Protein AF-A0A2N2IXN6-F1 (afdb_monomer)

Foldseek 3Di:
DDQPDFDDPVVVLVVLLVVCVQFVHDNVDFADKDWGWHWDADPNFTKIKIWIWHADPSTIDIAIEIARQPDDQDQVVQQQDDPVRSVVLLVLLPAQFFEEEEEEAPLLCSVSNVVNSVLVDPCVVFAAEEEDCADRYDRPNHHYHGADVVVPRHSLNRLVVRVVVVTQEYEYAADDALSSLVSQLVSRLVRHYYYYYYYDQFQLVVLVVNVVRVDALLSCLRGHFKYKYKGKFFWFDPVDKDKDADDPVLCVLCVLQDPPADRIFIDADDDPVADSRTDFIHMQIFIGGSDPVVSVCSNVVPDSVVVVVVCVVVPGCTSSNSLRVCRVVNGHGSVRSSVTRVVPDHGDDPPPPPDDDDDPDDDDDDDDDDDDDDDDDDDDDDDDDDDDDDDRRGDDHDHSRD

Mean predicted aligned error: 10.46 Å

pLDDT: mean 85.09, std 21.87, range [24.52, 98.75]

Solvent-accessible surface area (backbone atoms only — not comparable to full-atom values): 23172 Å² total; per-residue (Å²): 120,59,88,78,55,84,64,57,71,72,55,51,56,51,49,52,43,52,53,24,58,66,23,74,40,65,68,84,61,58,75,61,66,48,75,33,54,33,76,48,72,57,97,89,40,52,33,39,33,39,40,39,36,39,50,51,99,93,43,69,47,72,45,53,42,63,40,68,69,73,63,75,75,57,53,51,49,74,43,44,39,50,68,70,57,33,54,52,53,50,55,58,68,67,41,65,44,19,24,44,38,31,24,16,58,91,88,24,49,49,67,60,54,50,51,32,54,57,66,71,50,61,36,90,82,36,46,34,34,35,41,23,85,63,74,82,72,88,58,81,75,44,50,74,43,59,52,34,68,94,79,70,40,41,64,69,60,48,49,61,50,49,65,73,66,66,46,46,28,43,37,38,58,60,52,86,47,45,68,53,46,48,53,47,41,52,48,7,60,73,61,17,27,21,38,36,27,42,81,29,92,40,42,59,52,41,56,57,50,41,42,75,46,69,48,56,46,56,58,48,46,73,11,40,50,35,28,35,14,32,37,61,40,64,24,39,20,92,87,42,50,45,77,44,71,53,48,72,69,57,45,62,70,43,52,52,68,40,92,84,69,66,70,52,37,22,44,64,66,42,50,97,90,38,59,84,9,25,53,54,51,35,36,33,48,20,66,45,62,51,43,73,66,51,23,51,37,41,55,70,66,55,55,56,71,57,52,51,51,50,41,53,76,71,66,52,69,36,51,62,57,40,40,54,52,41,32,71,65,51,43,24,34,63,65,59,41,35,75,71,49,47,74,82,47,81,63,53,79,72,78,78,72,90,78,78,94,74,82,87,74,88,77,81,88,82,80,84,85,85,88,85,86,88,84,90,82,89,86,78,90,83,89,82,83,81,86,89,82,83,87,79,73,78,54,47,63,57,79,71,66,111

Radius of gyration: 26.06 Å; Cα contacts (8 Å, |Δi|>4): 681; chains: 1; bounding box: 79×67×50 Å

Secondary structure (DSSP, 8-state):
--EEEE--HHHHHHHHHHHHHHHT--SS--SS-EEEEEEEEETTEEEEEEEEEEEETTEEEEEEEEEETTPPPPPTTTTT--HHHHHHHHHHHHSSSEEEEEE-STTS-HHHHHHHHHTTS-TTTS-EEEEESS--SPPTT-EEEE-BGGGTB-HHHHHHHHHTT--SEEEES---SHHHHHHHHHHHHTT-EEEEEE--SSHHHHHHHHHHHT--HHHHHHHEEEEEEEEEEEEEPTTT-EEEEPPHHHHHHHTTT-S---SEEEE----TTSBTTEEEEEEEEEEEE--HHHHHHHHTT--HHHHHHHHHHTT---HHHHHHHHHHTTSS-HHHHHHHTGGGSPPPP----S---------PPPPPPPP-------------PPPP-----EEE-B----

Sequence (402 aa):
MRDMMTVKRQTSHMLISRFKAIGGLDIAEKRRPQDGMVETTVGGKKLKMRLATSSGPYGESMVIRVLDASARPKTLVELGMTEEQSERLYEYADRAHGMILVVGPTGSGKTTTLYSVLTSIDADRRSLMSVEDPVEYVIARANQQQVNDKAGVTFESLLKSSVRQDPDVLYLGEIRDLFSARTALDFASTGHLTMSTLHTSNATTAIFRLERLGIERSMMADSVLCIVAQRLLKRLCPVCREVAPISAEEREMLAPFTDDIPEEVAHAVGCPACHEGFRGRVGVQEILDFDRDVTDWIRSGVPVAVIRKRLRERGSYLLLDSAIDKVRSLDFTVRDVYERVLVEEEPAPEAKTATQETAFQEREPMRAPSFPQPWGGSGGGDLIGVPASGGDALIGVAEASH

Nearest PDB structures (foldseek):
  1p9w-assembly1_A  TM=8.597E-01  e=6.533E-35  Vibrio cholerae
  5zfr-assembly1_B-2  TM=8.728E-01  e=3.026E-34  Geobacter sulfurreducens PCA
  4pht-assembly1_A  TM=7.639E-01  e=1.786E-35  Vibrio vulnificus CMCP6
  4pht-assembly2_B  TM=7.613E-01  e=3.623E-35  Vibrio vulnificus CMCP6
  6f8l-assembly1_E  TM=8.997E-01  e=7.304E-33  Thermus thermophilus HB8

Structure (mmCIF, N/CA/C/O backbone):
data_AF-A0A2N2IXN6-F1
#
_entry.id   AF-A0A2N2IXN6-F1
#
loop_
_atom_site.group_PDB
_atom_site.id
_atom_site.type_symbol
_atom_site.label_atom_id
_atom_site.label_alt_id
_atom_site.label_comp_id
_atom_site.label_asym_id
_atom_site.label_entity_id
_atom_site.label_seq_id
_atom_site.pdbx_PDB_ins_code
_atom_site.Cartn_x
_atom_site.Cartn_y
_atom_site.Cartn_z
_atom_site.occupancy
_atom_site.B_iso_or_equiv
_atom_site.auth_seq_id
_atom_site.auth_comp_id
_atom_site.auth_asym_id
_atom_site.auth_atom_id
_atom_site.pdbx_PDB_model_num
ATOM 1 N N . MET A 1 1 ? 8.706 18.104 -9.332 1.00 50.47 1 MET A N 1
ATOM 2 C CA . MET A 1 1 ? 7.683 19.167 -9.450 1.00 50.47 1 MET A CA 1
ATOM 3 C C . MET A 1 1 ? 7.900 19.815 -10.799 1.00 50.47 1 MET A C 1
ATOM 5 O O . MET A 1 1 ? 9.051 20.072 -11.118 1.00 50.47 1 MET A O 1
ATOM 9 N N . ARG A 1 2 ? 6.848 19.993 -11.601 1.00 54.59 2 ARG A N 1
ATOM 10 C CA . ARG A 1 2 ? 6.943 20.732 -12.861 1.00 54.59 2 ARG A CA 1
ATOM 11 C C . ARG A 1 2 ? 6.659 22.199 -12.581 1.00 54.59 2 ARG A C 1
ATOM 13 O O . ARG A 1 2 ? 5.658 22.504 -11.931 1.00 54.59 2 ARG A O 1
ATOM 20 N N . ASP A 1 3 ? 7.484 23.077 -13.126 1.00 73.50 3 ASP A N 1
ATOM 21 C CA . ASP A 1 3 ? 7.200 24.505 -13.119 1.00 73.50 3 ASP A CA 1
ATOM 22 C C . ASP A 1 3 ? 6.072 24.763 -14.116 1.00 73.50 3 ASP A C 1
ATOM 24 O O . ASP A 1 3 ? 6.243 24.679 -15.332 1.00 73.50 3 ASP A O 1
ATOM 28 N N . MET A 1 4 ? 4.867 24.975 -13.588 1.00 78.31 4 MET A N 1
ATOM 29 C CA . MET A 1 4 ? 3.687 25.244 -14.412 1.00 78.31 4 MET A CA 1
ATOM 30 C C . MET A 1 4 ? 3.562 26.725 -14.748 1.00 78.31 4 MET A C 1
ATOM 32 O O . MET A 1 4 ? 3.122 27.089 -15.835 1.00 78.31 4 MET A O 1
ATOM 36 N N . MET A 1 5 ? 3.901 27.578 -13.786 1.00 85.44 5 MET A N 1
ATOM 37 C CA . MET A 1 5 ? 3.729 29.016 -13.884 1.00 85.44 5 MET A CA 1
ATOM 38 C C . MET A 1 5 ? 4.627 29.705 -12.863 1.00 85.44 5 MET A C 1
ATOM 40 O O . MET A 1 5 ? 4.594 29.375 -11.677 1.00 85.44 5 MET A O 1
ATOM 44 N N . THR A 1 6 ? 5.343 30.729 -13.316 1.00 89.31 6 THR A N 1
ATOM 45 C CA . THR A 1 6 ? 6.030 31.675 -12.436 1.00 89.31 6 THR A CA 1
ATOM 46 C C . THR A 1 6 ? 5.164 32.916 -12.287 1.00 89.31 6 THR A C 1
ATOM 48 O O . THR A 1 6 ? 4.732 33.512 -13.274 1.00 89.31 6 THR A O 1
ATOM 51 N N . VAL A 1 7 ? 4.893 33.315 -11.046 1.00 90.94 7 VAL A N 1
ATOM 52 C CA . VAL A 1 7 ? 4.095 34.508 -10.739 1.00 90.94 7 VAL A CA 1
ATOM 53 C C . VAL A 1 7 ? 4.905 35.516 -9.943 1.00 90.94 7 VAL A C 1
ATOM 55 O O . VAL A 1 7 ? 5.838 35.170 -9.222 1.00 90.94 7 VAL A O 1
ATOM 58 N N . LYS A 1 8 ? 4.509 36.789 -10.025 1.00 92.88 8 LYS A N 1
ATOM 59 C CA . LYS A 1 8 ? 5.087 37.840 -9.181 1.00 92.88 8 LYS A CA 1
ATOM 60 C C . LYS A 1 8 ? 4.812 37.539 -7.704 1.00 92.88 8 LYS A C 1
ATOM 62 O O . LYS A 1 8 ? 3.733 37.068 -7.348 1.00 92.88 8 LYS A O 1
ATOM 67 N N . ARG A 1 9 ? 5.742 37.920 -6.825 1.00 87.88 9 ARG A N 1
ATOM 68 C CA . ARG A 1 9 ? 5.646 37.705 -5.368 1.00 87.88 9 ARG A CA 1
ATOM 69 C C . ARG A 1 9 ? 4.361 38.252 -4.730 1.00 87.88 9 ARG A C 1
ATOM 71 O O . ARG A 1 9 ? 3.789 37.641 -3.838 1.00 87.88 9 ARG A O 1
ATOM 78 N N . GLN A 1 10 ? 3.868 39.399 -5.195 1.00 90.12 10 GLN A N 1
ATOM 79 C CA . GLN A 1 10 ? 2.590 39.939 -4.712 1.00 90.12 10 GLN A CA 1
ATOM 80 C C . GLN A 1 10 ? 1.416 39.013 -5.061 1.00 90.12 10 GLN A C 1
ATOM 82 O O . GLN A 1 10 ? 0.531 38.792 -4.238 1.00 90.12 10 GLN A O 1
ATOM 87 N N . THR A 1 11 ? 1.432 38.426 -6.258 1.00 92.69 11 THR A N 1
ATOM 88 C CA . THR A 1 11 ? 0.421 37.468 -6.708 1.00 92.69 11 THR A CA 1
ATOM 89 C C . THR A 1 11 ? 0.475 36.178 -5.899 1.00 92.69 11 THR A C 1
ATOM 91 O O . THR A 1 11 ? -0.578 35.696 -5.494 1.00 92.69 11 THR A O 1
ATOM 94 N N . SER A 1 12 ? 1.664 35.647 -5.585 1.00 90.62 12 SER A N 1
ATOM 95 C CA . SER A 1 12 ? 1.769 34.445 -4.743 1.00 90.62 12 SER A CA 1
ATOM 96 C C . SER A 1 12 ? 1.179 34.672 -3.346 1.00 90.62 12 SER A C 1
ATOM 98 O O . SER A 1 12 ? 0.408 33.844 -2.866 1.00 90.62 12 SER A O 1
ATOM 100 N N . HIS A 1 13 ? 1.431 35.833 -2.730 1.00 90.56 13 HIS A N 1
ATOM 101 C CA . HIS A 1 13 ? 0.838 36.189 -1.436 1.00 90.56 13 HIS A CA 1
ATOM 102 C C . HIS A 1 13 ? -0.698 36.277 -1.488 1.00 90.56 13 HIS A C 1
ATOM 104 O O . HIS A 1 13 ? -1.373 35.864 -0.539 1.00 90.56 13 HIS A O 1
ATOM 110 N N . MET A 1 14 ? -1.260 36.796 -2.587 1.00 93.69 14 MET A N 1
ATOM 111 C CA . MET A 1 14 ? -2.713 36.850 -2.791 1.00 93.69 14 MET A CA 1
ATOM 112 C C . MET A 1 14 ? -3.309 35.454 -2.985 1.00 93.69 14 MET A C 1
ATOM 114 O O . MET A 1 14 ? -4.348 35.151 -2.399 1.00 93.69 14 MET A O 1
ATOM 118 N N . LEU A 1 15 ? -2.640 34.589 -3.754 1.00 94.12 15 LEU A N 1
ATOM 119 C CA . LEU A 1 15 ? -3.070 33.207 -3.968 1.00 94.12 15 LEU A CA 1
ATOM 120 C C . LEU A 1 15 ? -3.082 32.423 -2.655 1.00 94.12 15 LEU A C 1
ATOM 122 O O . LEU A 1 15 ? -4.108 31.841 -2.315 1.00 94.12 15 LEU A O 1
ATOM 126 N N . ILE A 1 16 ? -1.994 32.471 -1.879 1.00 94.06 16 ILE A N 1
ATOM 127 C CA . ILE A 1 16 ? -1.911 31.799 -0.573 1.00 94.06 16 ILE A CA 1
ATOM 128 C C . ILE A 1 16 ? -3.018 32.300 0.357 1.00 94.06 16 ILE A C 1
ATOM 130 O O . ILE A 1 16 ? -3.739 31.491 0.932 1.00 94.06 16 ILE A O 1
ATOM 134 N N . SER A 1 17 ? -3.225 33.619 0.447 1.00 94.44 17 SER A N 1
ATOM 135 C CA . SER A 1 17 ? -4.315 34.198 1.250 1.00 94.44 17 SER A CA 1
ATOM 136 C C . SER A 1 17 ? -5.696 33.701 0.806 1.00 94.44 17 SER A C 1
ATOM 138 O O . SER A 1 17 ? -6.538 33.384 1.645 1.00 94.44 17 SER A O 1
ATOM 140 N N . ARG A 1 18 ? -5.938 33.591 -0.509 1.00 94.81 18 ARG A N 1
ATOM 141 C CA . ARG A 1 18 ? -7.206 33.084 -1.049 1.00 94.81 18 ARG A CA 1
ATOM 142 C C . ARG A 1 18 ? -7.413 31.609 -0.720 1.00 94.81 18 ARG A C 1
ATOM 144 O O . ARG A 1 18 ? -8.512 31.244 -0.309 1.00 94.81 18 ARG A O 1
ATOM 151 N N . PHE A 1 19 ? -6.381 30.783 -0.876 1.00 94.50 19 PHE A N 1
ATOM 152 C CA . PHE A 1 19 ? -6.440 29.365 -0.528 1.00 94.50 19 PHE A CA 1
ATOM 153 C C . PHE A 1 19 ? -6.626 29.155 0.978 1.00 94.50 19 PHE A C 1
ATOM 155 O O . PHE A 1 19 ? -7.446 28.334 1.380 1.00 94.50 19 PHE A O 1
ATOM 162 N N . LYS A 1 20 ? -5.962 29.959 1.815 1.00 94.88 20 LYS A N 1
ATOM 163 C CA . LYS A 1 20 ? -6.190 29.957 3.263 1.00 94.88 20 LYS A CA 1
ATOM 164 C C . LYS A 1 20 ? -7.641 30.256 3.618 1.00 94.88 20 LYS A C 1
ATOM 166 O O . LYS A 1 20 ? -8.243 29.504 4.373 1.00 94.88 20 LYS A O 1
ATOM 171 N N . ALA A 1 21 ? -8.219 31.292 3.009 1.00 93.50 21 ALA A N 1
ATOM 172 C CA . ALA A 1 21 ? -9.610 31.665 3.243 1.00 93.50 21 ALA A CA 1
ATOM 173 C C . ALA A 1 21 ? -10.588 30.524 2.914 1.00 93.50 21 ALA A C 1
ATOM 175 O O . ALA A 1 21 ? -11.470 30.228 3.714 1.00 93.50 21 ALA A O 1
ATOM 176 N N . ILE A 1 22 ? -10.431 29.865 1.757 1.00 92.25 22 ILE A N 1
ATOM 177 C CA . ILE A 1 22 ? -11.344 28.779 1.355 1.00 92.25 22 ILE A CA 1
ATOM 178 C C . ILE A 1 22 ? -11.106 27.473 2.124 1.00 92.25 22 ILE A C 1
ATOM 180 O O . ILE A 1 22 ? -12.024 26.671 2.230 1.00 92.25 22 ILE A O 1
ATOM 184 N N . GLY A 1 23 ? -9.896 27.250 2.645 1.00 90.19 23 GLY A N 1
ATOM 185 C CA . GLY A 1 23 ? -9.564 26.076 3.455 1.00 90.19 23 GLY A CA 1
ATOM 186 C C . GLY A 1 23 ? -9.808 26.241 4.954 1.00 90.19 23 GLY A C 1
ATOM 187 O O . GLY A 1 23 ? -9.535 25.306 5.703 1.00 90.19 23 GLY A O 1
ATOM 188 N N . GLY A 1 24 ? -10.269 27.416 5.401 1.00 89.44 24 GLY A N 1
ATOM 189 C CA . GLY A 1 24 ? -10.473 27.716 6.822 1.00 89.44 24 GLY A CA 1
ATOM 190 C C . GLY A 1 24 ? -9.177 27.898 7.624 1.00 89.44 24 GLY A C 1
ATOM 191 O O . GLY A 1 24 ? -9.167 27.650 8.826 1.00 89.44 24 GLY A O 1
ATOM 192 N N . LEU A 1 25 ? -8.082 28.299 6.972 1.00 93.50 25 LEU A N 1
ATOM 193 C CA . LEU A 1 25 ? -6.806 28.618 7.620 1.00 93.50 25 LEU A CA 1
ATOM 194 C C . LEU A 1 25 ? -6.782 30.092 8.059 1.00 93.50 25 LEU A C 1
ATOM 196 O O . LEU A 1 25 ? -7.406 30.956 7.438 1.00 93.50 25 LEU A O 1
ATOM 200 N N . ASP A 1 26 ? -5.990 30.397 9.086 1.00 93.44 26 ASP A N 1
ATOM 201 C CA . ASP A 1 26 ? -5.757 31.762 9.547 1.00 93.44 26 ASP A CA 1
ATOM 202 C C . ASP A 1 26 ? -4.855 32.516 8.551 1.00 93.44 26 ASP A C 1
ATOM 204 O O . ASP A 1 26 ? -3.677 32.198 8.354 1.00 93.44 26 ASP A O 1
ATOM 208 N N . ILE A 1 27 ? -5.431 33.531 7.902 1.00 94.19 27 ILE A N 1
ATOM 209 C CA . ILE A 1 27 ? -4.767 34.388 6.909 1.00 94.19 27 ILE A CA 1
ATOM 210 C C . ILE A 1 27 ? -3.720 35.302 7.567 1.00 94.19 27 ILE A C 1
ATOM 212 O O . ILE A 1 27 ? -2.716 35.650 6.935 1.00 94.19 27 ILE A O 1
ATOM 216 N N . ALA A 1 28 ? -3.949 35.713 8.817 1.00 94.25 28 ALA A N 1
ATOM 217 C CA . ALA A 1 28 ? -3.052 36.597 9.551 1.00 94.25 28 ALA A CA 1
ATOM 218 C C . ALA A 1 28 ? -1.808 35.847 10.045 1.00 94.25 28 ALA A C 1
ATOM 220 O O . ALA A 1 28 ? -0.708 36.406 10.024 1.00 94.25 28 ALA A O 1
ATOM 221 N N . GLU A 1 29 ? -1.957 34.581 10.435 1.00 93.56 29 GLU A N 1
ATOM 222 C CA . GLU A 1 29 ? -0.828 33.738 10.823 1.00 93.56 29 GLU A CA 1
ATOM 223 C C . GLU A 1 29 ? -0.038 33.279 9.589 1.00 93.56 29 GLU A C 1
ATOM 225 O O . GLU A 1 29 ? -0.571 32.639 8.690 1.00 93.56 29 GLU A O 1
ATOM 230 N N . LYS A 1 30 ? 1.258 33.598 9.542 1.00 91.50 30 LYS A N 1
ATOM 231 C CA . LYS A 1 30 ? 2.170 33.296 8.415 1.00 91.50 30 LYS A CA 1
ATOM 232 C C . LYS A 1 30 ? 3.466 32.615 8.849 1.00 91.50 30 LYS A C 1
ATOM 234 O O . LYS A 1 30 ? 4.301 32.300 8.012 1.00 91.50 30 LYS A O 1
ATOM 239 N N . ARG A 1 31 ? 3.672 32.460 10.158 1.00 89.06 31 ARG A N 1
ATOM 240 C CA . ARG A 1 31 ? 4.912 31.962 10.767 1.00 89.06 31 ARG A CA 1
ATOM 241 C C . ARG A 1 31 ? 4.796 30.503 11.179 1.00 89.06 31 ARG A C 1
ATOM 243 O O . ARG A 1 31 ? 5.812 29.821 11.264 1.00 89.06 31 ARG A O 1
ATOM 250 N N . ARG A 1 32 ? 3.580 30.038 11.471 1.00 91.62 32 ARG A N 1
ATOM 251 C CA . ARG A 1 32 ? 3.305 28.653 11.865 1.00 91.62 32 ARG A CA 1
ATOM 252 C C . ARG A 1 32 ? 2.761 27.855 10.680 1.00 91.62 32 ARG A C 1
ATOM 254 O O . ARG A 1 32 ? 1.963 28.414 9.926 1.00 91.62 32 ARG A O 1
ATOM 261 N N . PRO A 1 33 ? 3.157 26.577 10.532 1.00 93.25 33 PRO A N 1
ATOM 262 C CA . PRO A 1 33 ? 2.526 25.680 9.577 1.00 93.25 33 PRO A CA 1
ATOM 263 C C . PRO A 1 33 ? 1.027 25.555 9.838 1.00 93.25 33 PRO A C 1
ATOM 265 O O . PRO A 1 33 ? 0.587 25.606 10.991 1.00 93.25 33 PRO A O 1
ATOM 268 N N . GLN A 1 34 ? 0.254 25.401 8.769 1.00 93.12 34 GLN A N 1
ATOM 269 C CA . GLN A 1 34 ? -1.191 25.234 8.848 1.00 93.12 34 GLN A CA 1
ATOM 270 C C . GLN A 1 34 ? -1.667 24.195 7.843 1.00 93.12 34 GLN A C 1
ATOM 272 O O . GLN A 1 34 ? -1.269 24.216 6.681 1.00 93.12 34 GLN A O 1
ATOM 277 N N . ASP A 1 35 ? -2.596 23.357 8.285 1.00 90.38 35 ASP A N 1
ATOM 278 C CA . ASP A 1 35 ? -3.264 22.364 7.456 1.00 90.38 35 AS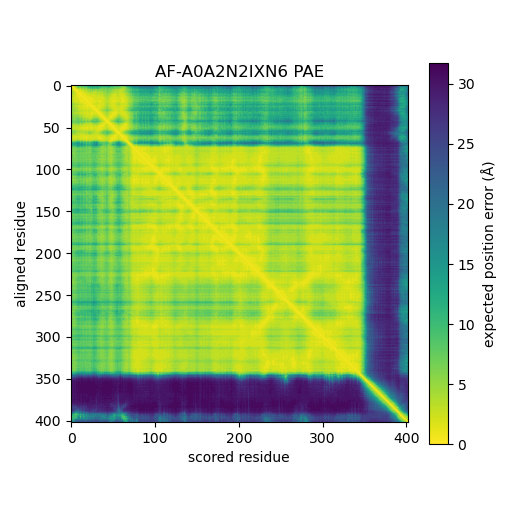P A CA 1
ATOM 279 C C . ASP A 1 35 ? -4.757 22.663 7.392 1.00 90.38 35 ASP A C 1
ATOM 281 O O . ASP A 1 35 ? -5.403 22.953 8.410 1.00 90.38 35 ASP A O 1
ATOM 285 N N . GLY A 1 36 ? -5.312 22.552 6.191 1.00 87.56 36 GLY A N 1
ATOM 286 C CA . GLY A 1 36 ? -6.742 22.643 5.965 1.00 87.56 36 GLY A CA 1
ATOM 287 C C . GLY A 1 36 ? -7.191 21.847 4.757 1.00 87.56 36 GLY A C 1
ATOM 288 O O . GLY A 1 36 ? -6.405 21.246 4.019 1.00 87.56 36 GLY A O 1
ATOM 289 N N . MET A 1 37 ? -8.500 21.827 4.576 1.00 86.31 37 MET A N 1
ATOM 290 C CA . MET A 1 37 ? -9.154 21.016 3.569 1.00 86.31 37 MET A CA 1
ATOM 291 C C . MET A 1 37 ? -10.296 21.812 2.968 1.00 86.31 37 MET A C 1
ATOM 293 O O . MET A 1 37 ? -11.013 22.513 3.677 1.00 86.31 37 MET A O 1
ATOM 297 N N . VAL A 1 38 ? -10.453 21.709 1.656 1.00 89.69 38 VAL A N 1
ATOM 298 C CA . VAL A 1 38 ? -11.524 22.377 0.926 1.00 89.69 38 VAL A CA 1
ATOM 299 C C . VAL A 1 38 ? -12.159 21.392 -0.041 1.00 89.69 38 VAL A C 1
ATOM 301 O O . VAL A 1 38 ? -11.468 20.706 -0.792 1.00 89.69 38 VAL A O 1
ATOM 304 N N . GLU A 1 39 ? -13.483 21.330 -0.028 1.00 88.06 39 GLU A N 1
ATOM 305 C CA . GLU A 1 39 ? -14.267 20.630 -1.039 1.00 88.06 39 GLU A CA 1
ATOM 306 C C . GLU A 1 39 ? -14.903 21.671 -1.953 1.00 88.06 39 GLU A C 1
ATOM 308 O O . GLU A 1 39 ? -15.559 22.611 -1.502 1.00 88.06 39 GLU A O 1
ATOM 313 N N . THR A 1 40 ? -14.660 21.556 -3.254 1.00 87.00 40 THR A N 1
ATOM 314 C CA . THR A 1 40 ? -15.162 22.522 -4.230 1.00 87.00 40 THR A CA 1
ATOM 315 C C . THR A 1 40 ? -15.430 21.860 -5.573 1.00 87.00 40 THR A C 1
ATOM 317 O O . THR A 1 40 ? -14.985 20.746 -5.834 1.00 87.00 40 THR A O 1
ATOM 320 N N . THR A 1 41 ? -16.184 22.532 -6.438 1.00 85.81 41 THR A N 1
ATOM 321 C CA . THR A 1 41 ? -16.470 22.041 -7.789 1.00 85.81 41 THR A CA 1
ATOM 322 C C . THR A 1 41 ? -15.695 22.872 -8.802 1.00 85.81 41 THR A C 1
ATOM 324 O O . THR A 1 41 ? -15.905 24.080 -8.897 1.00 85.81 41 THR A O 1
ATOM 327 N N . VAL A 1 42 ? -14.814 22.234 -9.573 1.00 84.06 42 VAL A N 1
ATOM 328 C CA . VAL A 1 42 ? -14.018 22.878 -10.628 1.00 84.06 42 VAL A CA 1
ATOM 329 C C . VAL A 1 42 ? -14.321 22.190 -11.951 1.00 84.06 42 VAL A C 1
ATOM 331 O O . VAL A 1 42 ? -14.175 20.976 -12.068 1.00 84.06 42 VAL A O 1
ATOM 334 N N . GLY A 1 43 ? -14.783 22.947 -12.951 1.00 83.31 43 GLY A N 1
ATOM 335 C CA . GLY A 1 43 ? -15.111 22.390 -14.271 1.00 83.31 43 GLY A CA 1
ATOM 336 C C . GLY A 1 43 ? -16.161 21.271 -14.224 1.00 83.31 43 GLY A C 1
ATOM 337 O O . GLY A 1 43 ? -16.061 20.308 -14.976 1.00 83.31 43 GLY A O 1
ATOM 338 N N . GLY A 1 44 ? -17.121 21.355 -13.295 1.00 82.69 44 GLY A N 1
ATOM 339 C CA . GLY A 1 44 ? -18.157 20.336 -13.085 1.00 82.69 44 GLY A CA 1
ATOM 340 C C . GLY A 1 44 ? -17.717 19.108 -12.277 1.00 82.69 44 GLY A C 1
ATOM 341 O O . GLY A 1 44 ? -18.561 18.279 -11.949 1.00 82.69 44 GLY A O 1
ATOM 342 N N . LYS A 1 45 ? -16.435 18.993 -11.903 1.00 81.75 45 LYS A N 1
ATOM 343 C CA . LYS A 1 45 ? -15.924 17.901 -11.063 1.00 81.75 45 LYS A CA 1
ATOM 344 C C . LYS A 1 45 ? -15.837 18.320 -9.605 1.00 81.75 45 LYS A C 1
ATOM 346 O O . LYS A 1 45 ? -15.316 19.395 -9.306 1.00 81.75 45 LYS A O 1
ATOM 351 N N . LYS A 1 46 ? -16.306 17.462 -8.698 1.00 82.56 46 LYS A N 1
ATOM 352 C CA . LYS A 1 46 ? -16.120 17.647 -7.254 1.00 82.56 46 LYS A CA 1
ATOM 353 C C . LYS A 1 46 ? -14.698 17.243 -6.876 1.00 82.56 46 LYS A C 1
ATOM 355 O O . LYS A 1 46 ? -14.324 16.083 -7.011 1.00 82.56 46 LYS A O 1
ATOM 360 N N . LEU A 1 47 ? -13.923 18.206 -6.398 1.00 85.19 47 LEU A N 1
ATOM 361 C CA . LEU A 1 47 ? -12.548 18.020 -5.963 1.00 85.19 47 LEU A CA 1
ATOM 362 C C . LEU A 1 47 ? -12.447 18.270 -4.462 1.00 85.19 47 LEU A C 1
ATOM 364 O O . LEU A 1 47 ? -12.970 19.261 -3.945 1.00 85.19 47 LEU A O 1
ATOM 368 N N . LYS A 1 48 ? -11.715 17.393 -3.784 1.00 86.19 48 LYS A N 1
ATOM 369 C CA . LYS A 1 48 ? -11.285 17.572 -2.401 1.00 86.19 48 LYS A CA 1
ATOM 370 C C . LYS A 1 48 ? -9.813 17.952 -2.435 1.00 86.19 48 LYS A C 1
ATOM 372 O O . LYS A 1 48 ? -9.005 17.258 -3.040 1.00 86.19 48 LYS A O 1
ATOM 377 N N . MET A 1 49 ? -9.449 19.084 -1.851 1.00 90.25 49 MET A N 1
ATOM 378 C CA . MET A 1 49 ? -8.069 19.562 -1.843 1.00 90.25 49 MET A CA 1
ATOM 379 C C . MET A 1 49 ? -7.566 19.671 -0.412 1.00 90.25 49 MET A C 1
ATOM 381 O O . MET A 1 49 ? -8.237 20.255 0.439 1.00 90.25 49 MET A O 1
ATOM 385 N N . ARG A 1 50 ? -6.368 19.141 -0.156 1.00 89.56 50 ARG A N 1
ATOM 386 C CA . ARG A 1 50 ? -5.624 19.409 1.077 1.00 89.56 50 ARG A CA 1
ATOM 387 C C . ARG A 1 50 ? -4.643 20.533 0.850 1.00 89.56 50 ARG A C 1
ATOM 389 O O . ARG A 1 50 ? -3.897 20.508 -0.127 1.00 89.56 50 ARG A O 1
ATOM 396 N N . LEU A 1 51 ? -4.647 21.483 1.768 1.00 93.50 51 LEU A N 1
ATOM 397 C CA . LEU A 1 51 ? -3.779 22.645 1.767 1.00 93.50 51 LEU A CA 1
ATOM 398 C C . LEU A 1 51 ? -2.844 22.510 2.961 1.00 93.50 51 LEU A C 1
ATOM 400 O O . LEU A 1 51 ? -3.323 22.398 4.086 1.00 93.50 51 LEU A O 1
ATOM 404 N N . ALA A 1 52 ? -1.542 22.539 2.715 1.00 93.62 52 ALA A N 1
ATOM 405 C CA . ALA A 1 52 ? -0.530 22.597 3.761 1.00 93.62 52 ALA A CA 1
ATOM 406 C C . ALA A 1 52 ? 0.334 23.831 3.522 1.00 93.62 52 ALA A C 1
ATOM 408 O O . ALA A 1 52 ? 0.883 23.989 2.428 1.00 93.62 52 ALA A O 1
ATOM 409 N N . THR A 1 53 ? 0.443 24.713 4.513 1.00 94.56 53 THR A N 1
ATOM 410 C CA . THR A 1 53 ? 1.328 25.879 4.453 1.00 94.56 53 THR A CA 1
ATOM 411 C C . THR A 1 53 ? 2.510 25.729 5.388 1.00 94.56 53 THR A C 1
ATOM 413 O O . THR A 1 53 ? 2.419 25.102 6.442 1.00 94.56 53 THR A O 1
ATOM 416 N N . SER A 1 54 ? 3.638 26.311 4.995 1.00 94.12 54 SER A N 1
ATOM 417 C CA . SER A 1 54 ? 4.837 26.390 5.822 1.00 94.12 54 SER A CA 1
ATOM 418 C C . SER A 1 54 ? 5.526 27.735 5.626 1.00 94.12 54 SER A C 1
ATOM 420 O O . SER A 1 54 ? 5.437 28.349 4.564 1.00 94.12 54 SER A O 1
ATOM 422 N N . SER A 1 55 ? 6.220 28.206 6.656 1.00 92.19 55 SER A N 1
ATOM 423 C CA . SER A 1 55 ? 6.984 29.452 6.603 1.00 92.19 55 SER A CA 1
ATOM 424 C C . SER A 1 55 ? 8.411 29.172 6.137 1.00 92.19 55 SER A C 1
ATOM 426 O O . SER A 1 55 ? 9.078 28.290 6.674 1.00 92.19 55 SER A O 1
ATOM 428 N N . GLY A 1 56 ? 8.903 29.946 5.170 1.00 88.44 56 GLY A N 1
ATOM 429 C CA . GLY A 1 56 ? 10.281 29.886 4.691 1.00 88.44 56 GLY A CA 1
ATOM 430 C C . GLY A 1 56 ? 10.945 31.2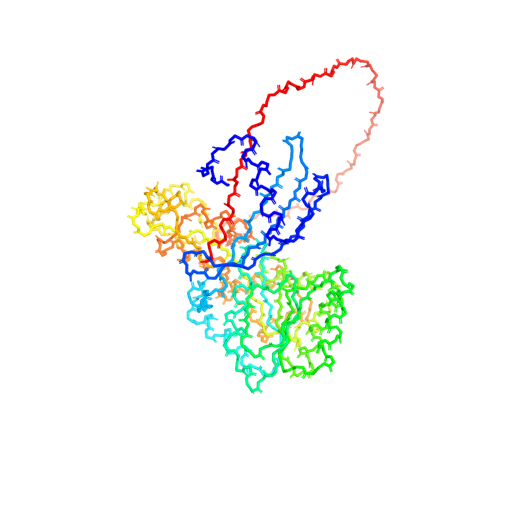67 4.609 1.00 88.44 56 GLY A C 1
ATOM 431 O O . GLY A 1 56 ? 10.285 32.295 4.785 1.00 88.44 56 GLY A O 1
ATOM 432 N N . PRO A 1 57 ? 12.254 31.326 4.296 1.00 86.50 57 PRO A N 1
ATOM 433 C CA . PRO A 1 57 ? 13.010 32.583 4.221 1.00 86.50 57 PRO A CA 1
ATOM 434 C C . PRO A 1 57 ? 12.433 33.609 3.232 1.00 86.50 57 PRO A C 1
ATOM 436 O O . PRO A 1 57 ? 12.572 34.816 3.421 1.00 86.50 57 PRO A O 1
ATOM 439 N N . TYR A 1 58 ? 11.762 33.137 2.180 1.00 85.31 58 TYR A N 1
ATOM 440 C CA . TYR A 1 58 ? 11.202 33.978 1.118 1.00 85.31 58 TYR A CA 1
ATOM 441 C C . TYR A 1 58 ? 9.709 34.289 1.306 1.00 85.31 58 TYR A C 1
ATOM 443 O O . TYR A 1 58 ? 9.102 34.967 0.472 1.00 85.31 58 TYR A O 1
ATOM 451 N N . GLY A 1 59 ? 9.128 33.875 2.431 1.00 88.06 59 GLY A N 1
ATOM 452 C CA . GLY A 1 59 ? 7.706 33.983 2.729 1.00 88.06 59 GLY A CA 1
ATOM 453 C C . GLY A 1 59 ? 7.074 32.612 2.923 1.00 88.06 59 GLY A C 1
ATOM 454 O O . GLY A 1 59 ? 7.755 31.604 3.099 1.00 88.06 59 GLY A O 1
ATOM 455 N N . GLU A 1 60 ? 5.751 32.589 2.908 1.00 92.88 60 GLU A N 1
ATOM 456 C CA . GLU A 1 60 ? 4.991 31.358 3.070 1.00 92.88 60 GLU A CA 1
ATOM 457 C C . GLU A 1 60 ? 4.982 30.540 1.772 1.00 92.88 60 GLU A C 1
ATOM 459 O O . GLU A 1 60 ? 4.862 31.093 0.676 1.00 92.88 60 GLU A O 1
ATOM 464 N N . SER A 1 61 ? 5.097 29.224 1.902 1.00 92.75 61 SER A N 1
ATOM 465 C CA . SER A 1 61 ? 4.875 28.253 0.837 1.00 92.75 61 SER A CA 1
ATOM 466 C C . SER A 1 61 ? 3.584 27.486 1.102 1.00 92.75 61 SER A C 1
ATOM 468 O O . SER A 1 61 ? 3.157 27.336 2.248 1.00 92.75 61 SER A O 1
ATOM 470 N N . MET A 1 62 ? 2.941 27.012 0.036 1.00 93.69 62 MET A N 1
ATOM 471 C CA . MET A 1 62 ? 1.745 26.182 0.128 1.00 93.69 62 MET A CA 1
ATOM 472 C C . MET A 1 62 ? 1.860 25.003 -0.828 1.00 93.69 62 MET A C 1
ATOM 474 O O . MET A 1 62 ? 2.188 25.177 -2.000 1.00 93.69 62 MET A O 1
ATOM 478 N N . VAL A 1 63 ? 1.541 23.815 -0.327 1.00 93.50 63 VAL A N 1
ATOM 479 C CA . VAL A 1 63 ? 1.358 22.604 -1.122 1.00 93.50 63 VAL A CA 1
ATOM 480 C C . VAL A 1 63 ? -0.129 22.291 -1.164 1.00 93.50 63 VAL A C 1
ATOM 482 O O . VAL A 1 63 ? -0.795 22.257 -0.129 1.00 93.50 63 VAL A O 1
ATOM 485 N N . ILE A 1 64 ? -0.641 22.058 -2.371 1.00 91.69 64 ILE A N 1
ATOM 486 C CA . ILE A 1 64 ? -2.027 21.658 -2.600 1.00 91.69 64 ILE A CA 1
ATOM 487 C C . ILE A 1 64 ? -2.024 20.236 -3.147 1.00 91.69 64 ILE A C 1
ATOM 489 O O . ILE A 1 64 ? -1.462 19.981 -4.212 1.00 91.69 64 ILE A O 1
ATOM 493 N N . ARG A 1 65 ? -2.661 19.311 -2.429 1.00 88.69 65 ARG A N 1
ATOM 494 C CA . ARG A 1 65 ? -2.925 17.954 -2.916 1.00 88.69 65 ARG A CA 1
ATOM 495 C C . ARG A 1 65 ? -4.372 17.876 -3.371 1.00 88.69 65 ARG A C 1
ATOM 497 O O . ARG A 1 65 ? -5.271 18.049 -2.554 1.00 88.69 65 ARG A O 1
ATOM 504 N N . VAL A 1 66 ? -4.582 17.620 -4.657 1.00 86.38 66 VAL A N 1
ATOM 505 C CA . VAL A 1 66 ? -5.913 17.497 -5.260 1.00 86.38 66 VAL A CA 1
ATOM 506 C C . VAL A 1 66 ? -6.321 16.028 -5.290 1.00 86.38 66 VAL A C 1
ATOM 508 O O . VAL A 1 66 ? -5.545 15.178 -5.722 1.00 86.38 66 VAL A O 1
ATOM 511 N N . LEU A 1 67 ? -7.536 15.747 -4.836 1.00 80.94 67 LEU A N 1
ATOM 512 C CA . LEU A 1 67 ? -8.169 14.436 -4.837 1.00 80.94 67 LEU A CA 1
ATOM 513 C C . LEU A 1 67 ? -9.475 14.540 -5.630 1.00 80.94 67 LEU A C 1
ATOM 515 O O . LEU A 1 67 ? -10.308 15.413 -5.364 1.00 80.94 67 LEU A O 1
ATOM 519 N N . ASP A 1 68 ? -9.651 13.660 -6.612 1.00 76.94 68 ASP A N 1
ATOM 520 C CA . ASP A 1 68 ? -10.918 13.530 -7.333 1.00 76.94 68 ASP A CA 1
ATOM 521 C C . ASP A 1 68 ? -11.857 12.640 -6.515 1.00 76.94 68 ASP A C 1
ATOM 523 O O . ASP A 1 68 ? -11.796 11.414 -6.578 1.00 76.94 68 ASP A O 1
ATOM 527 N N . ALA A 1 69 ? -12.726 13.272 -5.727 1.00 66.25 69 ALA A N 1
ATOM 528 C CA . ALA A 1 69 ? -13.674 12.579 -4.858 1.00 66.25 69 ALA A CA 1
ATOM 529 C C . ALA A 1 69 ? -14.801 11.870 -5.636 1.00 66.25 69 ALA A C 1
ATOM 531 O O . ALA A 1 69 ? -15.616 11.178 -5.032 1.00 66.25 69 ALA A O 1
ATOM 532 N N . SER A 1 70 ? -14.881 12.065 -6.959 1.00 63.69 70 SER A N 1
ATOM 533 C CA . SER A 1 70 ? -15.914 11.484 -7.824 1.00 63.69 70 SER A CA 1
ATOM 534 C C . SER A 1 70 ? -15.437 10.290 -8.653 1.00 63.69 70 SER A C 1
ATOM 536 O O . SER A 1 70 ? -16.244 9.656 -9.334 1.00 63.69 70 SER A O 1
ATOM 538 N N . ALA A 1 71 ? -14.141 9.972 -8.612 1.00 70.31 71 ALA A N 1
ATOM 539 C CA . ALA A 1 71 ? -13.594 8.846 -9.351 1.00 70.31 71 ALA A CA 1
ATOM 540 C C . ALA A 1 71 ? -14.100 7.518 -8.769 1.00 70.31 71 ALA A C 1
ATOM 542 O O . ALA A 1 71 ? -14.019 7.285 -7.562 1.00 70.31 71 ALA A O 1
ATOM 543 N N . ARG A 1 72 ? -14.594 6.623 -9.637 1.00 80.94 72 ARG A N 1
ATOM 544 C CA . ARG A 1 72 ? -14.891 5.247 -9.224 1.00 80.94 72 ARG A CA 1
ATOM 545 C C . ARG A 1 72 ? -13.607 4.568 -8.729 1.00 80.94 72 ARG A C 1
ATOM 547 O O . ARG A 1 72 ? -12.552 4.790 -9.336 1.00 80.94 72 ARG A O 1
ATOM 554 N N . PRO A 1 73 ? -13.683 3.696 -7.711 1.00 81.25 73 PRO A N 1
ATOM 555 C CA . PRO A 1 73 ? -12.595 2.777 -7.421 1.00 81.25 73 PRO A CA 1
ATOM 556 C C . PRO A 1 73 ? -12.236 1.973 -8.677 1.00 81.25 73 PRO A C 1
ATOM 558 O O . PRO A 1 73 ? -13.106 1.559 -9.455 1.00 81.25 73 PRO A O 1
ATOM 561 N N . LYS A 1 74 ? -10.934 1.812 -8.909 1.00 89.06 74 LYS A N 1
ATOM 562 C CA . LYS A 1 74 ? -10.426 0.921 -9.954 1.00 89.06 74 LYS A CA 1
ATOM 563 C C . LYS A 1 74 ? -10.639 -0.524 -9.503 1.00 89.06 74 LYS A C 1
ATOM 565 O O . LYS A 1 74 ? -10.655 -0.803 -8.311 1.00 89.06 74 LYS A O 1
ATOM 570 N N . THR A 1 75 ? -10.804 -1.442 -10.442 1.00 94.25 75 THR A N 1
ATOM 571 C CA . THR A 1 75 ? -10.724 -2.878 -10.132 1.00 94.25 75 THR A CA 1
ATOM 572 C C . THR A 1 75 ? -9.283 -3.258 -9.775 1.00 94.25 75 THR A C 1
ATOM 574 O O . THR A 1 75 ? -8.342 -2.542 -10.127 1.00 94.25 75 THR A O 1
ATOM 577 N N . LEU A 1 76 ? -9.081 -4.386 -9.091 1.00 96.81 76 LEU A N 1
ATOM 578 C CA . LEU A 1 76 ? -7.734 -4.860 -8.741 1.00 96.81 76 LEU A CA 1
ATOM 579 C C . LEU A 1 76 ? -6.860 -5.128 -9.980 1.00 96.81 76 LEU A C 1
ATOM 581 O O . LEU A 1 76 ? -5.672 -4.798 -9.983 1.00 96.81 76 LEU A O 1
ATOM 585 N N . VAL A 1 77 ? -7.466 -5.619 -11.062 1.00 96.75 77 VAL A N 1
ATOM 586 C CA . VAL A 1 77 ? -6.807 -5.815 -12.363 1.00 96.75 77 VAL A CA 1
ATOM 587 C C . VAL A 1 77 ? -6.366 -4.479 -12.965 1.00 96.75 77 VAL A C 1
ATOM 589 O O . VAL A 1 77 ? -5.218 -4.322 -13.381 1.00 96.75 77 VAL A O 1
ATOM 592 N N . GLU A 1 78 ? -7.228 -3.455 -12.933 1.00 94.25 78 GLU A N 1
ATOM 593 C CA . GLU A 1 78 ? -6.867 -2.093 -13.362 1.00 94.25 78 GLU A CA 1
ATOM 594 C C . GLU A 1 78 ? -5.751 -1.471 -12.504 1.00 94.25 78 GLU A C 1
ATOM 596 O O . GLU A 1 78 ? -5.053 -0.562 -12.964 1.00 94.25 78 GLU A O 1
ATOM 601 N N . LEU A 1 79 ? -5.573 -1.943 -11.265 1.00 95.50 79 LEU A N 1
ATOM 602 C CA . LEU A 1 79 ? -4.477 -1.552 -10.376 1.00 95.50 79 LEU A CA 1
ATOM 603 C C . LEU A 1 79 ? -3.178 -2.329 -10.619 1.00 95.50 79 LEU A C 1
ATOM 605 O O . LEU A 1 79 ? -2.157 -1.982 -10.023 1.00 95.50 79 LEU A O 1
ATOM 609 N N . GLY A 1 80 ? -3.176 -3.317 -11.512 1.00 95.62 80 GLY A N 1
ATOM 610 C CA . GLY A 1 80 ? -1.973 -4.020 -11.956 1.00 95.62 80 GLY A CA 1
ATOM 611 C C . GLY A 1 80 ? -1.835 -5.460 -11.478 1.00 95.62 80 GLY A C 1
ATOM 612 O O . GLY A 1 80 ? -0.864 -6.097 -11.898 1.00 95.62 80 GLY A O 1
ATOM 613 N N . MET A 1 81 ? -2.782 -5.965 -10.676 1.00 97.31 81 MET A N 1
ATOM 614 C CA . MET A 1 81 ? -2.836 -7.380 -10.300 1.00 97.31 81 MET A CA 1
ATOM 615 C C . MET A 1 81 ? -3.159 -8.253 -11.514 1.00 97.31 81 MET A C 1
ATOM 617 O O . MET A 1 81 ? -3.844 -7.815 -12.441 1.00 97.31 81 MET A O 1
ATOM 621 N N . THR A 1 82 ? -2.677 -9.493 -11.505 1.00 97.00 82 THR A N 1
ATOM 622 C CA . THR A 1 82 ? -3.173 -10.517 -12.433 1.00 97.00 82 THR A CA 1
ATOM 623 C C . THR A 1 82 ? -4.617 -10.891 -12.081 1.00 97.00 82 THR A C 1
ATOM 625 O O . THR A 1 82 ? -5.081 -10.610 -10.973 1.00 97.00 82 THR A O 1
ATOM 628 N N . GLU A 1 83 ? -5.328 -11.541 -13.004 1.00 96.75 83 GLU A N 1
ATOM 629 C CA . GLU A 1 83 ? -6.680 -12.049 -12.721 1.00 96.75 83 GLU A CA 1
ATOM 630 C C . GLU A 1 83 ? -6.670 -13.014 -11.530 1.00 96.75 83 GLU A C 1
ATOM 632 O O . GLU A 1 83 ? -7.429 -12.830 -10.587 1.00 96.75 83 GLU A O 1
ATOM 637 N N . GLU A 1 84 ? -5.712 -13.944 -11.490 1.00 96.94 84 GLU A N 1
ATOM 638 C CA . GLU A 1 84 ? -5.550 -14.887 -10.377 1.00 96.94 84 GLU A CA 1
ATOM 639 C C . GLU A 1 84 ? -5.304 -14.177 -9.032 1.00 96.94 84 GLU A C 1
ATOM 641 O O . GLU A 1 84 ? -5.880 -14.540 -8.007 1.00 96.94 84 GLU A O 1
ATOM 646 N N . GLN A 1 85 ? -4.459 -13.139 -9.009 1.00 97.56 85 GLN A N 1
ATOM 647 C CA . GLN A 1 85 ? -4.223 -12.346 -7.799 1.00 97.56 85 GLN A CA 1
ATOM 648 C C . GLN A 1 85 ? -5.485 -11.592 -7.358 1.00 97.56 85 GLN A C 1
ATOM 650 O O . GLN A 1 85 ? -5.771 -11.511 -6.163 1.00 97.56 85 GLN A O 1
ATOM 655 N N . SER A 1 86 ? -6.225 -11.038 -8.320 1.00 97.94 86 SER A N 1
ATOM 656 C CA . SER A 1 86 ? -7.472 -10.309 -8.090 1.00 97.94 86 SER A CA 1
ATOM 657 C C . SER A 1 86 ? -8.550 -11.226 -7.508 1.00 97.94 86 SER A C 1
ATOM 659 O O . SER A 1 86 ? -9.094 -10.926 -6.446 1.00 97.94 86 SER A O 1
ATOM 661 N N . GLU A 1 87 ? -8.811 -12.364 -8.155 1.00 97.50 87 GLU A N 1
ATOM 662 C CA . GLU A 1 87 ? -9.756 -13.389 -7.697 1.00 97.50 87 GLU A CA 1
ATOM 663 C C . GLU A 1 87 ? -9.418 -13.845 -6.279 1.00 97.50 87 GLU A C 1
ATOM 665 O O . GLU A 1 87 ? -10.256 -13.765 -5.382 1.00 97.50 87 GLU A O 1
ATOM 670 N N . ARG A 1 88 ? -8.154 -14.200 -6.040 1.00 97.19 88 ARG A N 1
ATOM 671 C CA . ARG A 1 88 ? -7.686 -14.659 -4.733 1.00 97.19 88 ARG A CA 1
ATOM 672 C C . ARG A 1 88 ? -7.850 -13.613 -3.630 1.00 97.19 88 ARG A C 1
ATOM 674 O O . ARG A 1 88 ? -8.245 -13.947 -2.514 1.00 97.19 88 ARG A O 1
ATOM 681 N N . LEU A 1 89 ? -7.583 -12.337 -3.912 1.00 97.94 89 LEU A N 1
ATOM 682 C CA . LEU A 1 89 ? -7.779 -11.280 -2.917 1.00 97.94 89 LEU A CA 1
ATOM 683 C C . LEU A 1 89 ? -9.266 -11.038 -2.619 1.00 97.94 89 LEU A C 1
ATOM 685 O O . LEU A 1 89 ? -9.620 -10.803 -1.462 1.00 97.94 89 LEU A O 1
ATOM 689 N N . TYR A 1 90 ? -10.138 -11.135 -3.627 1.00 97.50 90 TYR A N 1
ATOM 690 C CA . TYR A 1 90 ? -11.585 -11.081 -3.419 1.00 97.50 90 TYR A CA 1
ATOM 691 C C . TYR A 1 90 ? -12.106 -12.292 -2.633 1.00 97.50 90 TYR A C 1
ATOM 693 O O . TYR A 1 90 ? -12.947 -12.115 -1.754 1.00 97.50 90 TYR A O 1
ATOM 701 N N . GLU A 1 91 ? -11.567 -13.492 -2.859 1.00 97.31 91 GLU A N 1
ATOM 702 C CA . GLU A 1 91 ? -11.883 -14.680 -2.055 1.00 97.31 91 GLU A CA 1
ATOM 703 C C . GLU A 1 91 ? -11.514 -14.487 -0.580 1.00 97.31 91 GLU A C 1
ATOM 705 O O . GLU A 1 91 ? -12.305 -14.818 0.305 1.00 97.31 91 GLU A O 1
ATOM 710 N N . TYR A 1 92 ? -10.339 -13.917 -0.285 1.00 97.94 92 TYR A N 1
ATOM 711 C CA . TYR A 1 92 ? -9.969 -13.576 1.091 1.00 97.94 92 TYR A CA 1
ATOM 712 C C . TYR A 1 92 ? -10.908 -12.538 1.701 1.00 97.94 92 TYR A C 1
ATOM 714 O O . TYR A 1 92 ? -11.272 -12.664 2.868 1.00 97.94 92 TYR A O 1
ATOM 722 N N . ALA A 1 93 ? -11.315 -11.537 0.920 1.00 97.06 93 ALA A N 1
ATOM 723 C CA . ALA A 1 93 ? -12.227 -10.495 1.374 1.00 97.06 93 ALA A CA 1
ATOM 724 C C . ALA A 1 93 ? -13.653 -11.004 1.631 1.00 97.06 93 ALA A C 1
ATOM 726 O O . ALA A 1 93 ? -14.396 -10.371 2.380 1.00 97.06 93 ALA A O 1
ATOM 727 N N . ASP A 1 94 ? -14.041 -12.135 1.036 1.00 95.81 94 ASP A N 1
ATOM 728 C CA . ASP A 1 94 ? -15.339 -12.752 1.297 1.00 95.81 94 ASP A CA 1
ATOM 729 C C . ASP A 1 94 ? -15.346 -13.659 2.538 1.00 95.81 94 ASP A C 1
ATOM 731 O O . ASP A 1 94 ? -16.418 -14.004 3.041 1.00 95.81 94 ASP A O 1
ATOM 735 N N . ARG A 1 95 ? -14.172 -14.007 3.086 1.00 96.19 95 ARG A N 1
ATOM 736 C CA . ARG A 1 95 ? -14.084 -14.818 4.307 1.00 96.19 95 ARG A CA 1
ATOM 737 C C . ARG A 1 95 ? -14.746 -14.111 5.486 1.00 96.19 95 ARG A C 1
ATOM 739 O O . ARG A 1 95 ? -14.714 -12.891 5.615 1.00 96.19 95 ARG A O 1
ATOM 746 N N . ALA A 1 96 ? -15.306 -14.917 6.388 1.00 93.44 96 ALA A N 1
ATOM 747 C CA . ALA A 1 96 ? -15.917 -14.414 7.616 1.00 93.44 96 ALA A CA 1
ATOM 748 C C . ALA A 1 96 ? -14.894 -13.735 8.537 1.00 93.44 96 ALA A C 1
ATOM 750 O O . ALA A 1 96 ? -15.231 -12.776 9.220 1.00 93.44 96 ALA A O 1
ATOM 751 N N . HIS A 1 97 ? -13.656 -14.239 8.560 1.00 96.94 97 HIS A N 1
ATOM 752 C CA . HIS A 1 97 ? -12.637 -13.747 9.470 1.00 96.94 97 HIS A CA 1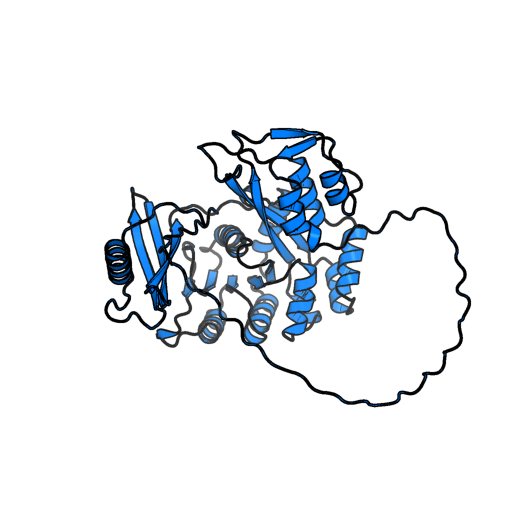
ATOM 753 C C . HIS A 1 97 ? -11.217 -13.874 8.944 1.00 96.94 97 HIS A C 1
ATOM 755 O O . HIS A 1 97 ? -10.942 -14.631 8.008 1.00 96.94 97 HIS A O 1
ATOM 761 N N . GLY A 1 98 ? -10.327 -13.143 9.607 1.00 98.00 98 GLY A N 1
ATOM 762 C CA . GLY A 1 98 ? -8.900 -13.106 9.338 1.00 98.00 98 GLY A CA 1
ATOM 763 C C . GLY A 1 98 ? -8.432 -11.720 8.903 1.00 98.00 98 GLY A C 1
ATOM 764 O O . GLY A 1 98 ? -9.212 -10.776 8.796 1.00 98.00 98 GLY A O 1
ATOM 765 N N . MET A 1 99 ? -7.129 -11.575 8.690 1.00 98.50 99 MET A N 1
ATOM 766 C CA . MET A 1 99 ? -6.499 -10.294 8.407 1.00 98.50 99 MET A CA 1
ATOM 767 C C . MET A 1 99 ? -5.898 -10.254 7.003 1.00 98.50 99 MET A C 1
ATOM 769 O O . MET A 1 99 ? -5.057 -11.080 6.651 1.00 98.50 99 MET A O 1
ATOM 773 N N . ILE A 1 100 ? -6.274 -9.235 6.232 1.00 98.75 100 ILE A N 1
ATOM 774 C CA . ILE A 1 100 ? -5.618 -8.859 4.977 1.00 98.75 100 ILE A CA 1
ATOM 775 C C . ILE A 1 100 ? -4.725 -7.653 5.256 1.00 98.75 100 ILE A C 1
ATOM 777 O O . ILE A 1 100 ? -5.194 -6.594 5.682 1.00 98.75 100 ILE A O 1
ATOM 781 N N . LEU A 1 101 ? -3.428 -7.790 5.001 1.00 98.62 101 LEU A N 1
ATOM 782 C CA . LEU A 1 101 ? -2.474 -6.704 5.201 1.00 98.62 101 LEU A CA 1
ATOM 783 C C . LEU A 1 101 ? -1.888 -6.254 3.865 1.00 98.62 101 LEU A C 1
ATOM 785 O O . LEU A 1 101 ? -1.289 -7.054 3.155 1.00 98.62 101 LEU A O 1
ATOM 789 N N . VAL A 1 102 ? -1.999 -4.966 3.540 1.00 98.62 102 VAL A N 1
ATOM 790 C CA . VAL A 1 102 ? -1.357 -4.393 2.347 1.00 98.62 102 VAL A CA 1
ATOM 791 C C . VAL A 1 102 ? -0.136 -3.584 2.758 1.00 98.62 102 VAL A C 1
ATOM 793 O O . VAL A 1 102 ? -0.222 -2.668 3.573 1.00 98.62 102 VAL A O 1
ATOM 796 N N . VAL A 1 103 ? 1.022 -3.893 2.187 1.00 98.25 103 VAL A N 1
ATOM 797 C CA . VAL A 1 103 ? 2.304 -3.307 2.574 1.00 98.25 103 VAL A CA 1
ATOM 798 C C . VAL A 1 103 ? 3.026 -2.657 1.406 1.00 98.25 103 VAL A C 1
ATOM 800 O O . VAL A 1 103 ? 2.755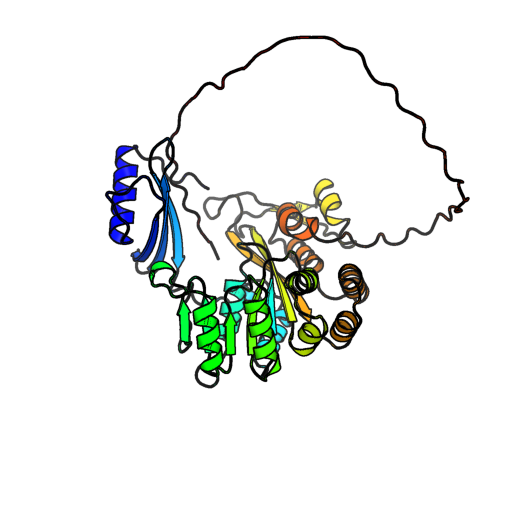 -2.925 0.239 1.00 98.25 103 VAL A O 1
ATOM 803 N N . GLY A 1 104 ? 3.919 -1.729 1.724 1.00 96.38 104 GLY A N 1
ATOM 804 C CA . GLY A 1 104 ? 4.657 -0.954 0.733 1.00 96.38 104 GLY A CA 1
ATOM 805 C C . GLY A 1 104 ? 5.058 0.427 1.252 1.00 96.38 104 GLY A C 1
ATOM 806 O O . GLY A 1 104 ? 4.531 0.894 2.273 1.00 96.38 104 GLY A O 1
ATOM 807 N N . PRO A 1 105 ? 5.954 1.132 0.546 1.00 92.75 105 PRO A N 1
ATOM 808 C CA . PRO A 1 105 ? 6.379 2.475 0.923 1.00 92.75 105 PRO A CA 1
ATOM 809 C C . PRO A 1 105 ? 5.245 3.510 0.813 1.00 92.75 105 PRO A C 1
ATOM 811 O O . PRO A 1 105 ? 4.118 3.241 0.377 1.00 92.75 105 PRO A O 1
ATOM 814 N N . THR A 1 106 ? 5.521 4.740 1.240 1.00 89.00 106 THR A N 1
ATOM 815 C CA . THR A 1 106 ? 4.589 5.859 1.049 1.00 89.00 106 THR A CA 1
ATOM 816 C C . THR A 1 106 ? 4.349 6.093 -0.440 1.00 89.00 106 THR A C 1
ATOM 818 O O . THR A 1 106 ? 5.282 6.109 -1.237 1.00 89.00 106 THR A O 1
ATOM 821 N N . GLY A 1 107 ? 3.085 6.281 -0.824 1.00 87.81 107 GLY A N 1
ATOM 822 C CA . GLY A 1 107 ? 2.723 6.512 -2.222 1.00 87.81 107 GLY A CA 1
ATOM 823 C C . GLY A 1 107 ? 2.750 5.264 -3.107 1.00 87.81 107 GLY A C 1
ATOM 824 O O . GLY A 1 107 ? 2.64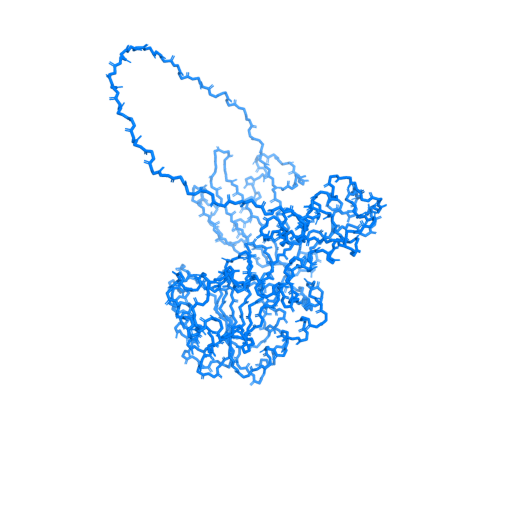9 5.416 -4.319 1.00 87.81 107 GLY A O 1
ATOM 825 N N . SER A 1 108 ? 2.827 4.052 -2.542 1.00 92.88 108 SER A N 1
ATOM 826 C CA . SER A 1 108 ? 2.718 2.804 -3.312 1.00 92.88 108 SER A CA 1
ATOM 827 C C . SER A 1 108 ? 1.280 2.384 -3.642 1.00 92.88 108 SER A C 1
ATOM 829 O O . SER A 1 108 ? 1.072 1.339 -4.242 1.00 92.88 108 SER A O 1
ATOM 831 N N . GLY A 1 109 ? 0.269 3.176 -3.272 1.00 93.25 109 GLY A N 1
ATOM 832 C CA . GLY A 1 109 ? -1.133 2.899 -3.612 1.00 93.25 109 GLY A CA 1
ATOM 833 C C . GLY A 1 109 ? -1.845 1.882 -2.711 1.00 93.25 109 GLY A C 1
ATOM 834 O O . GLY A 1 109 ? -2.922 1.434 -3.084 1.00 93.25 109 GLY A O 1
ATOM 835 N N . LYS A 1 110 ? -1.297 1.548 -1.528 1.00 96.25 110 LYS A N 1
ATOM 836 C CA . LYS A 1 110 ? -1.904 0.602 -0.561 1.00 96.25 110 LYS A CA 1
ATOM 837 C C . LYS A 1 110 ? -3.378 0.898 -0.284 1.00 96.25 110 LYS A C 1
ATOM 839 O O . LYS A 1 110 ? -4.231 0.030 -0.427 1.00 96.25 110 LYS A O 1
ATOM 844 N N . THR A 1 111 ? -3.667 2.153 0.060 1.00 93.44 111 THR A N 1
ATOM 845 C CA . THR A 1 111 ? -5.022 2.629 0.344 1.00 93.44 111 THR A CA 1
ATOM 846 C C . THR A 1 111 ? -5.924 2.472 -0.875 1.00 93.44 111 THR A C 1
ATOM 848 O O . THR A 1 111 ? -7.044 2.012 -0.734 1.00 93.44 111 THR A O 1
ATOM 851 N N . THR A 1 112 ? -5.442 2.765 -2.086 1.00 93.75 112 THR A N 1
ATOM 852 C CA . THR A 1 112 ? -6.228 2.579 -3.318 1.00 93.75 112 THR A CA 1
ATOM 853 C C . THR A 1 112 ? -6.620 1.113 -3.525 1.00 93.75 112 THR A C 1
ATOM 855 O O . THR A 1 112 ? -7.773 0.829 -3.845 1.00 93.75 112 THR A O 1
ATOM 858 N N . THR A 1 113 ? -5.693 0.184 -3.290 1.00 96.19 113 THR A N 1
ATOM 859 C CA . THR A 1 113 ? -5.955 -1.260 -3.366 1.00 96.19 113 THR A CA 1
ATOM 860 C C . THR A 1 113 ? -6.971 -1.693 -2.317 1.00 96.19 113 THR A C 1
ATOM 862 O O . THR A 1 113 ? -7.977 -2.299 -2.671 1.00 96.19 113 THR A O 1
ATOM 865 N N . LEU A 1 114 ? -6.783 -1.306 -1.050 1.00 96.69 114 LEU A N 1
ATOM 866 C CA . LEU A 1 114 ? -7.739 -1.635 0.010 1.00 96.69 114 LEU A CA 1
ATOM 867 C C . LEU A 1 114 ? -9.124 -1.054 -0.252 1.00 96.69 114 LEU A C 1
ATOM 869 O O . LEU A 1 114 ? -10.100 -1.767 -0.102 1.00 96.69 114 LEU A O 1
ATOM 873 N N . TYR A 1 115 ? -9.238 0.189 -0.714 1.00 94.25 115 TYR A N 1
ATOM 874 C CA . TYR A 1 115 ? -10.537 0.764 -1.069 1.00 94.25 115 TYR A CA 1
ATOM 875 C C . TYR A 1 115 ? -11.236 -0.001 -2.201 1.00 94.25 115 TYR A C 1
ATOM 877 O O . TYR A 1 115 ? -12.463 -0.093 -2.208 1.00 94.25 115 TYR A O 1
ATOM 885 N N . SER A 1 116 ? -10.474 -0.577 -3.132 1.00 94.56 116 SER A N 1
ATOM 886 C CA . SER A 1 116 ? -11.018 -1.406 -4.216 1.00 94.56 116 SER A CA 1
ATOM 887 C C . SER A 1 116 ? -11.580 -2.732 -3.694 1.00 94.56 116 SER A C 1
ATOM 889 O O . SER A 1 116 ? -12.614 -3.183 -4.176 1.00 94.56 116 SER A O 1
ATOM 891 N N . VAL A 1 117 ? -10.944 -3.311 -2.670 1.00 96.19 117 VAL A N 1
ATOM 892 C CA . VAL A 1 117 ? -11.443 -4.498 -1.955 1.00 96.19 117 VAL A CA 1
ATOM 893 C C . VAL A 1 117 ? -12.623 -4.145 -1.045 1.00 96.19 117 VAL A C 1
ATOM 895 O O . VAL A 1 117 ? -13.658 -4.791 -1.083 1.00 96.19 117 VAL A O 1
ATOM 898 N N . LEU A 1 118 ? -12.525 -3.081 -0.251 1.00 95.62 118 LEU A N 1
ATOM 899 C CA . LEU A 1 118 ? -13.580 -2.673 0.680 1.00 95.62 118 LEU A CA 1
ATOM 900 C C . LEU A 1 118 ? -14.877 -2.306 -0.049 1.00 95.62 118 LEU A C 1
ATOM 902 O O . LEU A 1 118 ? -15.958 -2.596 0.446 1.00 95.62 118 LEU A O 1
ATOM 906 N N . THR A 1 119 ? -14.782 -1.713 -1.243 1.00 92.56 119 THR A N 1
ATOM 907 C CA . THR A 1 119 ? -15.962 -1.388 -2.062 1.00 92.56 119 THR A CA 1
ATOM 908 C C . THR A 1 119 ? -16.628 -2.634 -2.659 1.00 92.56 119 THR A C 1
ATOM 910 O O . THR A 1 119 ? -17.800 -2.566 -3.023 1.00 92.56 119 THR A O 1
ATOM 913 N N . SER A 1 120 ? -15.931 -3.774 -2.760 1.00 91.88 120 SER A N 1
ATOM 914 C CA . SER A 1 120 ? -16.566 -5.033 -3.179 1.00 91.88 120 SER A CA 1
ATOM 915 C C . SER A 1 120 ? -17.313 -5.732 -2.042 1.00 91.88 120 SER A C 1
ATOM 917 O O . SER A 1 120 ? -18.043 -6.687 -2.296 1.00 91.88 120 SER A O 1
ATOM 919 N N . ILE A 1 121 ? -17.141 -5.286 -0.794 1.00 93.50 121 ILE A N 1
ATOM 920 C CA . ILE A 1 121 ? -17.859 -5.833 0.357 1.00 93.50 121 ILE A CA 1
ATOM 921 C C . ILE A 1 121 ? -19.290 -5.299 0.349 1.00 93.50 121 ILE A C 1
ATOM 923 O O . ILE A 1 121 ? -19.527 -4.093 0.298 1.00 93.50 121 ILE A O 1
ATOM 927 N N . ASP A 1 122 ? -20.249 -6.215 0.454 1.00 92.25 122 ASP A N 1
ATOM 928 C CA . ASP A 1 122 ? -21.658 -5.880 0.632 1.00 92.25 122 ASP A CA 1
ATOM 929 C C . ASP A 1 122 ? -21.905 -5.300 2.036 1.00 92.25 122 ASP A C 1
ATOM 931 O O . ASP A 1 122 ? -22.210 -6.023 2.992 1.00 92.25 122 ASP A O 1
ATOM 935 N N . ALA A 1 123 ? -21.758 -3.978 2.144 1.00 91.50 123 ALA A N 1
ATOM 936 C CA . ALA A 1 123 ? -21.968 -3.213 3.370 1.00 91.50 123 ALA A CA 1
ATOM 937 C C . ALA A 1 123 ? -23.438 -3.197 3.846 1.00 91.50 123 ALA A C 1
ATOM 939 O O . ALA A 1 123 ? -23.739 -2.693 4.929 1.00 91.50 123 ALA A O 1
ATOM 940 N N . ASP A 1 124 ? -24.373 -3.748 3.061 1.00 90.38 124 ASP A N 1
ATOM 941 C CA . ASP A 1 124 ? -25.764 -3.934 3.478 1.00 90.38 124 ASP A CA 1
ATOM 942 C C . ASP A 1 124 ? -25.916 -5.159 4.374 1.00 90.38 124 ASP A C 1
ATOM 944 O O . ASP A 1 124 ? -26.824 -5.208 5.205 1.00 90.38 124 ASP A O 1
ATOM 948 N N . ARG A 1 125 ? -25.044 -6.150 4.171 1.00 93.88 125 ARG A N 1
ATOM 949 C CA . ARG A 1 125 ? -25.070 -7.448 4.850 1.00 93.88 125 ARG A CA 1
ATOM 950 C C . ARG A 1 125 ? -23.984 -7.588 5.904 1.00 93.88 125 ARG A C 1
ATOM 952 O O . ARG A 1 125 ? -24.181 -8.347 6.845 1.00 93.88 125 ARG A O 1
ATOM 959 N N . ARG A 1 126 ? -22.858 -6.897 5.723 1.00 95.62 126 ARG A N 1
ATOM 960 C CA . ARG A 1 126 ? -21.714 -6.881 6.637 1.00 95.62 126 ARG A CA 1
ATOM 961 C C . ARG A 1 126 ? -21.443 -5.449 7.067 1.00 95.62 126 ARG A C 1
ATOM 963 O O . ARG A 1 126 ? -21.119 -4.600 6.244 1.00 95.62 126 ARG A O 1
ATOM 970 N N . SER A 1 127 ? -21.572 -5.171 8.352 1.00 96.69 127 SER A N 1
ATOM 971 C CA . SER A 1 127 ? -21.250 -3.870 8.923 1.00 96.69 127 SER A CA 1
ATOM 972 C C . SER A 1 127 ? -19.758 -3.558 8.742 1.00 96.69 127 SER A C 1
ATOM 974 O O . SER A 1 127 ? -18.882 -4.213 9.302 1.00 96.69 127 SER A O 1
ATOM 976 N N . LEU A 1 128 ? -19.466 -2.550 7.917 1.00 97.44 128 LEU A N 1
ATOM 977 C CA . LEU A 1 128 ? -18.106 -2.102 7.623 1.00 97.44 128 LEU A CA 1
ATOM 978 C C . LEU A 1 128 ? -17.778 -0.846 8.432 1.00 97.44 128 LEU A C 1
ATOM 980 O O . LEU A 1 128 ? -18.441 0.184 8.283 1.00 97.44 128 LEU A O 1
ATOM 984 N N . MET A 1 129 ? -16.723 -0.911 9.242 1.00 97.69 129 MET A N 1
ATOM 985 C CA . MET A 1 129 ? -16.217 0.218 10.018 1.00 97.69 129 MET A CA 1
ATOM 986 C C . MET A 1 129 ? -14.764 0.526 9.668 1.00 97.69 129 MET A C 1
ATOM 988 O O . MET A 1 129 ? -13.954 -0.391 9.541 1.00 97.69 129 MET A O 1
ATOM 992 N N . SER A 1 130 ? -14.415 1.810 9.543 1.00 97.50 130 SER A N 1
ATOM 993 C CA . SER A 1 130 ? -13.026 2.229 9.337 1.00 97.50 130 SER A CA 1
ATOM 994 C C . SER A 1 130 ? -12.528 3.240 10.361 1.00 97.50 130 SER A C 1
ATOM 996 O O . SER A 1 130 ? -13.291 4.060 10.869 1.00 97.50 130 SER A O 1
ATOM 998 N N . VAL A 1 131 ? -11.222 3.192 10.632 1.00 97.81 131 VAL A N 1
ATOM 999 C CA . VAL A 1 131 ? -10.481 4.201 11.399 1.00 97.81 131 VAL A CA 1
ATOM 1000 C C . VAL A 1 131 ? -9.341 4.721 10.533 1.00 97.81 131 VAL A C 1
ATOM 1002 O O . VAL A 1 131 ? -8.394 3.993 10.234 1.00 97.81 131 VAL A O 1
ATOM 1005 N N . GLU A 1 132 ? -9.429 5.982 10.115 1.00 96.25 132 GLU A N 1
ATOM 1006 C CA . GLU A 1 132 ? -8.562 6.558 9.085 1.00 96.25 132 GLU A CA 1
ATOM 1007 C C . GLU A 1 132 ? -7.983 7.922 9.484 1.00 96.25 132 GLU A C 1
ATOM 1009 O O . GLU A 1 132 ? -8.585 8.700 10.225 1.00 96.25 132 GLU A O 1
ATOM 1014 N N . ASP A 1 133 ? -6.806 8.233 8.944 1.00 91.81 133 ASP A N 1
ATOM 1015 C CA . ASP A 1 133 ? -6.069 9.472 9.200 1.00 91.81 133 ASP A CA 1
ATOM 1016 C C . ASP A 1 133 ? -5.484 10.036 7.889 1.00 91.81 133 ASP A C 1
ATOM 1018 O O . ASP A 1 133 ? -4.302 9.845 7.589 1.00 91.81 133 ASP A O 1
ATOM 1022 N N . PRO A 1 134 ? -6.300 10.714 7.064 1.00 89.00 134 PRO A N 1
ATOM 1023 C CA . PRO A 1 134 ? -7.750 10.898 7.175 1.00 89.00 134 PRO A CA 1
ATOM 1024 C C . PRO A 1 134 ? -8.526 10.070 6.121 1.00 89.00 134 PRO A C 1
ATOM 1026 O O . PRO A 1 134 ? -7.933 9.321 5.349 1.00 89.00 134 PRO A O 1
ATOM 1029 N N . VAL A 1 135 ? -9.853 10.241 6.045 1.00 89.25 135 VAL A N 1
ATOM 1030 C CA . VAL A 1 135 ? -10.699 9.546 5.058 1.00 89.25 135 VAL A CA 1
ATOM 1031 C C . VAL A 1 135 ? -10.494 10.143 3.658 1.00 89.25 135 VAL A C 1
ATOM 1033 O O . VAL A 1 135 ? -10.787 11.324 3.404 1.00 89.25 135 VAL A O 1
ATOM 1036 N N . GLU A 1 136 ? -9.987 9.316 2.740 1.00 82.19 136 GLU A N 1
ATOM 1037 C CA . GLU A 1 136 ? -9.659 9.707 1.361 1.00 82.19 136 GLU A CA 1
ATOM 1038 C C . GLU A 1 136 ? -10.881 9.636 0.430 1.00 82.19 136 GLU A C 1
ATOM 1040 O O . GLU A 1 136 ? -11.137 10.590 -0.307 1.00 82.19 136 GLU A O 1
ATOM 1045 N N . TYR A 1 137 ? -11.668 8.556 0.509 1.00 83.25 137 TYR A N 1
ATOM 1046 C CA . TYR A 1 137 ? -12.876 8.351 -0.299 1.00 83.25 137 TYR A CA 1
ATOM 1047 C C . TYR A 1 137 ? -14.048 7.913 0.577 1.00 83.25 137 TYR A C 1
ATOM 1049 O O . TYR A 1 137 ? -13.861 7.348 1.652 1.00 83.25 137 TYR A O 1
ATOM 1057 N N . VAL A 1 138 ? -15.268 8.171 0.108 1.00 85.81 138 VAL A N 1
ATOM 1058 C CA . VAL A 1 138 ? -16.482 7.734 0.803 1.00 85.81 138 VAL A CA 1
ATOM 1059 C C . VAL A 1 138 ? -16.896 6.366 0.276 1.00 85.81 138 VAL A C 1
ATOM 1061 O O . VAL A 1 138 ? -17.132 6.215 -0.923 1.00 85.81 138 VAL A O 1
ATOM 1064 N N . ILE A 1 139 ? -17.016 5.389 1.170 1.00 89.38 139 ILE A N 1
ATOM 1065 C CA . ILE A 1 139 ? -17.583 4.071 0.882 1.00 89.38 139 ILE A CA 1
ATOM 1066 C C . ILE A 1 139 ? -19.049 4.103 1.306 1.00 89.38 139 ILE A C 1
ATOM 1068 O O . ILE A 1 139 ? -19.377 4.398 2.457 1.00 89.38 139 ILE A O 1
ATOM 1072 N N . ALA A 1 140 ? -19.950 3.835 0.362 1.00 89.06 140 ALA A N 1
ATOM 1073 C CA . ALA A 1 140 ? -21.379 3.852 0.640 1.00 89.06 140 ALA A CA 1
ATOM 1074 C C . ALA A 1 140 ? -21.714 2.868 1.773 1.00 89.06 140 ALA A C 1
ATOM 1076 O O . ALA A 1 140 ? -21.299 1.715 1.737 1.00 89.06 140 ALA A O 1
ATOM 1077 N N . ARG A 1 141 ? -22.480 3.341 2.765 1.00 92.88 141 ARG A N 1
ATOM 1078 C CA . ARG A 1 141 ? -22.972 2.564 3.922 1.00 92.88 141 ARG A CA 1
ATOM 1079 C C . ARG A 1 141 ? -21.905 2.064 4.903 1.00 92.88 141 ARG A C 1
ATOM 1081 O O . ARG A 1 141 ? -22.267 1.463 5.909 1.00 92.88 141 ARG A O 1
ATOM 1088 N N . ALA A 1 142 ? -20.633 2.389 4.685 1.00 94.69 142 ALA A N 1
ATOM 1089 C CA . ALA A 1 142 ? -19.586 2.187 5.677 1.00 94.69 142 ALA A CA 1
ATOM 1090 C C . ALA A 1 142 ? -19.654 3.253 6.784 1.00 94.69 142 ALA A C 1
ATOM 1092 O O . ALA A 1 142 ? -19.936 4.426 6.525 1.00 94.69 142 ALA A O 1
ATOM 1093 N N . ASN A 1 143 ? -19.331 2.867 8.016 1.00 96.31 143 ASN A N 1
ATOM 1094 C CA . ASN A 1 143 ? -19.091 3.797 9.114 1.00 96.31 143 ASN A CA 1
ATOM 1095 C C . ASN A 1 143 ? -17.607 4.191 9.130 1.00 96.31 143 ASN A C 1
ATOM 1097 O O . ASN A 1 143 ? -16.783 3.505 9.735 1.00 96.31 143 ASN A O 1
ATOM 1101 N N . GLN A 1 144 ? -17.262 5.275 8.431 1.00 95.81 144 GLN A N 1
ATOM 1102 C CA . GLN A 1 144 ? -15.879 5.745 8.336 1.00 95.81 144 GLN A CA 1
ATOM 1103 C C . GLN A 1 144 ? -15.570 6.803 9.396 1.00 95.81 144 GLN A C 1
ATOM 1105 O O . GLN A 1 144 ? -16.130 7.902 9.379 1.00 95.81 144 GLN A O 1
ATOM 1110 N N . GLN A 1 145 ? -14.653 6.485 10.307 1.00 96.00 145 GLN A N 1
ATOM 1111 C CA . GLN A 1 145 ? -14.212 7.378 11.373 1.00 96.00 145 GLN A CA 1
ATOM 1112 C C . GLN A 1 145 ? -12.872 8.016 11.015 1.00 96.00 145 GLN A C 1
ATOM 1114 O O . GLN A 1 145 ? -11.930 7.340 10.603 1.00 96.00 145 GLN A O 1
ATOM 1119 N N . GLN A 1 146 ? -12.776 9.330 11.212 1.00 94.88 146 GLN A N 1
ATOM 1120 C CA . GLN A 1 146 ? -11.575 10.099 10.907 1.00 94.88 146 GLN A CA 1
ATOM 1121 C C . GLN A 1 146 ? -10.930 10.645 12.178 1.00 94.88 146 GLN A C 1
ATOM 1123 O O . GLN A 1 146 ? -11.613 11.247 13.009 1.00 94.88 146 GLN A O 1
ATOM 1128 N N . VAL A 1 147 ? -9.608 10.509 12.286 1.00 93.88 147 VAL A N 1
ATOM 1129 C CA . VAL A 1 147 ? -8.815 11.163 13.335 1.00 93.88 147 VAL A CA 1
ATOM 1130 C C . VAL A 1 147 ? -9.018 12.682 13.291 1.00 93.88 147 VAL A C 1
ATOM 1132 O O . VAL A 1 147 ? -9.051 13.309 12.228 1.00 93.88 147 VAL A O 1
ATOM 1135 N N . ASN A 1 148 ? -9.177 13.282 14.471 1.00 90.56 148 ASN A N 1
ATOM 1136 C CA . ASN A 1 148 ? -9.280 14.724 14.647 1.00 90.56 148 ASN A CA 1
ATOM 1137 C C . ASN A 1 148 ? -8.565 15.141 15.936 1.00 90.56 148 ASN A C 1
ATOM 1139 O O . ASN A 1 148 ? -9.190 15.377 16.975 1.00 90.56 148 ASN A O 1
ATOM 1143 N N . ASP A 1 149 ? -7.242 15.277 15.844 1.00 86.12 149 ASP A N 1
ATOM 1144 C CA . ASP A 1 149 ? -6.391 15.651 16.977 1.00 86.12 149 ASP A CA 1
ATOM 1145 C C . ASP A 1 149 ? -6.777 17.009 17.582 1.00 86.12 149 ASP A C 1
ATOM 1147 O O . ASP A 1 149 ? -6.725 17.184 18.798 1.00 86.12 149 ASP A O 1
ATOM 1151 N N . LYS A 1 150 ? -7.253 17.961 16.762 1.00 82.31 150 LYS A N 1
ATOM 1152 C CA . LYS A 1 150 ? -7.711 19.283 17.235 1.00 82.31 150 LYS A CA 1
ATOM 1153 C C . LYS A 1 150 ? -8.923 19.183 18.167 1.00 82.31 150 LYS A C 1
ATOM 1155 O O . LYS A 1 150 ? -9.086 20.036 19.034 1.00 82.31 150 LYS A O 1
ATOM 1160 N N . ALA A 1 151 ? -9.759 18.161 17.989 1.00 85.38 151 ALA A N 1
ATOM 1161 C CA . ALA A 1 151 ? -10.910 17.871 18.843 1.00 85.38 151 ALA A CA 1
ATOM 1162 C C . ALA A 1 151 ? -10.608 16.823 19.934 1.00 85.38 151 ALA A C 1
ATOM 1164 O O . ALA A 1 151 ? -11.519 16.421 20.654 1.00 85.38 151 ALA A O 1
ATOM 1165 N N . GLY A 1 152 ? -9.357 16.359 20.053 1.00 89.62 152 GLY A N 1
ATOM 1166 C CA . GLY A 1 152 ? -8.963 15.299 20.987 1.00 89.62 152 GLY A CA 1
ATOM 1167 C C . GLY A 1 152 ? -9.404 13.888 20.576 1.00 89.62 152 GLY A C 1
ATOM 1168 O O . GLY A 1 152 ? -9.357 12.974 21.396 1.00 89.62 152 GLY A O 1
ATOM 1169 N N . VAL A 1 153 ? -9.834 13.694 19.326 1.00 92.94 153 VAL A N 1
ATOM 1170 C CA . VAL A 1 153 ? -10.258 12.394 18.788 1.00 92.94 153 VAL A CA 1
ATOM 1171 C C . VAL A 1 153 ? -9.050 11.702 18.162 1.00 92.94 153 VAL A C 1
ATOM 1173 O O . VAL A 1 153 ? -8.725 11.928 16.996 1.00 92.94 153 VAL A O 1
ATOM 1176 N N . THR A 1 154 ? -8.365 10.875 18.952 1.00 94.88 154 THR A N 1
ATOM 1177 C CA . THR A 1 154 ? -7.136 10.180 18.540 1.00 94.88 154 THR A CA 1
ATOM 1178 C C . THR A 1 154 ? -7.431 8.853 17.842 1.00 94.88 154 THR A C 1
ATOM 1180 O O . THR A 1 154 ? -8.471 8.234 18.086 1.00 94.88 154 THR A O 1
ATOM 1183 N N . PHE A 1 155 ? -6.477 8.359 17.047 1.00 95.25 155 PHE A N 1
ATOM 1184 C CA . PHE A 1 155 ? -6.556 7.037 16.409 1.00 95.25 155 PHE A CA 1
ATOM 1185 C C . PHE A 1 155 ? -6.848 5.916 17.419 1.00 95.25 155 PHE A C 1
ATOM 1187 O O . PHE A 1 155 ? -7.737 5.097 17.208 1.00 95.25 155 PHE A O 1
ATOM 1194 N N . GLU A 1 156 ? -6.154 5.924 18.560 1.00 94.75 156 GLU A N 1
ATOM 1195 C CA . GLU A 1 156 ? -6.347 4.945 19.633 1.00 94.75 156 GLU A CA 1
ATOM 1196 C C . GLU A 1 15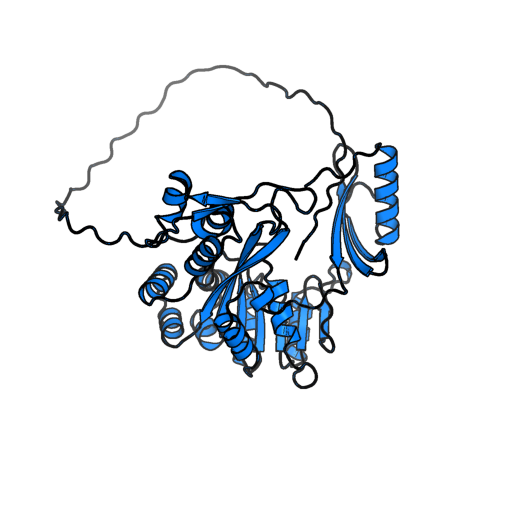6 ? -7.779 4.975 20.194 1.00 94.75 156 GLU A C 1
ATOM 1198 O O . GLU A 1 156 ? -8.391 3.927 20.418 1.00 94.75 156 GLU A O 1
ATOM 1203 N N . SER A 1 157 ? -8.336 6.174 20.403 1.00 94.88 157 SER A N 1
ATOM 1204 C CA . SER A 1 157 ? -9.696 6.338 20.925 1.00 94.88 157 SER A CA 1
ATOM 1205 C C . SER A 1 157 ? -10.759 5.826 19.946 1.00 94.88 157 SER A C 1
ATOM 1207 O O . SER A 1 157 ? -11.690 5.131 20.364 1.00 94.88 157 SER A O 1
ATOM 1209 N N . LEU A 1 158 ? -10.578 6.097 18.647 1.00 96.81 158 LEU A N 1
ATOM 1210 C CA . LEU A 1 158 ? -11.455 5.622 17.579 1.00 96.81 158 LEU A CA 1
ATOM 1211 C C . LEU A 1 158 ? -11.377 4.108 17.422 1.00 96.81 158 LEU A C 1
ATOM 1213 O O . LEU A 1 158 ? -12.412 3.451 17.367 1.00 96.81 158 LEU A O 1
ATOM 1217 N N . LEU A 1 159 ? -10.171 3.536 17.445 1.00 96.69 159 LEU A N 1
ATOM 1218 C CA . LEU A 1 159 ? -9.967 2.092 17.377 1.00 96.69 159 LEU A CA 1
ATOM 1219 C C . LEU A 1 159 ? -10.664 1.363 18.533 1.00 96.69 159 LEU A C 1
ATOM 1221 O O . LEU A 1 159 ? -11.440 0.434 18.310 1.00 96.69 159 LEU A O 1
ATOM 1225 N N . LYS A 1 160 ? -10.474 1.839 19.770 1.00 94.75 160 LYS A N 1
ATOM 1226 C CA . LYS A 1 160 ? -11.167 1.299 20.953 1.00 94.75 160 LYS A CA 1
ATOM 1227 C C . LYS A 1 160 ? -12.685 1.374 20.818 1.00 94.75 160 LYS A C 1
ATOM 1229 O O . LYS A 1 160 ? -13.384 0.472 21.270 1.00 94.75 160 LYS A O 1
ATOM 1234 N N . SER A 1 161 ? -13.195 2.476 20.273 1.00 95.12 161 SER A N 1
ATOM 1235 C CA . SER A 1 161 ? -14.628 2.654 20.044 1.00 95.12 161 SER A CA 1
ATOM 1236 C C . SER A 1 161 ? -15.144 1.704 18.969 1.00 95.12 161 SER A C 1
ATOM 1238 O O . SER A 1 161 ? -16.174 1.069 19.168 1.00 95.12 161 SER A O 1
ATOM 1240 N N . SER A 1 162 ? -14.396 1.563 17.876 1.00 95.81 162 SER A N 1
ATOM 1241 C CA . SER A 1 162 ? -14.791 0.793 16.701 1.00 95.81 162 SER A CA 1
ATOM 1242 C C . SER A 1 162 ? -14.954 -0.687 17.001 1.00 95.81 162 SER A C 1
ATOM 1244 O O . SER A 1 162 ? -15.980 -1.266 16.677 1.00 95.81 162 SER A O 1
ATOM 1246 N N . VAL A 1 163 ? -14.006 -1.285 17.724 1.00 94.38 163 VAL A N 1
ATOM 1247 C CA . VAL A 1 163 ? -14.100 -2.701 18.120 1.00 94.38 163 VAL A CA 1
ATOM 1248 C C . VAL A 1 163 ? -15.312 -2.967 19.021 1.00 94.38 163 VAL A C 1
ATOM 1250 O O . VAL A 1 163 ? -15.926 -4.021 18.937 1.00 94.38 163 VAL A O 1
ATOM 1253 N N . ARG A 1 164 ? -15.715 -2.002 19.860 1.00 94.38 164 ARG A N 1
ATOM 1254 C CA . ARG A 1 164 ? -16.918 -2.136 20.705 1.00 94.38 164 ARG A CA 1
ATOM 1255 C C . ARG A 1 164 ? -18.232 -1.989 19.942 1.00 94.38 164 ARG A C 1
ATOM 1257 O O . ARG A 1 164 ? -19.280 -2.264 20.516 1.00 94.38 164 ARG A O 1
ATOM 1264 N N . GLN A 1 165 ? -18.192 -1.489 18.712 1.00 94.44 165 GLN A N 1
ATOM 1265 C CA . GLN A 1 165 ? -19.365 -1.450 17.842 1.00 94.44 165 GLN A CA 1
ATOM 1266 C C . GLN A 1 165 ? -19.628 -2.802 17.170 1.00 94.44 165 GLN A C 1
ATOM 1268 O O . GLN A 1 165 ? -20.632 -2.907 16.479 1.00 94.44 165 GLN A O 1
ATOM 1273 N N . ASP A 1 166 ? -18.757 -3.795 17.393 1.00 90.56 166 ASP A N 1
ATOM 1274 C CA . ASP A 1 166 ? -18.900 -5.165 16.894 1.00 90.56 166 ASP A CA 1
ATOM 1275 C C . ASP A 1 166 ? -19.115 -5.244 15.365 1.00 90.56 166 ASP A C 1
ATOM 1277 O O . ASP A 1 166 ? -20.097 -5.831 14.914 1.00 90.56 166 ASP A O 1
ATOM 1281 N N . PRO A 1 167 ? -18.271 -4.579 14.540 1.00 96.75 167 PRO A N 1
ATOM 1282 C CA . PRO A 1 167 ? -18.447 -4.609 13.094 1.00 96.75 167 PRO A CA 1
ATOM 1283 C C . PRO A 1 167 ? -18.060 -5.972 12.501 1.00 96.75 167 PRO A C 1
ATOM 1285 O O . PRO A 1 167 ? -17.114 -6.609 12.943 1.00 96.75 167 PRO A O 1
ATOM 1288 N N . ASP A 1 168 ? -18.692 -6.379 11.407 1.00 97.62 168 ASP A N 1
ATOM 1289 C CA . ASP A 1 168 ? -18.287 -7.585 10.672 1.00 97.62 168 ASP A CA 1
ATOM 1290 C C . ASP A 1 168 ? -16.915 -7.398 9.997 1.00 97.62 168 ASP A C 1
ATOM 1292 O O . ASP A 1 168 ? -16.127 -8.338 9.869 1.00 97.62 168 ASP A O 1
ATOM 1296 N N . VAL A 1 169 ? -16.626 -6.165 9.558 1.00 98.25 169 VAL A N 1
ATOM 1297 C CA . VAL A 1 169 ? -15.376 -5.796 8.888 1.00 98.25 169 VAL A CA 1
ATOM 1298 C C . VAL A 1 169 ? -14.777 -4.537 9.508 1.00 98.25 169 VAL A C 1
ATOM 1300 O O . VAL A 1 169 ? -15.420 -3.484 9.552 1.00 98.25 169 VAL A O 1
ATOM 1303 N N . LEU A 1 170 ? -13.510 -4.618 9.919 1.00 98.19 170 LEU A N 1
ATOM 1304 C CA . LEU A 1 170 ? -12.738 -3.500 10.460 1.00 98.19 170 LEU A CA 1
ATOM 1305 C C . LEU A 1 170 ? -11.586 -3.116 9.524 1.00 98.19 170 LEU A C 1
ATOM 1307 O O . LEU A 1 170 ? -10.647 -3.883 9.319 1.00 98.19 170 LEU A O 1
ATOM 1311 N N . TYR A 1 171 ? -11.608 -1.891 9.004 1.00 98.06 171 TYR A N 1
ATOM 1312 C CA . TYR A 1 171 ? -10.490 -1.307 8.265 1.00 98.06 171 TYR A CA 1
ATOM 1313 C C . TYR A 1 171 ? -9.713 -0.313 9.131 1.00 98.06 171 TYR A C 1
ATOM 1315 O O . TYR A 1 171 ? -10.239 0.708 9.570 1.00 98.06 171 TYR A O 1
ATOM 1323 N N . LEU A 1 172 ? -8.426 -0.573 9.337 1.00 97.69 172 LEU A N 1
ATOM 1324 C CA . LEU A 1 172 ? -7.514 0.353 9.999 1.00 97.69 172 LEU A CA 1
ATOM 1325 C C . LEU A 1 172 ? -6.585 0.967 8.964 1.00 97.69 172 LEU A C 1
ATOM 1327 O O . LEU A 1 172 ? -5.826 0.241 8.323 1.00 97.69 172 LEU A O 1
ATOM 1331 N N . GLY A 1 173 ? -6.595 2.293 8.831 1.00 96.19 173 GLY A N 1
ATOM 1332 C CA . GLY A 1 173 ? -5.809 2.999 7.819 1.00 96.19 173 GLY A CA 1
ATOM 1333 C C . GLY A 1 173 ? -4.335 2.586 7.798 1.00 96.19 173 GLY A C 1
ATOM 1334 O O . GLY A 1 173 ? -3.786 2.309 6.732 1.00 96.19 173 GLY A O 1
ATOM 1335 N N . GLU A 1 174 ? -3.708 2.478 8.970 1.00 95.56 174 GLU A N 1
ATOM 1336 C CA . GLU A 1 174 ? -2.314 2.059 9.126 1.00 95.56 174 GLU A CA 1
ATOM 1337 C C . GLU A 1 174 ? -2.065 1.481 10.528 1.00 95.56 174 GLU A C 1
ATOM 1339 O O . GLU A 1 174 ? -2.541 2.029 11.524 1.00 95.56 174 GLU A O 1
ATOM 1344 N N . ILE A 1 175 ? -1.268 0.414 10.618 1.00 97.19 175 ILE A N 1
ATOM 1345 C CA . ILE A 1 175 ? -0.706 -0.074 11.882 1.00 97.19 175 ILE A CA 1
ATOM 1346 C C . ILE A 1 175 ? 0.590 0.684 12.182 1.00 97.19 175 ILE A C 1
ATOM 1348 O O . ILE A 1 175 ? 1.587 0.553 11.467 1.00 97.19 175 ILE A O 1
ATOM 1352 N N . ARG A 1 176 ? 0.593 1.457 13.272 1.00 93.25 176 ARG A N 1
ATOM 1353 C CA . ARG A 1 176 ? 1.738 2.297 13.675 1.00 93.25 176 ARG A CA 1
ATOM 1354 C C . ARG A 1 176 ? 2.477 1.764 14.903 1.00 93.25 176 ARG A C 1
ATOM 1356 O O . ARG A 1 176 ? 3.679 1.993 15.043 1.00 93.25 176 ARG A O 1
ATOM 1363 N N . ASP A 1 177 ? 1.779 1.041 15.770 1.00 96.06 177 ASP A N 1
ATOM 1364 C CA . ASP A 1 177 ? 2.250 0.637 17.095 1.00 96.06 177 ASP A CA 1
ATOM 1365 C C . ASP A 1 177 ? 1.730 -0.756 17.497 1.00 96.06 177 ASP A C 1
ATOM 1367 O O . ASP A 1 177 ? 0.945 -1.385 16.786 1.00 96.06 177 ASP A O 1
ATOM 1371 N N . LEU A 1 178 ? 2.190 -1.253 18.650 1.00 97.38 178 LEU A N 1
ATOM 1372 C CA . LEU A 1 178 ? 1.758 -2.542 19.199 1.00 97.38 178 LEU A CA 1
ATOM 1373 C C . LEU A 1 178 ? 0.254 -2.574 19.482 1.00 97.38 178 LEU A C 1
ATOM 1375 O O . LEU A 1 178 ? -0.386 -3.597 19.265 1.00 97.38 178 LEU A O 1
ATOM 1379 N N . PHE A 1 179 ? -0.310 -1.474 19.985 1.00 97.19 179 PHE A N 1
ATOM 1380 C CA . PHE A 1 179 ? -1.716 -1.42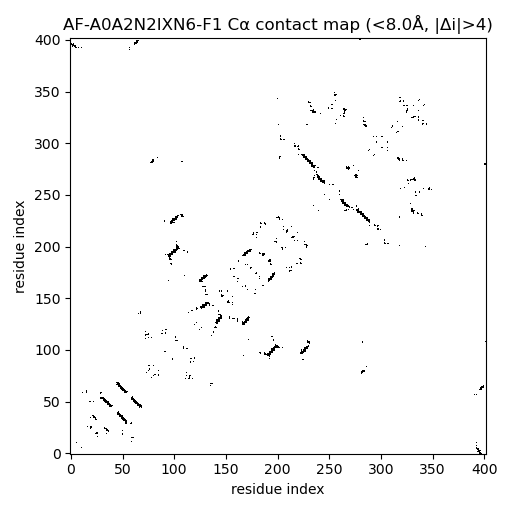8 20.369 1.00 97.19 179 PHE A CA 1
ATOM 1381 C C . PHE A 1 179 ? -2.626 -1.641 19.153 1.00 97.19 179 PHE A C 1
ATOM 1383 O O . PHE A 1 179 ? -3.501 -2.508 19.181 1.00 97.19 179 PHE A O 1
ATOM 1390 N N . SER A 1 180 ? -2.383 -0.895 18.074 1.00 97.25 180 SER A N 1
ATOM 1391 C CA . SER A 1 180 ? -3.103 -1.023 16.806 1.00 97.25 180 SER A CA 1
ATOM 1392 C C . SER A 1 180 ? -2.899 -2.394 16.168 1.00 97.25 180 SER A C 1
ATOM 1394 O O . SER A 1 180 ? -3.881 -3.031 15.794 1.00 97.25 180 SER A O 1
ATOM 1396 N N . ALA A 1 181 ? -1.657 -2.890 16.121 1.00 97.88 181 ALA A N 1
ATOM 1397 C CA . ALA A 1 181 ? -1.343 -4.212 15.581 1.00 97.88 181 ALA A CA 1
ATOM 1398 C C . ALA A 1 181 ? -2.072 -5.337 16.332 1.00 97.88 181 ALA A C 1
ATOM 1400 O O . ALA A 1 181 ? -2.716 -6.186 15.718 1.00 97.88 181 ALA A O 1
ATOM 1401 N N . ARG A 1 182 ? -1.993 -5.326 17.667 1.00 97.62 182 ARG A N 1
ATOM 1402 C CA . ARG A 1 182 ? -2.583 -6.360 18.518 1.00 97.62 182 ARG A CA 1
ATOM 1403 C C . ARG A 1 182 ? -4.100 -6.330 18.446 1.00 97.62 182 ARG A C 1
ATOM 1405 O O . ARG A 1 182 ? -4.709 -7.366 18.238 1.00 97.62 182 ARG A O 1
ATOM 1412 N N . THR A 1 183 ? -4.699 -5.142 18.519 1.00 96.94 183 THR A N 1
ATOM 1413 C CA . THR A 1 183 ? -6.154 -4.990 18.390 1.00 96.94 183 THR A CA 1
ATOM 1414 C C . THR A 1 183 ? -6.654 -5.515 17.041 1.00 96.94 183 THR A C 1
ATOM 1416 O O . THR A 1 183 ? -7.659 -6.214 17.000 1.00 96.94 183 THR A O 1
ATOM 1419 N N . ALA A 1 184 ? -5.947 -5.218 15.946 1.00 97.06 184 ALA A N 1
ATOM 1420 C CA . ALA A 1 184 ? -6.305 -5.674 14.602 1.00 97.06 184 ALA A CA 1
ATOM 1421 C C . ALA A 1 184 ? -6.296 -7.208 14.474 1.00 97.06 184 ALA A C 1
ATOM 1423 O O . ALA A 1 184 ? -7.220 -7.794 13.906 1.00 97.06 184 ALA A O 1
ATOM 1424 N N . LEU A 1 185 ? -5.246 -7.842 15.004 1.00 97.50 185 LEU A N 1
ATOM 1425 C CA . LEU A 1 185 ? -5.050 -9.291 14.962 1.00 97.50 185 LEU A CA 1
ATOM 1426 C C . LEU A 1 185 ? -5.970 -10.039 15.928 1.00 97.50 185 LEU A C 1
ATOM 1428 O O . LEU A 1 185 ? -6.494 -11.087 15.556 1.00 97.50 185 LEU A O 1
ATOM 1432 N N . ASP A 1 186 ? -6.191 -9.498 17.128 1.00 96.56 186 ASP A N 1
ATOM 1433 C CA . ASP A 1 186 ? -7.144 -10.042 18.096 1.00 96.56 186 ASP A CA 1
ATOM 1434 C C . ASP A 1 186 ? -8.555 -10.002 17.492 1.00 96.56 186 ASP A C 1
ATOM 1436 O O . ASP A 1 186 ? -9.238 -11.022 17.478 1.00 96.56 186 ASP A O 1
ATOM 1440 N N . PHE A 1 187 ? -8.959 -8.875 16.893 1.00 96.56 187 PHE A N 1
ATOM 1441 C CA . PHE A 1 187 ? -10.254 -8.748 16.216 1.00 96.56 187 PHE A CA 1
ATOM 1442 C C . PHE A 1 187 ? -10.423 -9.747 15.062 1.00 96.56 187 PHE A C 1
ATOM 1444 O O . PHE A 1 187 ? -11.473 -10.373 14.921 1.00 96.56 187 PHE A O 1
ATOM 1451 N N . ALA A 1 188 ? -9.356 -9.951 14.282 1.00 97.12 188 ALA A N 1
ATOM 1452 C CA . ALA A 1 188 ? -9.335 -10.952 13.221 1.00 97.12 188 ALA A CA 1
ATOM 1453 C C . ALA A 1 188 ? -9.470 -12.388 13.766 1.00 97.12 188 ALA A C 1
ATOM 1455 O O . ALA A 1 188 ? -10.166 -13.215 13.180 1.00 97.12 188 ALA A O 1
ATOM 1456 N N . SER A 1 189 ? -8.835 -12.679 14.908 1.00 94.56 189 SER A N 1
ATOM 1457 C CA . SER A 1 189 ? -8.878 -13.999 15.554 1.00 94.56 189 SER A CA 1
ATOM 1458 C C . SER A 1 189 ? -10.237 -14.333 16.173 1.00 94.56 189 SER A C 1
ATOM 1460 O O . SER A 1 189 ? -10.577 -15.505 16.318 1.00 94.56 189 SER A O 1
ATOM 1462 N N . THR A 1 190 ? -11.036 -13.320 16.527 1.00 93.38 190 THR A N 1
ATOM 1463 C CA . THR A 1 190 ? -12.342 -13.494 17.181 1.00 93.38 190 THR A CA 1
ATOM 1464 C C . THR A 1 190 ? -13.504 -13.640 16.204 1.00 93.38 190 THR A C 1
ATOM 1466 O O . THR A 1 190 ? -14.656 -13.540 16.619 1.00 93.38 190 THR A O 1
ATOM 1469 N N . GLY A 1 191 ? -13.229 -13.917 14.927 1.00 94.31 191 GLY A N 1
ATOM 1470 C CA . GLY A 1 191 ? -14.269 -14.228 13.947 1.00 94.31 191 GLY A CA 1
ATOM 1471 C C . GLY A 1 191 ? -14.700 -13.062 13.057 1.00 94.31 191 GLY A C 1
ATOM 1472 O O . GLY A 1 191 ? -15.746 -13.180 12.427 1.00 94.31 191 GLY A O 1
ATOM 1473 N N . HIS A 1 192 ? -13.889 -12.004 12.944 1.00 97.19 192 HIS A N 1
ATOM 1474 C CA . HIS A 1 192 ? -14.165 -10.847 12.084 1.00 97.19 192 HIS A CA 1
ATOM 1475 C C . HIS A 1 192 ? -13.083 -10.648 11.025 1.00 97.19 192 HIS A C 1
ATOM 1477 O O . HIS A 1 192 ? -11.956 -11.136 11.157 1.00 97.19 192 HIS A O 1
ATOM 1483 N N . LEU A 1 193 ? -13.411 -9.917 9.963 1.00 98.25 193 LEU A N 1
ATOM 1484 C CA . LEU A 1 193 ? -12.455 -9.584 8.914 1.00 98.25 193 LEU A CA 1
ATOM 1485 C C . LEU A 1 193 ? -11.765 -8.254 9.237 1.00 98.25 193 LEU A C 1
ATOM 1487 O O . LEU A 1 193 ? -12.418 -7.224 9.402 1.00 98.25 193 LEU A O 1
ATOM 1491 N N . THR A 1 194 ? -10.435 -8.251 9.261 1.00 98.25 194 THR A N 1
ATOM 1492 C CA . THR A 1 194 ? -9.639 -7.035 9.461 1.00 98.25 194 THR A CA 1
ATOM 1493 C C . THR A 1 194 ? -8.821 -6.716 8.218 1.00 98.25 194 THR A C 1
ATOM 1495 O O . THR A 1 194 ? -8.182 -7.588 7.632 1.00 98.25 194 THR A O 1
ATOM 1498 N N . MET A 1 195 ? -8.764 -5.443 7.839 1.00 98.56 195 MET A N 1
ATOM 1499 C CA . MET A 1 195 ? -7.866 -4.960 6.792 1.00 98.56 195 MET A CA 1
ATOM 1500 C C . MET A 1 195 ? -7.002 -3.826 7.317 1.00 98.56 195 MET A C 1
ATOM 1502 O O . MET A 1 195 ? -7.489 -2.946 8.027 1.00 98.56 195 MET A O 1
ATOM 1506 N N . SER A 1 196 ? -5.718 -3.810 6.968 1.00 98.38 196 SER A N 1
ATOM 1507 C CA . SER A 1 196 ? -4.866 -2.674 7.319 1.00 98.38 196 SER A CA 1
ATOM 1508 C C . SER A 1 196 ? -3.672 -2.501 6.393 1.00 98.38 196 SER A C 1
ATOM 1510 O O . SER A 1 196 ? -3.444 -3.300 5.482 1.00 98.38 196 SER A O 1
ATOM 1512 N N . THR A 1 197 ? -2.904 -1.439 6.634 1.00 98.25 197 THR A N 1
ATOM 1513 C CA . THR A 1 197 ? -1.646 -1.188 5.946 1.00 98.25 197 THR A CA 1
ATOM 1514 C C . THR A 1 197 ? -0.448 -1.147 6.883 1.00 98.25 197 THR A C 1
ATOM 1516 O O . THR A 1 197 ? -0.559 -0.823 8.065 1.00 98.25 197 THR A O 1
ATOM 1519 N N . LEU A 1 198 ? 0.721 -1.469 6.328 1.00 96.75 198 LEU A N 1
ATOM 1520 C CA . LEU A 1 198 ? 2.017 -1.346 6.992 1.00 96.75 198 LEU A CA 1
ATOM 1521 C C . LEU A 1 198 ? 3.059 -0.808 6.004 1.00 96.75 198 LEU A C 1
ATOM 1523 O O . LEU A 1 198 ? 2.930 -0.940 4.785 1.00 96.75 198 LEU A O 1
ATOM 1527 N N . HIS A 1 199 ? 4.125 -0.216 6.529 1.00 95.56 199 HIS A N 1
ATOM 1528 C CA . HIS A 1 199 ? 5.250 0.253 5.727 1.00 95.56 199 HIS A CA 1
ATOM 1529 C C . HIS A 1 199 ? 6.403 -0.750 5.770 1.00 95.56 199 HIS A C 1
ATOM 1531 O O . HIS A 1 199 ? 7.214 -0.730 6.696 1.00 95.56 199 HIS A O 1
ATOM 1537 N N . THR A 1 200 ? 6.477 -1.610 4.754 1.00 94.00 200 THR A N 1
ATOM 1538 C CA . THR A 1 200 ? 7.609 -2.514 4.496 1.00 94.00 200 THR A CA 1
ATOM 1539 C C . THR A 1 200 ? 7.914 -2.597 3.004 1.00 94.00 200 THR A C 1
ATOM 1541 O O . THR A 1 200 ? 7.137 -2.114 2.180 1.00 94.00 200 THR A O 1
ATOM 1544 N N . SER A 1 201 ? 9.073 -3.155 2.658 1.00 88.50 201 SER A N 1
ATOM 1545 C CA . SER A 1 201 ? 9.567 -3.238 1.280 1.00 88.50 201 SER A CA 1
ATOM 1546 C C . SER A 1 201 ? 8.947 -4.383 0.478 1.00 88.50 201 SER A C 1
ATOM 1548 O O . SER A 1 201 ? 8.768 -4.237 -0.731 1.00 88.50 201 SER A O 1
ATOM 1550 N N . ASN A 1 202 ? 8.611 -5.491 1.146 1.00 91.88 202 ASN A N 1
ATOM 1551 C CA . ASN A 1 202 ? 7.975 -6.679 0.573 1.00 91.88 202 ASN A CA 1
ATOM 1552 C C . ASN A 1 202 ? 7.073 -7.385 1.610 1.00 91.88 202 ASN A C 1
ATOM 1554 O O . ASN A 1 202 ? 6.953 -6.927 2.754 1.00 91.88 202 ASN A O 1
ATOM 1558 N N . ALA A 1 203 ? 6.434 -8.494 1.228 1.00 95.25 203 ALA A N 1
ATOM 1559 C CA . ALA A 1 203 ? 5.442 -9.162 2.068 1.00 95.25 203 ALA A CA 1
ATOM 1560 C C . ALA A 1 203 ? 6.087 -9.883 3.259 1.00 95.25 203 ALA A C 1
ATOM 1562 O O . ALA A 1 203 ? 5.606 -9.798 4.385 1.00 95.25 203 ALA A O 1
ATOM 1563 N N . THR A 1 204 ? 7.232 -10.536 3.051 1.00 94.81 204 THR A N 1
ATOM 1564 C CA . THR A 1 204 ? 7.917 -11.278 4.125 1.00 94.81 204 THR A CA 1
ATOM 1565 C C . THR A 1 204 ? 8.478 -10.355 5.212 1.00 94.81 204 THR A C 1
ATOM 1567 O O . THR A 1 204 ? 8.394 -10.664 6.398 1.00 94.81 204 THR A O 1
ATOM 1570 N N . THR A 1 205 ? 8.982 -9.171 4.846 1.00 94.19 205 THR A N 1
ATOM 1571 C CA . THR A 1 205 ? 9.487 -8.171 5.804 1.00 94.19 205 THR A CA 1
ATOM 1572 C C . THR A 1 205 ? 8.388 -7.594 6.698 1.00 94.19 205 THR A C 1
ATOM 1574 O O . THR A 1 205 ? 8.691 -7.109 7.790 1.00 94.19 205 THR A O 1
ATOM 1577 N N . ALA A 1 206 ? 7.114 -7.702 6.304 1.00 96.62 206 ALA A N 1
ATOM 1578 C CA . ALA A 1 206 ? 5.980 -7.364 7.162 1.00 96.62 206 ALA A CA 1
ATOM 1579 C C . ALA A 1 206 ? 5.899 -8.261 8.404 1.00 96.62 206 ALA A C 1
ATOM 1581 O O . ALA A 1 206 ? 5.626 -7.748 9.487 1.00 96.62 206 ALA A O 1
ATOM 1582 N N . ILE A 1 207 ? 6.237 -9.551 8.279 1.00 96.94 207 ILE A N 1
ATOM 1583 C CA . ILE A 1 207 ? 6.314 -10.487 9.414 1.00 96.94 207 ILE A CA 1
ATOM 1584 C C . ILE A 1 207 ? 7.322 -9.953 10.436 1.00 96.94 207 ILE A C 1
ATOM 1586 O O . ILE A 1 207 ? 6.976 -9.706 11.587 1.00 96.94 207 ILE A O 1
ATOM 1590 N N . PHE A 1 208 ? 8.544 -9.647 9.987 1.00 95.00 208 PHE A N 1
ATOM 1591 C CA . PHE A 1 208 ? 9.583 -9.077 10.850 1.00 95.00 208 PHE A CA 1
ATOM 1592 C C . PHE A 1 208 ? 9.162 -7.739 11.474 1.00 95.00 208 PHE A C 1
ATOM 1594 O O . PHE A 1 208 ? 9.465 -7.454 12.633 1.00 95.00 208 PHE A O 1
ATOM 1601 N N . ARG A 1 209 ? 8.455 -6.886 10.722 1.00 96.31 209 ARG A N 1
ATOM 1602 C CA . ARG A 1 209 ? 7.968 -5.603 11.240 1.00 96.31 209 ARG A CA 1
ATOM 1603 C C . ARG A 1 209 ? 6.924 -5.792 12.341 1.00 96.31 209 ARG A C 1
ATOM 1605 O O . ARG A 1 209 ? 7.002 -5.069 13.332 1.00 96.31 209 ARG A O 1
ATOM 1612 N N . LEU A 1 210 ? 6.002 -6.743 12.195 1.00 97.81 210 LEU A N 1
ATOM 1613 C CA . LEU A 1 210 ? 5.030 -7.091 13.234 1.00 97.81 210 LEU A CA 1
ATOM 1614 C C . LEU A 1 210 ? 5.728 -7.664 14.478 1.00 97.81 210 LEU A C 1
ATOM 1616 O O . LEU A 1 210 ? 5.426 -7.229 15.588 1.00 97.81 210 LEU A O 1
ATOM 1620 N N . GLU A 1 211 ? 6.735 -8.529 14.313 1.00 96.75 211 GLU A N 1
ATOM 1621 C CA . GLU A 1 211 ? 7.552 -9.022 15.437 1.00 96.75 211 GLU A CA 1
ATOM 1622 C C . GLU A 1 211 ? 8.226 -7.871 16.190 1.00 96.75 211 GLU A C 1
ATOM 1624 O O . GLU A 1 211 ? 8.187 -7.808 17.416 1.00 96.75 211 GLU A O 1
ATOM 1629 N N . ARG A 1 212 ? 8.796 -6.901 15.462 1.00 96.50 212 ARG A N 1
ATOM 1630 C CA . ARG A 1 212 ? 9.421 -5.710 16.059 1.00 96.50 212 ARG A CA 1
ATOM 1631 C C . ARG A 1 212 ? 8.441 -4.803 16.793 1.00 96.50 212 ARG A C 1
ATOM 1633 O O . ARG A 1 212 ? 8.877 -4.039 17.651 1.00 96.50 212 ARG A O 1
ATOM 1640 N N . LEU A 1 213 ? 7.159 -4.837 16.435 1.00 97.25 213 LEU A N 1
ATOM 1641 C CA . LEU A 1 213 ? 6.113 -4.160 17.196 1.00 97.25 213 LEU A CA 1
ATOM 1642 C C . LEU A 1 213 ? 5.749 -4.932 18.471 1.00 97.25 213 LEU A C 1
ATOM 1644 O O . LEU A 1 213 ? 5.177 -4.330 19.367 1.00 97.25 213 LEU A O 1
ATOM 1648 N N . GLY A 1 214 ? 6.120 -6.209 18.587 1.00 97.44 214 GLY A N 1
ATOM 1649 C CA . GLY A 1 214 ? 5.818 -7.071 19.731 1.00 97.44 214 GLY A CA 1
ATOM 1650 C C . GLY A 1 214 ? 4.690 -8.070 19.471 1.00 97.44 214 GLY A C 1
ATOM 1651 O O . GLY A 1 214 ? 4.131 -8.606 20.423 1.00 97.44 214 GLY A O 1
ATOM 1652 N N . ILE A 1 215 ? 4.330 -8.304 18.206 1.00 98.12 215 ILE A N 1
ATOM 1653 C CA . ILE A 1 215 ? 3.357 -9.332 17.833 1.00 98.12 215 ILE A CA 1
ATOM 1654 C C . ILE A 1 215 ? 4.043 -10.695 17.776 1.00 98.12 215 ILE A C 1
ATOM 1656 O O . ILE A 1 215 ? 5.085 -10.857 17.140 1.00 98.12 215 ILE A O 1
ATOM 1660 N N . GLU A 1 216 ? 3.431 -11.687 18.416 1.00 97.44 216 GLU A N 1
ATOM 1661 C CA . GLU A 1 216 ? 3.913 -13.062 18.386 1.00 97.44 216 GLU A CA 1
ATOM 1662 C C . GLU A 1 216 ? 3.611 -13.736 17.045 1.00 97.44 216 GLU A C 1
ATOM 1664 O O . GLU A 1 216 ? 2.558 -13.542 16.437 1.00 97.44 216 GLU A O 1
ATOM 1669 N N . ARG A 1 217 ? 4.531 -14.586 16.589 1.00 96.94 217 ARG A N 1
ATOM 1670 C CA . ARG A 1 217 ? 4.385 -15.309 15.320 1.00 96.94 217 ARG A CA 1
ATOM 1671 C C . ARG A 1 217 ? 3.173 -16.238 15.286 1.00 96.94 217 ARG A C 1
ATOM 1673 O O . ARG A 1 217 ? 2.557 -16.367 14.237 1.00 96.94 217 ARG A O 1
ATOM 1680 N N . SER A 1 218 ? 2.828 -16.859 16.413 1.00 96.12 218 SER A N 1
ATOM 1681 C CA . SER A 1 218 ? 1.615 -17.675 16.573 1.00 96.12 218 SER A CA 1
ATOM 1682 C C . SER A 1 218 ? 0.360 -16.878 16.219 1.00 96.12 218 SER A C 1
ATOM 1684 O O . SER A 1 218 ? -0.417 -17.312 15.381 1.00 96.12 218 SER A O 1
ATOM 1686 N N . MET A 1 219 ? 0.224 -15.667 16.762 1.00 96.81 219 MET A N 1
ATOM 1687 C CA . MET A 1 219 ? -0.898 -14.773 16.471 1.00 96.81 219 MET A CA 1
ATOM 1688 C C . MET A 1 219 ? -0.968 -14.394 14.986 1.00 96.81 219 MET A C 1
ATOM 1690 O O . MET A 1 219 ? -2.050 -14.348 14.411 1.00 96.81 219 MET A O 1
ATOM 1694 N N . MET A 1 220 ? 0.175 -14.151 14.335 1.00 97.25 220 MET A N 1
ATOM 1695 C CA . MET A 1 220 ? 0.189 -13.899 12.887 1.00 97.25 220 MET A CA 1
ATOM 1696 C C . MET A 1 220 ? -0.260 -15.131 12.098 1.00 97.25 220 MET A C 1
ATOM 1698 O O . MET A 1 220 ? -1.064 -15.005 11.183 1.00 97.25 220 MET A O 1
ATOM 1702 N N . ALA A 1 221 ? 0.268 -16.302 12.456 1.00 96.44 221 ALA A N 1
ATOM 1703 C CA . ALA A 1 221 ? -0.033 -17.576 11.814 1.00 96.44 221 ALA A CA 1
ATOM 1704 C C . ALA A 1 221 ? -1.520 -17.956 11.937 1.00 96.44 221 ALA A C 1
ATOM 1706 O O . ALA A 1 221 ? -2.062 -18.578 11.031 1.00 96.44 221 ALA A O 1
ATOM 1707 N N . ASP A 1 222 ? -2.173 -17.570 13.032 1.00 94.69 222 ASP A N 1
ATOM 1708 C CA . ASP A 1 222 ? -3.574 -17.904 13.284 1.00 94.69 222 ASP A CA 1
ATOM 1709 C C . ASP A 1 222 ? -4.550 -16.882 12.669 1.00 94.69 222 ASP A C 1
ATOM 1711 O O . ASP A 1 222 ? -5.646 -17.258 12.255 1.00 94.69 222 ASP A O 1
ATOM 1715 N N . SER A 1 223 ? -4.166 -15.601 12.586 1.00 96.44 223 SER A N 1
ATOM 1716 C CA . SER A 1 223 ? -5.084 -14.524 12.184 1.00 96.44 223 SER A CA 1
ATOM 1717 C C . SER A 1 223 ? -4.874 -13.984 10.771 1.00 96.44 223 SER A C 1
ATOM 1719 O O . SER A 1 223 ? -5.814 -13.439 10.198 1.00 96.44 223 SER A O 1
ATOM 1721 N N . VAL A 1 224 ? -3.668 -14.036 10.201 1.00 98.38 224 VAL A N 1
ATOM 1722 C CA . VAL A 1 224 ? -3.387 -13.410 8.896 1.00 98.38 224 VAL A CA 1
ATOM 1723 C C . VAL A 1 224 ? -3.772 -14.356 7.763 1.00 98.38 224 VAL A C 1
ATOM 1725 O O . VAL A 1 224 ? -3.370 -15.510 7.746 1.00 98.38 224 VAL A O 1
ATOM 1728 N N . LEU A 1 225 ? -4.542 -13.848 6.799 1.00 98.50 225 LEU A N 1
ATOM 1729 C CA . LEU A 1 225 ? -4.938 -14.567 5.586 1.00 98.50 225 LEU A CA 1
ATOM 1730 C C . LEU A 1 225 ? -3.883 -14.415 4.493 1.00 98.50 225 LEU A C 1
ATOM 1732 O O . LEU A 1 225 ? -3.439 -15.386 3.883 1.00 98.50 225 LEU A O 1
ATOM 1736 N N . CYS A 1 226 ? -3.489 -13.168 4.244 1.00 98.56 226 CYS A N 1
ATOM 1737 C CA . CYS A 1 226 ? -2.492 -12.841 3.245 1.00 98.56 226 CYS A CA 1
ATOM 1738 C C . CYS A 1 226 ? -1.836 -11.489 3.523 1.00 98.56 226 CYS A C 1
ATOM 1740 O O . CYS A 1 226 ? -2.438 -10.580 4.109 1.00 98.56 226 CYS A O 1
ATOM 1742 N N . ILE A 1 227 ? -0.616 -11.334 3.013 1.00 98.69 227 ILE A N 1
ATOM 1743 C CA . ILE A 1 227 ? 0.086 -10.054 2.956 1.00 98.69 227 ILE A CA 1
ATOM 1744 C C . ILE A 1 227 ? 0.320 -9.691 1.491 1.00 98.69 227 ILE A C 1
ATOM 1746 O O . ILE A 1 227 ? 1.027 -10.393 0.776 1.00 98.69 227 ILE A O 1
ATOM 1750 N N . VAL A 1 228 ? -0.248 -8.572 1.054 1.00 98.62 228 VAL A N 1
ATOM 1751 C CA . VAL A 1 228 ? -0.073 -8.035 -0.297 1.00 98.62 228 VAL A CA 1
ATOM 1752 C C . VAL A 1 228 ? 1.018 -6.977 -0.253 1.00 98.62 228 VAL A C 1
ATOM 1754 O O . VAL A 1 228 ? 0.805 -5.920 0.337 1.00 98.62 228 VAL A O 1
ATOM 1757 N N . ALA A 1 229 ? 2.176 -7.207 -0.867 1.00 98.00 229 ALA A N 1
ATOM 1758 C CA . ALA A 1 229 ? 3.160 -6.136 -1.019 1.00 98.00 229 ALA A CA 1
ATOM 1759 C C . ALA A 1 229 ? 2.989 -5.434 -2.356 1.00 98.00 229 ALA A C 1
ATOM 1761 O O . ALA A 1 229 ? 2.754 -6.080 -3.371 1.00 98.00 229 ALA A O 1
ATOM 1762 N N . GLN A 1 230 ? 3.100 -4.107 -2.345 1.00 97.56 230 GLN A N 1
ATOM 1763 C CA . GLN A 1 230 ? 2.815 -3.287 -3.511 1.00 97.56 230 GLN A CA 1
ATOM 1764 C C . GLN A 1 230 ? 3.827 -2.160 -3.699 1.00 97.56 230 GLN A C 1
ATOM 1766 O O . GLN A 1 230 ? 4.148 -1.409 -2.769 1.00 97.56 230 GLN A O 1
ATOM 1771 N N . ARG A 1 231 ? 4.239 -1.980 -4.956 1.00 96.69 231 ARG A N 1
ATOM 1772 C CA . ARG A 1 231 ? 4.960 -0.807 -5.470 1.00 96.69 231 ARG A CA 1
ATOM 1773 C C . ARG A 1 231 ? 4.202 -0.203 -6.657 1.00 96.69 231 ARG A C 1
ATOM 1775 O O . ARG A 1 231 ? 3.302 -0.839 -7.191 1.00 96.69 231 ARG A O 1
ATOM 1782 N N . LEU A 1 232 ? 4.537 1.028 -7.056 1.00 96.12 232 LEU A N 1
ATOM 1783 C CA . LEU A 1 232 ? 3.966 1.672 -8.251 1.00 96.12 232 LEU A CA 1
ATOM 1784 C C . LEU A 1 232 ? 5.054 2.000 -9.263 1.00 96.12 232 LEU A C 1
ATOM 1786 O O . LEU A 1 232 ? 5.998 2.724 -8.935 1.00 96.12 232 LEU A O 1
ATOM 1790 N N . LEU A 1 233 ? 4.841 1.576 -10.501 1.00 96.75 233 LEU A N 1
ATOM 1791 C CA . LEU A 1 233 ? 5.651 1.942 -11.655 1.00 96.75 233 LEU A CA 1
ATOM 1792 C C . LEU A 1 233 ? 4.963 3.019 -12.487 1.00 96.75 233 LEU A C 1
ATOM 1794 O O . LEU A 1 233 ? 3.732 3.133 -12.500 1.00 96.75 233 LEU A O 1
ATOM 1798 N N . LYS A 1 234 ? 5.757 3.819 -13.194 1.00 96.12 234 LYS A N 1
ATOM 1799 C CA . LYS A 1 234 ? 5.261 4.777 -14.181 1.00 96.12 234 LYS A CA 1
ATOM 1800 C C . LYS A 1 234 ? 4.963 4.033 -15.479 1.00 96.12 234 LYS A C 1
ATOM 1802 O O . LYS A 1 234 ? 5.853 3.425 -16.063 1.00 96.12 234 LYS A O 1
ATOM 1807 N N . ARG A 1 235 ? 3.726 4.126 -15.967 1.00 97.00 235 ARG A N 1
ATOM 1808 C CA . ARG A 1 235 ? 3.367 3.524 -17.255 1.00 97.00 235 ARG A CA 1
ATOM 1809 C C . ARG A 1 235 ? 3.858 4.412 -18.390 1.00 97.00 235 ARG A C 1
ATOM 1811 O O . ARG A 1 235 ? 3.625 5.625 -18.367 1.00 97.00 235 ARG A O 1
ATOM 1818 N N . LEU A 1 236 ? 4.518 3.823 -19.377 1.00 98.12 236 LEU A N 1
ATOM 1819 C CA . LEU A 1 236 ? 4.926 4.505 -20.596 1.00 98.12 236 LEU A CA 1
ATOM 1820 C C . LEU A 1 236 ? 3.714 5.064 -21.341 1.00 98.12 236 LEU A C 1
ATOM 1822 O O . LEU A 1 236 ? 2.606 4.526 -21.312 1.00 98.12 236 LEU A O 1
ATOM 1826 N N . CYS A 1 237 ? 3.924 6.187 -22.013 1.00 97.31 237 CYS A N 1
ATOM 1827 C CA . CYS A 1 237 ? 2.904 6.800 -22.837 1.00 97.31 237 CYS A CA 1
ATOM 1828 C C . CYS A 1 237 ? 2.596 5.891 -24.036 1.00 97.31 237 CYS A C 1
ATOM 1830 O O . CYS A 1 237 ? 3.491 5.639 -24.842 1.00 97.31 237 CYS A O 1
ATOM 1832 N N . PRO A 1 238 ? 1.332 5.480 -24.242 1.00 95.75 238 PRO A N 1
ATOM 1833 C CA . PRO A 1 238 ? 0.986 4.597 -25.355 1.00 95.75 238 PRO A CA 1
ATOM 1834 C C . PRO A 1 238 ? 1.150 5.266 -26.728 1.00 95.75 238 PRO A C 1
ATOM 1836 O O . PRO A 1 238 ? 1.167 4.576 -27.737 1.00 95.75 238 PRO A O 1
ATOM 1839 N N . VAL A 1 239 ? 1.252 6.601 -26.774 1.00 96.75 239 VAL A N 1
ATOM 1840 C CA . VAL A 1 239 ? 1.379 7.378 -28.018 1.00 96.75 239 VAL A CA 1
ATOM 1841 C C . VAL A 1 239 ? 2.829 7.486 -28.480 1.00 96.75 239 VAL A C 1
ATOM 1843 O O . VAL A 1 239 ? 3.080 7.491 -29.677 1.00 96.75 239 VAL A O 1
ATOM 1846 N N . CYS A 1 240 ? 3.774 7.624 -27.546 1.00 96.88 240 CYS A N 1
ATOM 1847 C CA . CYS A 1 240 ? 5.158 7.968 -27.875 1.00 96.88 240 CYS A CA 1
ATOM 1848 C C . CYS A 1 240 ? 6.191 6.989 -27.325 1.00 96.88 240 CYS A C 1
ATOM 1850 O O . CYS A 1 240 ? 7.372 7.300 -27.382 1.00 96.88 240 CYS A O 1
ATOM 1852 N N . ARG A 1 241 ? 5.791 5.874 -26.709 1.00 97.56 241 ARG A N 1
ATOM 1853 C CA . ARG A 1 241 ? 6.768 4.852 -26.323 1.00 97.56 241 ARG A CA 1
ATOM 1854 C C . ARG A 1 241 ? 7.498 4.339 -27.559 1.00 97.56 241 ARG A C 1
ATOM 1856 O O . ARG A 1 241 ? 6.897 4.217 -28.625 1.00 97.56 241 ARG A O 1
ATOM 1863 N N . GLU A 1 242 ? 8.758 4.000 -27.376 1.00 97.50 242 GLU A N 1
ATOM 1864 C CA . GLU A 1 242 ? 9.588 3.402 -28.413 1.00 97.50 242 GLU A CA 1
ATOM 1865 C C . GLU A 1 242 ? 10.045 2.030 -27.941 1.00 97.50 242 GLU A C 1
ATOM 1867 O O . GLU A 1 242 ? 10.440 1.884 -26.787 1.00 97.50 242 GLU A O 1
ATOM 1872 N N . VAL A 1 243 ? 9.940 1.032 -28.815 1.00 98.12 243 VAL A N 1
ATOM 1873 C CA . VAL A 1 243 ? 10.423 -0.327 -28.563 1.00 98.12 243 VAL A CA 1
ATOM 1874 C C . VAL A 1 243 ? 11.718 -0.494 -29.341 1.00 98.12 243 VAL A C 1
ATOM 1876 O O . VAL A 1 243 ? 11.758 -0.179 -30.530 1.00 98.12 243 VAL A O 1
ATOM 1879 N N . ALA A 1 244 ? 12.763 -0.951 -28.663 1.00 97.69 244 ALA A N 1
ATOM 1880 C CA . ALA A 1 244 ? 14.079 -1.152 -29.245 1.00 97.69 244 ALA A CA 1
ATOM 1881 C C . ALA A 1 244 ? 14.732 -2.422 -28.674 1.00 97.69 244 ALA A C 1
ATOM 1883 O O . ALA A 1 244 ? 14.343 -2.876 -27.593 1.00 97.69 244 ALA A O 1
ATOM 1884 N N . PRO A 1 245 ? 15.734 -2.996 -29.367 1.00 98.06 245 PRO A N 1
ATOM 1885 C CA . PRO A 1 245 ? 16.530 -4.085 -28.818 1.00 98.06 245 PRO A CA 1
ATOM 1886 C C . PRO A 1 245 ? 17.147 -3.700 -27.474 1.00 98.06 245 PRO A C 1
ATOM 1888 O O . PRO A 1 245 ? 17.656 -2.587 -27.320 1.00 98.06 245 PRO A O 1
ATOM 1891 N N . ILE A 1 246 ? 17.133 -4.631 -26.521 1.00 97.81 246 ILE A N 1
ATOM 1892 C CA . ILE A 1 246 ? 17.674 -4.389 -25.183 1.00 97.81 246 ILE A CA 1
ATOM 1893 C C . ILE A 1 246 ? 19.160 -4.018 -25.246 1.00 97.81 246 ILE A C 1
ATOM 1895 O O . ILE A 1 246 ? 19.970 -4.693 -25.893 1.00 97.81 246 ILE A O 1
ATOM 1899 N N . SER A 1 247 ? 19.537 -2.943 -24.553 1.00 97.62 247 SER A N 1
ATOM 1900 C CA . SER A 1 247 ? 20.938 -2.532 -24.457 1.00 97.62 247 SER A CA 1
ATOM 1901 C C . SER A 1 247 ? 21.748 -3.457 -23.536 1.00 97.62 247 SER A C 1
ATOM 1903 O O . SER A 1 247 ? 21.201 -4.200 -22.719 1.00 97.62 247 SER A O 1
ATOM 1905 N N . ALA A 1 248 ? 23.081 -3.406 -23.641 1.00 97.06 248 ALA A N 1
ATOM 1906 C CA . ALA A 1 248 ? 23.960 -4.161 -22.744 1.00 97.06 248 ALA A CA 1
ATOM 1907 C C . ALA A 1 248 ? 23.775 -3.749 -21.270 1.00 97.06 248 ALA A C 1
ATOM 1909 O O . ALA A 1 248 ? 23.701 -4.615 -20.406 1.00 97.06 248 ALA A O 1
ATOM 1910 N N . GLU A 1 249 ? 23.620 -2.447 -21.001 1.00 96.75 249 GLU A N 1
ATOM 1911 C CA . GLU A 1 249 ? 23.378 -1.916 -19.651 1.00 96.75 249 GLU A CA 1
ATOM 1912 C C . GLU A 1 249 ? 22.058 -2.445 -19.071 1.00 96.75 249 GLU A C 1
ATOM 1914 O O . GLU A 1 249 ? 22.014 -2.934 -17.947 1.00 96.75 249 GLU A O 1
ATOM 1919 N N . GLU A 1 250 ? 20.972 -2.415 -19.845 1.00 97.31 250 GLU A N 1
ATOM 1920 C CA . GLU A 1 250 ? 19.671 -2.927 -19.394 1.00 97.31 250 GLU A CA 1
ATOM 1921 C C . GLU A 1 250 ? 19.683 -4.440 -19.183 1.00 97.31 250 GLU A C 1
ATOM 1923 O O . GLU A 1 250 ? 19.064 -4.943 -18.244 1.00 97.31 250 GLU A O 1
ATOM 1928 N N . ARG A 1 251 ? 20.422 -5.173 -20.019 1.00 96.50 251 ARG A N 1
ATOM 1929 C CA . ARG A 1 251 ? 20.643 -6.605 -19.823 1.00 96.50 251 ARG A CA 1
ATOM 1930 C C . ARG A 1 251 ? 21.373 -6.873 -18.509 1.00 96.50 251 ARG A C 1
ATOM 1932 O O . ARG A 1 251 ? 20.952 -7.760 -17.775 1.00 96.50 251 ARG A O 1
ATOM 1939 N N . GLU A 1 252 ? 22.414 -6.107 -18.188 1.00 95.12 252 GLU A N 1
ATOM 1940 C CA . GLU A 1 252 ? 23.123 -6.207 -16.904 1.00 95.12 252 GLU A CA 1
ATOM 1941 C C . GLU A 1 252 ? 22.220 -5.868 -15.710 1.00 95.12 252 GLU A C 1
ATOM 1943 O O . GLU A 1 252 ? 22.336 -6.503 -14.665 1.00 95.12 252 GLU A O 1
ATOM 1948 N N . MET A 1 253 ? 21.278 -4.929 -15.862 1.00 95.19 253 MET A N 1
ATOM 1949 C CA . MET A 1 253 ? 20.291 -4.626 -14.819 1.00 95.19 253 MET A CA 1
ATOM 1950 C C . MET A 1 253 ? 19.332 -5.795 -14.547 1.00 95.19 253 MET A C 1
ATOM 1952 O O . MET A 1 253 ? 18.915 -5.979 -13.406 1.00 95.19 253 MET A O 1
ATOM 1956 N N . LEU A 1 254 ? 18.955 -6.569 -15.571 1.00 95.56 254 LEU A N 1
ATOM 1957 C CA . LEU A 1 254 ? 17.974 -7.658 -15.448 1.00 95.56 254 LEU A CA 1
ATOM 1958 C C . LEU A 1 254 ? 18.599 -9.029 -15.159 1.00 95.56 254 LEU A C 1
ATOM 1960 O O . LEU A 1 254 ? 17.964 -9.852 -14.501 1.00 95.56 254 LEU A O 1
ATOM 1964 N N . ALA A 1 255 ? 19.829 -9.273 -15.613 1.00 94.25 255 ALA A N 1
ATOM 1965 C CA . ALA A 1 255 ? 20.501 -10.568 -15.498 1.00 94.25 255 ALA A CA 1
ATOM 1966 C C . ALA A 1 255 ? 20.590 -11.140 -14.068 1.00 94.25 255 ALA A C 1
ATOM 1968 O O . ALA A 1 255 ? 20.441 -12.350 -13.921 1.00 94.25 255 ALA A O 1
ATOM 1969 N N . PRO A 1 256 ? 20.758 -10.340 -12.994 1.00 93.50 256 PRO A N 1
ATOM 1970 C CA . PRO A 1 256 ? 20.761 -10.874 -11.632 1.00 93.50 256 PRO A CA 1
ATOM 1971 C C . PRO A 1 256 ? 19.404 -11.418 -11.170 1.00 93.50 256 PRO A C 1
ATOM 1973 O O . PRO A 1 256 ? 19.319 -12.012 -10.099 1.00 93.50 256 PRO A O 1
ATOM 1976 N N . PHE A 1 257 ? 18.331 -11.164 -11.916 1.00 92.50 257 PHE A N 1
ATOM 1977 C CA . PHE A 1 257 ? 16.955 -11.357 -11.469 1.00 92.50 257 PHE A CA 1
ATOM 1978 C C . PHE A 1 257 ? 16.163 -12.337 -12.330 1.00 92.50 257 PHE A C 1
ATOM 1980 O O . PHE A 1 257 ? 15.195 -12.917 -11.847 1.00 92.50 257 PHE A O 1
ATOM 1987 N N . THR A 1 258 ? 16.549 -12.522 -13.589 1.00 91.56 258 THR A N 1
ATOM 1988 C CA . THR A 1 258 ? 15.896 -13.452 -14.509 1.00 91.56 258 THR A CA 1
ATOM 1989 C C . THR A 1 258 ? 16.896 -13.965 -15.536 1.00 91.56 258 THR A C 1
ATOM 1991 O O . THR A 1 258 ? 17.672 -13.189 -16.094 1.00 91.56 258 THR A O 1
ATOM 1994 N N . ASP A 1 259 ? 16.837 -15.264 -15.821 1.00 90.69 259 ASP A N 1
ATOM 1995 C CA . ASP A 1 259 ? 17.572 -15.869 -16.938 1.00 90.69 259 ASP A CA 1
ATOM 1996 C C . ASP A 1 259 ? 16.867 -15.614 -18.283 1.00 90.69 259 ASP A C 1
ATOM 1998 O O . ASP A 1 259 ? 17.484 -15.644 -19.347 1.00 90.69 259 ASP A O 1
ATOM 2002 N N . ASP A 1 260 ? 15.565 -15.329 -18.241 1.00 91.44 260 ASP A N 1
ATOM 2003 C CA . ASP A 1 260 ? 14.723 -15.095 -19.410 1.00 91.44 260 ASP A CA 1
ATOM 2004 C C . ASP A 1 260 ? 14.569 -13.587 -19.661 1.00 91.44 260 ASP A C 1
ATOM 2006 O O . ASP A 1 260 ? 13.552 -12.962 -19.329 1.00 91.44 260 ASP A O 1
ATOM 2010 N N . ILE A 1 261 ? 15.653 -12.992 -20.168 1.00 93.81 261 ILE A N 1
ATOM 2011 C CA . ILE A 1 261 ? 15.757 -11.567 -20.503 1.00 93.81 261 ILE A CA 1
ATOM 2012 C C . ILE A 1 261 ? 15.130 -11.320 -21.887 1.00 93.81 261 ILE A C 1
ATOM 2014 O O . ILE A 1 261 ? 15.563 -11.954 -22.853 1.00 93.81 261 ILE A O 1
ATOM 2018 N N . PRO A 1 262 ? 14.181 -10.372 -22.029 1.00 95.00 262 PRO A N 1
ATOM 2019 C CA . PRO A 1 262 ? 13.541 -10.091 -23.313 1.00 95.00 262 PRO A CA 1
ATOM 2020 C C . PRO A 1 262 ? 14.529 -9.533 -24.353 1.00 95.00 262 PRO A C 1
ATOM 2022 O O . PRO A 1 262 ? 15.488 -8.841 -24.010 1.00 95.00 262 PRO A O 1
ATOM 2025 N N . GLU A 1 263 ? 14.284 -9.816 -25.637 1.00 96.31 263 GLU A N 1
ATOM 2026 C CA . GLU A 1 263 ? 15.106 -9.307 -26.750 1.00 96.31 263 GLU A CA 1
ATOM 2027 C C . GLU A 1 263 ? 14.901 -7.806 -26.996 1.00 96.31 263 GLU A C 1
ATOM 2029 O O . GLU A 1 263 ? 15.842 -7.102 -27.367 1.00 96.31 263 GLU A O 1
ATOM 2034 N N . GLU A 1 264 ? 13.688 -7.315 -26.745 1.00 97.50 264 GLU A N 1
ATOM 2035 C CA . GLU A 1 264 ? 13.293 -5.918 -26.906 1.00 97.50 264 GLU A CA 1
ATOM 2036 C C . GLU A 1 264 ? 12.709 -5.362 -25.606 1.00 97.50 264 GLU A C 1
ATOM 2038 O O . GLU A 1 264 ? 12.072 -6.074 -24.826 1.00 97.50 264 GLU A O 1
ATOM 2043 N N . VAL A 1 265 ? 12.908 -4.065 -25.385 1.00 98.06 265 VAL A N 1
ATOM 2044 C CA . VAL A 1 265 ? 12.374 -3.320 -24.242 1.00 98.06 265 VAL A CA 1
ATOM 2045 C C . VAL A 1 265 ? 11.813 -1.977 -24.701 1.00 98.06 265 VAL A C 1
ATOM 2047 O O . VAL A 1 265 ? 12.045 -1.530 -25.825 1.00 98.06 265 VAL A O 1
ATOM 2050 N N . ALA A 1 266 ? 11.017 -1.343 -23.840 1.00 97.81 266 ALA A N 1
ATOM 2051 C CA . ALA A 1 266 ? 10.362 -0.082 -24.151 1.00 97.81 266 ALA A CA 1
ATOM 2052 C C . ALA A 1 266 ? 10.989 1.104 -23.403 1.00 97.81 266 ALA A C 1
ATOM 2054 O O . ALA A 1 266 ? 11.319 1.020 -22.217 1.00 97.81 266 ALA A O 1
ATOM 2055 N N . HIS A 1 267 ? 11.077 2.245 -24.085 1.00 98.06 267 HIS A N 1
ATOM 2056 C CA . HIS A 1 267 ? 11.706 3.467 -23.596 1.00 98.06 267 HIS A CA 1
ATOM 2057 C C . HIS A 1 267 ? 10.744 4.662 -23.611 1.00 98.06 267 HIS A C 1
ATOM 2059 O O . HIS A 1 267 ? 9.791 4.748 -24.395 1.00 98.06 267 HIS A O 1
ATOM 2065 N N . ALA A 1 268 ? 11.010 5.613 -22.715 1.00 97.38 268 ALA A N 1
ATOM 2066 C CA . ALA A 1 268 ? 10.275 6.865 -22.613 1.00 97.38 268 ALA A CA 1
ATOM 2067 C C . ALA A 1 268 ? 10.852 7.907 -23.583 1.00 97.38 268 ALA A C 1
ATOM 2069 O O . ALA A 1 268 ? 12.015 8.277 -23.457 1.00 97.38 268 ALA A O 1
ATOM 2070 N N . VAL A 1 269 ? 10.026 8.416 -24.502 1.00 96.12 269 VAL A N 1
ATOM 2071 C CA . VAL A 1 269 ? 10.424 9.476 -25.453 1.00 96.12 269 VAL A CA 1
ATOM 2072 C C . VAL A 1 269 ? 9.905 10.846 -25.014 1.00 96.12 269 VAL A C 1
ATOM 2074 O O . VAL A 1 269 ? 10.660 11.799 -24.856 1.00 96.12 269 VAL A O 1
ATOM 2077 N N . GLY A 1 270 ? 8.597 10.945 -24.774 1.00 94.56 270 GLY A N 1
ATOM 2078 C CA . GLY A 1 270 ? 7.922 12.204 -24.463 1.00 94.56 270 GLY A CA 1
ATOM 2079 C C . GLY A 1 270 ? 7.163 12.783 -25.656 1.00 94.56 270 GLY A C 1
ATOM 2080 O O . GLY A 1 270 ? 7.634 12.808 -26.786 1.00 94.56 270 GLY A O 1
ATOM 2081 N N . CYS A 1 271 ? 5.949 13.259 -25.396 1.00 93.88 271 CYS A N 1
ATOM 2082 C CA . CYS A 1 271 ? 5.118 13.968 -26.360 1.00 93.88 271 CYS A CA 1
ATOM 2083 C C . CYS A 1 271 ? 4.197 14.956 -25.621 1.00 93.88 271 CYS A C 1
ATOM 2085 O O . CYS A 1 271 ? 4.084 14.887 -24.394 1.00 93.88 271 CYS A O 1
ATOM 2087 N N . PRO A 1 272 ? 3.477 15.845 -26.330 1.00 94.12 272 PRO A N 1
ATOM 2088 C CA . PRO A 1 272 ? 2.559 16.797 -25.697 1.00 94.12 272 PRO A CA 1
ATOM 2089 C C . PRO A 1 272 ? 1.421 16.164 -24.872 1.00 94.12 272 PRO A C 1
ATOM 2091 O O . PRO A 1 272 ? 0.798 16.853 -24.070 1.00 94.12 272 PRO A O 1
ATOM 2094 N N . ALA A 1 273 ? 1.134 14.871 -25.061 1.00 90.19 273 ALA A N 1
ATOM 2095 C CA . ALA A 1 273 ? 0.050 14.155 -24.385 1.00 90.19 273 ALA A CA 1
ATOM 2096 C C . ALA A 1 273 ? 0.478 13.416 -23.099 1.00 90.19 273 ALA A C 1
ATOM 2098 O O . ALA A 1 273 ? -0.342 12.712 -22.499 1.00 90.19 273 ALA A O 1
ATOM 2099 N N . CYS A 1 274 ? 1.745 13.513 -22.686 1.00 92.88 274 CYS A N 1
ATOM 2100 C CA . CYS A 1 274 ? 2.274 12.787 -21.532 1.00 92.88 274 CYS A CA 1
ATOM 2101 C C . CYS A 1 274 ? 3.190 13.648 -20.654 1.00 92.88 274 CYS A C 1
ATOM 2103 O O . CYS A 1 274 ? 3.470 14.808 -20.956 1.00 92.88 274 CYS A O 1
ATOM 2105 N N . HIS A 1 275 ? 3.645 13.071 -19.544 1.00 88.62 275 HIS A N 1
ATOM 2106 C CA . HIS A 1 275 ? 4.617 13.684 -18.650 1.00 88.62 275 HIS A CA 1
ATOM 2107 C C . HIS A 1 275 ? 5.950 12.944 -18.775 1.00 88.62 275 HIS A C 1
ATOM 2109 O O . HIS A 1 275 ? 6.094 11.850 -18.233 1.00 88.62 275 HIS A O 1
ATOM 2115 N N . GLU A 1 276 ? 6.914 13.532 -19.493 1.00 92.69 276 GLU A N 1
ATOM 2116 C CA . GLU A 1 276 ? 8.268 12.967 -19.674 1.00 92.69 276 GLU A CA 1
ATOM 2117 C C . GLU A 1 276 ? 8.252 11.528 -20.224 1.00 92.69 276 GLU A C 1
ATOM 2119 O O . GLU A 1 276 ? 9.022 10.672 -19.810 1.00 92.69 276 GLU A O 1
ATOM 2124 N N . GLY A 1 277 ? 7.315 11.235 -21.129 1.00 95.06 277 GLY A N 1
ATOM 2125 C CA . GLY A 1 277 ? 7.164 9.901 -21.713 1.00 95.06 277 GLY A CA 1
ATOM 2126 C C . GLY A 1 277 ? 6.280 8.948 -20.910 1.00 95.06 277 GLY A C 1
ATOM 2127 O O . GLY A 1 277 ? 6.060 7.833 -21.368 1.00 95.06 277 GLY A O 1
ATOM 2128 N N . PHE A 1 278 ? 5.698 9.382 -19.787 1.00 96.38 278 PHE A N 1
ATOM 2129 C CA . PHE A 1 278 ? 4.842 8.553 -18.933 1.00 96.38 278 PHE A CA 1
ATOM 2130 C C . PHE A 1 278 ? 3.411 9.084 -18.826 1.00 96.38 278 PHE A C 1
ATOM 2132 O O . PHE A 1 278 ? 3.160 10.292 -18.872 1.00 96.38 278 PHE A O 1
ATOM 2139 N N . ARG A 1 279 ? 2.446 8.176 -18.656 1.00 93.94 279 ARG A N 1
ATOM 2140 C CA . ARG A 1 279 ? 1.042 8.515 -18.411 1.00 93.94 279 ARG A CA 1
ATOM 2141 C C . ARG A 1 279 ? 0.392 7.505 -17.471 1.00 93.94 279 ARG A C 1
ATOM 2143 O O . ARG A 1 279 ? 0.041 6.400 -17.870 1.00 93.94 279 ARG A O 1
ATOM 2150 N N . GLY A 1 280 ? 0.146 7.947 -16.242 1.00 91.81 280 GLY A N 1
ATOM 2151 C CA . GLY A 1 280 ? -0.437 7.111 -15.199 1.00 91.81 280 GLY A CA 1
ATOM 2152 C C . GLY A 1 280 ? 0.586 6.186 -14.547 1.00 91.81 280 GLY A C 1
ATOM 2153 O O . GLY A 1 280 ? 1.782 6.206 -14.852 1.00 91.81 280 GLY A O 1
ATOM 2154 N N . ARG A 1 281 ? 0.099 5.406 -13.589 1.00 94.69 281 ARG A N 1
ATOM 2155 C CA . ARG A 1 281 ? 0.896 4.468 -12.804 1.00 94.69 281 ARG A CA 1
ATOM 2156 C C . ARG A 1 281 ? 0.147 3.153 -12.687 1.00 94.69 281 ARG A C 1
ATOM 2158 O O . ARG A 1 281 ? -1.079 3.140 -12.744 1.00 94.69 281 ARG A O 1
ATOM 2165 N N . VAL A 1 282 ? 0.894 2.072 -12.534 1.00 95.88 282 VAL A N 1
ATOM 2166 C CA . VAL A 1 282 ? 0.350 0.723 -12.361 1.00 95.88 282 VAL A CA 1
ATOM 2167 C C . VAL A 1 282 ? 1.103 0.054 -11.224 1.00 95.88 282 VAL A C 1
ATOM 2169 O O . VAL A 1 282 ? 2.287 0.329 -11.009 1.00 95.88 282 VAL A O 1
ATOM 2172 N N . GLY A 1 283 ? 0.398 -0.772 -10.463 1.00 96.50 283 GLY A N 1
ATOM 2173 C CA . GLY A 1 283 ? 0.992 -1.540 -9.390 1.00 96.50 283 GLY A CA 1
ATOM 2174 C C . GLY A 1 283 ? 1.831 -2.713 -9.880 1.00 96.50 283 GLY A C 1
ATOM 2175 O O . GLY A 1 283 ? 1.616 -3.269 -10.958 1.00 96.50 283 GLY A O 1
ATOM 2176 N N . VAL A 1 284 ? 2.806 -3.049 -9.047 1.00 97.12 284 VAL A N 1
ATOM 2177 C CA . VAL A 1 284 ? 3.518 -4.326 -9.043 1.00 97.12 284 VAL A CA 1
ATOM 2178 C C . VAL A 1 284 ? 3.226 -4.945 -7.692 1.00 97.12 284 VAL A C 1
ATOM 2180 O O . VAL A 1 284 ? 3.433 -4.279 -6.668 1.00 97.12 284 VAL A O 1
ATOM 2183 N N . GLN A 1 285 ? 2.697 -6.164 -7.696 1.00 97.19 285 GLN A N 1
ATOM 2184 C CA . GLN A 1 285 ? 2.163 -6.802 -6.504 1.00 97.19 285 GLN A CA 1
ATOM 2185 C C . GLN A 1 285 ? 2.643 -8.241 -6.362 1.00 97.19 285 GLN A C 1
ATOM 2187 O O . GLN A 1 285 ? 2.679 -8.995 -7.331 1.00 97.19 285 GLN A O 1
ATOM 2192 N N . GLU A 1 286 ? 2.903 -8.631 -5.119 1.00 96.94 286 GLU A N 1
ATOM 2193 C CA . GLU A 1 286 ? 2.941 -10.032 -4.699 1.00 96.94 286 GLU A CA 1
ATOM 2194 C C . GLU A 1 286 ? 1.883 -10.264 -3.625 1.00 96.94 286 GLU A C 1
ATOM 2196 O O . GLU A 1 286 ? 1.593 -9.363 -2.832 1.00 96.94 286 GLU A O 1
ATOM 2201 N N . ILE A 1 287 ? 1.340 -11.478 -3.581 1.00 98.12 287 ILE A N 1
ATOM 2202 C CA . ILE A 1 287 ? 0.439 -11.923 -2.518 1.00 98.12 287 ILE A CA 1
ATOM 2203 C C . ILE A 1 287 ? 1.137 -13.076 -1.806 1.00 98.12 287 ILE A C 1
ATOM 2205 O O . ILE A 1 287 ? 1.362 -14.131 -2.389 1.00 98.12 287 ILE A O 1
ATOM 2209 N N . LEU A 1 288 ? 1.516 -12.851 -0.550 1.00 98.00 288 LEU A N 1
ATOM 2210 C CA . LEU A 1 288 ? 1.992 -13.899 0.339 1.00 98.00 288 LEU A CA 1
ATOM 2211 C C . LEU A 1 288 ? 0.793 -14.510 1.053 1.00 98.00 288 LEU A C 1
ATOM 2213 O O . LEU A 1 288 ? 0.270 -13.923 2.002 1.00 98.00 288 LEU A O 1
ATOM 2217 N N . ASP A 1 289 ? 0.379 -15.683 0.600 1.00 97.69 289 ASP A N 1
ATOM 2218 C CA . ASP A 1 289 ? -0.653 -16.473 1.260 1.00 97.69 289 ASP A CA 1
ATOM 2219 C C . ASP A 1 289 ? -0.126 -17.084 2.555 1.00 97.69 289 ASP A C 1
ATOM 2221 O O . ASP A 1 289 ? 0.975 -17.641 2.599 1.00 97.69 289 ASP A O 1
ATOM 2225 N N . PHE A 1 290 ? -0.940 -17.038 3.605 1.00 97.44 290 PHE A N 1
ATOM 2226 C CA . PHE A 1 290 ? -0.686 -17.780 4.836 1.00 97.44 290 PHE A CA 1
ATOM 2227 C C . PHE A 1 290 ? -1.242 -19.198 4.671 1.00 97.44 290 PHE A C 1
ATOM 2229 O O . PHE A 1 290 ? -2.161 -19.640 5.356 1.00 97.44 290 PHE A O 1
ATOM 2236 N N . ASP A 1 291 ? -0.691 -19.905 3.683 1.00 96.62 291 ASP A N 1
ATOM 2237 C CA . ASP A 1 291 ? -0.961 -21.319 3.458 1.00 96.62 291 ASP A CA 1
ATOM 2238 C C . ASP A 1 291 ? -0.381 -22.177 4.598 1.00 96.62 291 ASP A C 1
ATOM 2240 O O . ASP A 1 291 ? 0.250 -21.676 5.535 1.00 96.62 291 ASP A O 1
ATOM 2244 N N . ARG A 1 292 ? -0.595 -23.495 4.535 1.00 96.56 292 ARG A N 1
ATOM 2245 C CA . ARG A 1 292 ? -0.106 -24.421 5.562 1.00 96.56 292 ARG A CA 1
ATOM 2246 C C . ARG A 1 292 ? 1.408 -24.309 5.787 1.00 96.56 292 ARG A C 1
ATOM 2248 O O . ARG A 1 292 ? 1.837 -24.258 6.936 1.00 96.56 292 ARG A O 1
ATOM 2255 N N . ASP A 1 293 ? 2.199 -24.254 4.718 1.00 97.06 293 ASP A N 1
ATOM 2256 C CA . ASP A 1 293 ? 3.660 -24.244 4.816 1.00 97.06 293 ASP A CA 1
ATOM 2257 C C . ASP A 1 293 ? 4.159 -22.927 5.416 1.00 97.06 293 ASP A C 1
ATOM 2259 O O . ASP A 1 293 ? 4.976 -22.931 6.339 1.00 97.06 293 ASP A O 1
ATOM 2263 N N . VAL A 1 294 ? 3.636 -21.795 4.934 1.00 97.62 294 VAL A N 1
ATOM 2264 C CA . VAL A 1 294 ? 3.980 -20.457 5.434 1.00 97.62 294 VAL A CA 1
ATOM 2265 C C . VAL A 1 294 ? 3.587 -20.321 6.903 1.00 97.62 294 VAL A C 1
ATOM 2267 O O . VAL A 1 294 ? 4.400 -19.871 7.715 1.00 97.62 294 VAL A O 1
ATOM 2270 N N . THR A 1 295 ? 2.390 -20.780 7.266 1.00 97.75 295 THR A N 1
ATOM 2271 C CA . THR A 1 295 ? 1.899 -20.813 8.651 1.00 97.75 295 THR A CA 1
ATOM 2272 C C . THR A 1 295 ? 2.829 -21.630 9.549 1.00 97.75 295 THR A C 1
ATOM 2274 O O . THR A 1 295 ? 3.248 -21.150 10.606 1.00 97.75 295 THR A O 1
ATOM 2277 N N . ASP A 1 296 ? 3.220 -22.834 9.121 1.00 97.88 296 ASP A N 1
ATOM 2278 C CA . ASP A 1 296 ? 4.104 -23.713 9.891 1.00 97.88 296 ASP A CA 1
ATOM 2279 C C . ASP A 1 296 ? 5.514 -23.118 10.041 1.00 97.88 296 ASP A C 1
ATOM 2281 O O . ASP A 1 296 ? 6.107 -23.184 11.124 1.00 97.88 296 ASP A O 1
ATOM 2285 N N . TRP A 1 297 ? 6.057 -22.478 9.001 1.00 97.88 297 TRP A N 1
ATOM 2286 C CA . TRP A 1 297 ? 7.351 -21.790 9.071 1.00 97.88 297 TRP A CA 1
ATOM 2287 C C . TRP A 1 297 ? 7.326 -20.590 10.016 1.00 97.88 297 TRP A C 1
ATOM 2289 O O . TRP A 1 297 ? 8.266 -20.402 10.795 1.00 97.88 297 TRP A O 1
ATOM 2299 N N . ILE A 1 298 ? 6.259 -19.790 9.972 1.00 97.25 298 ILE A N 1
ATOM 2300 C CA . ILE A 1 298 ? 6.069 -18.662 10.883 1.00 97.25 298 ILE A CA 1
ATOM 2301 C C . ILE A 1 298 ? 5.981 -19.189 12.316 1.00 97.25 298 ILE A C 1
ATOM 2303 O O . ILE A 1 298 ? 6.794 -18.795 13.153 1.00 97.25 298 ILE A O 1
ATOM 2307 N N . ARG A 1 299 ? 5.087 -20.146 12.588 1.00 96.19 299 ARG A N 1
ATOM 2308 C CA . ARG A 1 299 ? 4.894 -20.727 13.925 1.00 96.19 299 ARG A CA 1
ATOM 2309 C C . ARG A 1 299 ? 6.175 -21.355 14.486 1.00 96.19 299 ARG A C 1
ATOM 2311 O O . ARG A 1 299 ? 6.453 -21.214 15.672 1.00 96.19 299 ARG A O 1
ATOM 2318 N N . SER A 1 300 ? 6.987 -21.977 13.631 1.00 96.38 300 SER A N 1
ATOM 2319 C CA . SER A 1 300 ? 8.257 -22.615 14.013 1.00 96.38 300 SER A CA 1
ATOM 2320 C C . SER A 1 300 ? 9.440 -21.644 14.150 1.00 96.38 300 SER A C 1
ATOM 2322 O O . SER A 1 300 ? 10.563 -22.083 14.389 1.00 96.38 300 SER A O 1
ATOM 2324 N N . GLY A 1 301 ? 9.235 -20.335 13.972 1.00 95.38 301 GLY A N 1
ATOM 2325 C CA . GLY A 1 301 ? 10.300 -19.343 14.142 1.00 95.38 301 GLY A CA 1
ATOM 2326 C C . GLY A 1 301 ? 11.331 -19.310 13.008 1.00 95.38 301 GLY A C 1
ATOM 2327 O O . GLY A 1 301 ? 12.444 -18.828 13.211 1.00 95.38 301 GLY A O 1
ATOM 2328 N N . VAL A 1 302 ? 10.995 -19.801 11.808 1.00 97.38 302 VAL A N 1
ATOM 2329 C CA . VAL A 1 302 ? 11.925 -19.801 10.664 1.00 97.38 302 VAL A CA 1
ATOM 2330 C C . VAL A 1 302 ? 12.328 -18.359 10.311 1.00 97.38 302 VAL A C 1
ATOM 2332 O O . VAL A 1 302 ? 11.448 -17.505 10.163 1.00 97.38 302 VAL A O 1
ATOM 2335 N N . PRO A 1 303 ? 13.626 -18.041 10.142 1.00 95.81 303 PRO A N 1
ATOM 2336 C CA . PRO A 1 303 ? 14.048 -16.689 9.785 1.00 95.81 303 PRO A CA 1
ATOM 2337 C C . PRO A 1 303 ? 13.375 -16.184 8.502 1.00 95.81 303 PRO A C 1
ATOM 2339 O O . PRO A 1 303 ? 13.253 -16.923 7.527 1.00 95.81 303 PRO A O 1
ATOM 2342 N N . VAL A 1 304 ? 12.980 -14.907 8.475 1.00 93.44 304 VAL A N 1
ATOM 2343 C CA . VAL A 1 304 ? 12.213 -14.316 7.360 1.00 93.44 304 VAL A CA 1
ATOM 2344 C C . VAL A 1 304 ? 12.944 -14.429 6.016 1.00 93.44 304 VAL A C 1
ATOM 2346 O O . VAL A 1 304 ? 12.320 -14.753 5.009 1.00 93.44 304 VAL A O 1
ATOM 2349 N N . ALA A 1 305 ? 14.271 -14.264 6.002 1.00 92.25 305 ALA A N 1
ATOM 2350 C CA . ALA A 1 305 ? 15.086 -14.466 4.800 1.00 92.25 305 ALA A CA 1
ATOM 2351 C C . ALA A 1 305 ? 15.004 -15.912 4.269 1.00 92.25 305 ALA A C 1
ATOM 2353 O O . ALA A 1 305 ? 14.911 -16.143 3.067 1.00 92.25 305 ALA A O 1
ATOM 2354 N N . VAL A 1 306 ? 14.956 -16.903 5.169 1.00 95.25 306 VAL A N 1
ATOM 2355 C CA . VAL A 1 306 ? 14.799 -18.317 4.796 1.00 95.25 306 VAL A CA 1
ATOM 2356 C C . VAL A 1 306 ? 13.397 -18.581 4.247 1.00 95.25 306 VAL A C 1
ATOM 2358 O O . VAL A 1 306 ? 13.266 -19.322 3.277 1.00 95.25 306 VAL A O 1
ATOM 2361 N N . ILE A 1 307 ? 12.359 -17.952 4.813 1.00 95.94 307 ILE A N 1
ATOM 2362 C CA . ILE A 1 307 ? 10.994 -18.016 4.265 1.00 95.94 307 ILE A CA 1
ATOM 2363 C C . ILE A 1 307 ? 10.980 -17.468 2.833 1.00 95.94 307 ILE A C 1
ATOM 2365 O O . ILE A 1 307 ? 10.512 -18.158 1.933 1.00 95.94 307 ILE A O 1
ATOM 2369 N N . ARG A 1 308 ? 11.552 -16.278 2.592 1.00 93.88 308 ARG A N 1
ATOM 2370 C CA . ARG A 1 308 ? 11.621 -15.681 1.244 1.00 93.88 308 ARG A CA 1
ATOM 2371 C C . ARG A 1 308 ? 12.350 -16.582 0.249 1.00 93.88 308 ARG A C 1
ATOM 2373 O O . ARG A 1 308 ? 11.844 -16.810 -0.846 1.00 93.88 308 ARG A O 1
ATOM 2380 N N . LYS A 1 309 ? 13.485 -17.159 0.651 1.00 93.44 309 LYS A N 1
ATOM 2381 C CA . LYS A 1 309 ? 14.223 -18.118 -0.178 1.00 93.44 309 LYS A CA 1
ATOM 2382 C C . LYS A 1 309 ? 13.375 -19.341 -0.543 1.00 93.44 309 LYS A C 1
ATOM 2384 O O . LYS A 1 309 ? 13.317 -19.698 -1.714 1.00 93.44 309 LYS A O 1
ATOM 2389 N N . ARG A 1 310 ? 12.671 -19.942 0.422 1.00 96.12 310 ARG A N 1
ATOM 2390 C CA . ARG A 1 310 ? 11.779 -21.091 0.172 1.00 96.12 310 ARG A CA 1
ATOM 2391 C C . ARG A 1 310 ? 10.612 -20.738 -0.747 1.00 96.12 310 ARG A C 1
ATOM 2393 O O . ARG A 1 310 ? 10.252 -21.544 -1.597 1.00 96.12 310 ARG A O 1
ATOM 2400 N N . LEU A 1 311 ? 10.040 -19.538 -0.601 1.00 95.62 311 LEU A N 1
ATOM 2401 C CA . LEU A 1 311 ? 8.994 -19.035 -1.497 1.00 95.62 311 LEU A CA 1
ATOM 2402 C C . LEU A 1 311 ? 9.491 -18.962 -2.946 1.00 95.62 311 LEU A C 1
ATOM 2404 O O . LEU A 1 311 ? 8.769 -19.379 -3.852 1.00 95.62 311 LEU A O 1
ATOM 2408 N N . ARG A 1 312 ? 10.728 -18.497 -3.155 1.00 91.44 312 ARG A N 1
ATOM 2409 C CA . ARG A 1 312 ? 11.369 -18.472 -4.475 1.00 91.44 312 ARG A CA 1
ATOM 2410 C C . ARG A 1 312 ? 11.653 -19.882 -5.000 1.00 91.44 312 ARG A C 1
ATOM 2412 O O . ARG A 1 312 ? 11.304 -20.184 -6.132 1.00 91.44 312 ARG A O 1
ATOM 2419 N N . GLU A 1 313 ? 12.227 -20.762 -4.179 1.00 93.19 313 GLU A N 1
ATOM 2420 C CA . GLU A 1 313 ? 12.536 -22.152 -4.564 1.00 93.19 313 GLU A CA 1
ATOM 2421 C C . GLU A 1 313 ? 11.286 -22.954 -4.959 1.00 93.19 313 GLU A C 1
ATOM 2423 O O . GLU A 1 313 ? 11.365 -23.802 -5.845 1.00 93.19 313 GLU A O 1
ATOM 2428 N N . ARG A 1 314 ? 10.128 -22.673 -4.343 1.00 94.19 314 ARG A N 1
ATOM 2429 C CA . ARG A 1 314 ? 8.846 -23.300 -4.707 1.00 94.19 314 ARG A CA 1
ATOM 2430 C C . ARG A 1 314 ? 8.127 -22.630 -5.887 1.00 94.19 314 ARG A C 1
ATOM 2432 O O . ARG A 1 314 ? 7.023 -23.050 -6.213 1.00 94.19 314 ARG A O 1
ATOM 2439 N N . GLY A 1 315 ? 8.710 -21.592 -6.494 1.00 92.81 315 GLY A N 1
ATOM 2440 C CA . GLY A 1 315 ? 8.128 -20.882 -7.638 1.00 92.81 315 GLY A CA 1
ATOM 2441 C C . GLY A 1 315 ? 6.921 -20.005 -7.292 1.00 92.81 315 GLY A C 1
ATOM 2442 O O . GLY A 1 315 ? 6.009 -19.873 -8.102 1.00 92.81 315 GLY A O 1
ATOM 2443 N N . SER A 1 316 ? 6.875 -19.436 -6.082 1.00 95.00 316 SER A N 1
ATOM 2444 C CA . SER A 1 316 ? 5.822 -18.467 -5.732 1.00 95.00 316 SER A CA 1
ATOM 2445 C C . SER A 1 316 ? 5.975 -17.209 -6.582 1.00 95.00 316 SER A C 1
ATOM 2447 O O . SER A 1 316 ? 7.096 -16.765 -6.796 1.00 95.00 316 SER A O 1
ATOM 2449 N N . TYR A 1 317 ? 4.863 -16.601 -6.993 1.00 95.56 317 TYR A N 1
ATOM 2450 C CA . TYR A 1 317 ? 4.881 -15.347 -7.745 1.00 95.56 317 TYR A CA 1
ATOM 2451 C C . TYR A 1 317 ? 5.146 -14.150 -6.815 1.00 95.56 317 TYR A C 1
ATOM 2453 O O . TYR A 1 317 ? 4.284 -13.751 -6.024 1.00 95.56 317 TYR A O 1
ATOM 2461 N N . LEU A 1 318 ? 6.360 -13.606 -6.881 1.00 95.38 318 LEU A N 1
ATOM 2462 C CA . LEU A 1 318 ? 6.867 -12.524 -6.038 1.00 95.38 318 LEU A CA 1
ATOM 2463 C C . LEU A 1 318 ? 6.865 -11.173 -6.772 1.00 95.38 318 LEU A C 1
ATOM 2465 O O . LEU A 1 318 ? 6.573 -11.069 -7.964 1.00 95.38 318 LEU A O 1
ATOM 2469 N N . LEU A 1 319 ? 7.235 -10.106 -6.053 1.00 95.38 319 LEU A N 1
ATOM 2470 C CA . LEU A 1 319 ? 7.360 -8.756 -6.616 1.00 95.38 319 LEU A CA 1
ATOM 2471 C C . LEU A 1 319 ? 8.332 -8.732 -7.794 1.00 95.38 319 LEU A C 1
ATOM 2473 O O . LEU A 1 319 ? 8.120 -7.985 -8.747 1.00 95.38 319 LEU A O 1
ATOM 2477 N N . LEU A 1 320 ? 9.377 -9.556 -7.709 1.00 94.56 320 LEU A N 1
ATOM 2478 C CA . LEU A 1 320 ? 10.352 -9.768 -8.764 1.00 94.56 320 LEU A CA 1
ATOM 2479 C C . LEU A 1 320 ? 9.689 -10.252 -10.055 1.00 94.56 320 LEU A C 1
ATOM 2481 O O . LEU A 1 320 ? 9.856 -9.624 -11.095 1.00 94.56 320 LEU A O 1
ATOM 2485 N N . ASP A 1 321 ? 8.919 -11.335 -9.979 1.00 94.88 321 ASP A N 1
ATOM 2486 C CA . ASP A 1 321 ? 8.280 -11.949 -11.144 1.00 94.88 321 ASP A CA 1
ATOM 2487 C C . ASP A 1 321 ? 7.306 -10.960 -11.789 1.00 94.88 321 ASP A C 1
ATOM 2489 O O . ASP A 1 321 ? 7.378 -10.685 -12.987 1.00 94.88 321 ASP A O 1
ATOM 2493 N N . SER A 1 322 ? 6.497 -10.293 -10.957 1.00 96.50 322 SER A N 1
ATOM 2494 C CA . SER A 1 322 ? 5.590 -9.242 -11.415 1.00 96.50 322 SER A CA 1
ATOM 2495 C C . SER A 1 322 ? 6.320 -8.083 -12.098 1.00 96.50 322 SER A C 1
ATOM 2497 O O . SER A 1 322 ? 5.856 -7.581 -13.122 1.00 96.50 322 SER A O 1
ATOM 2499 N N . ALA A 1 323 ? 7.467 -7.661 -11.566 1.00 96.31 323 ALA A N 1
ATOM 2500 C CA . ALA A 1 323 ? 8.294 -6.610 -12.146 1.00 96.31 323 ALA A CA 1
ATOM 2501 C C . ALA A 1 323 ? 8.872 -7.004 -13.513 1.00 96.31 323 ALA A C 1
ATOM 2503 O O . ALA A 1 323 ? 8.806 -6.207 -14.452 1.00 96.31 323 ALA A O 1
ATOM 2504 N N . ILE A 1 324 ? 9.394 -8.224 -13.645 1.00 95.88 324 ILE A N 1
ATOM 2505 C CA . ILE A 1 324 ? 9.920 -8.732 -14.917 1.00 95.88 324 ILE A CA 1
ATOM 2506 C C . ILE A 1 324 ? 8.801 -8.835 -15.961 1.00 95.88 324 ILE A C 1
ATOM 2508 O O . ILE A 1 324 ? 8.976 -8.382 -17.094 1.00 95.88 324 ILE A O 1
ATOM 2512 N N . ASP A 1 325 ? 7.617 -9.310 -15.580 1.00 96.25 325 ASP A N 1
ATOM 2513 C CA . ASP A 1 325 ? 6.465 -9.363 -16.484 1.00 96.25 325 ASP A CA 1
ATOM 2514 C C . ASP A 1 325 ? 6.006 -7.967 -16.931 1.00 96.25 325 ASP A C 1
ATOM 2516 O O . ASP A 1 325 ? 5.614 -7.773 -18.087 1.00 96.25 325 ASP A O 1
ATOM 2520 N N . LYS A 1 326 ? 6.128 -6.946 -16.068 1.00 96.56 326 LYS A N 1
ATOM 2521 C CA . LYS A 1 326 ? 5.907 -5.552 -16.483 1.00 96.56 326 LYS A CA 1
ATOM 2522 C C . LYS A 1 326 ? 6.916 -5.110 -17.548 1.00 96.56 326 LYS A C 1
ATOM 2524 O O . LYS A 1 326 ? 6.494 -4.480 -18.516 1.00 96.56 326 LYS A O 1
ATOM 2529 N N . VAL A 1 327 ? 8.202 -5.456 -17.450 1.00 96.94 327 VAL A N 1
ATOM 2530 C CA . VAL A 1 327 ? 9.178 -5.148 -18.521 1.00 96.94 327 VAL A CA 1
ATOM 2531 C C . VAL A 1 327 ? 8.758 -5.812 -19.833 1.00 96.94 327 VAL A C 1
ATOM 2533 O O . VAL A 1 327 ? 8.660 -5.140 -20.859 1.00 96.94 327 VAL A O 1
ATOM 2536 N N . ARG A 1 328 ? 8.430 -7.109 -19.785 1.00 96.38 328 ARG A N 1
ATOM 2537 C CA . ARG A 1 328 ? 8.024 -7.900 -20.961 1.00 96.38 328 ARG A CA 1
ATOM 2538 C C . ARG A 1 328 ? 6.762 -7.370 -21.637 1.00 96.38 328 ARG A C 1
ATOM 2540 O O . ARG A 1 328 ? 6.604 -7.517 -22.842 1.00 96.38 328 ARG A O 1
ATOM 2547 N N . SER A 1 329 ? 5.877 -6.721 -20.883 1.00 96.06 329 SER A N 1
ATOM 2548 C CA . SER A 1 329 ? 4.668 -6.102 -21.438 1.00 96.06 329 SER A CA 1
ATOM 2549 C C . SER A 1 329 ? 4.926 -4.877 -22.330 1.00 96.06 329 SER A C 1
ATOM 2551 O O . SER A 1 329 ? 3.993 -4.392 -22.969 1.00 96.06 329 SER A O 1
ATOM 2553 N N . LEU A 1 330 ? 6.160 -4.351 -22.366 1.00 97.25 330 LEU A N 1
ATOM 2554 C CA . LEU A 1 330 ? 6.551 -3.148 -23.121 1.00 97.25 330 LEU A CA 1
ATOM 2555 C C . LEU A 1 330 ? 5.780 -1.873 -22.722 1.00 97.25 330 LEU A C 1
ATOM 2557 O O . LEU A 1 330 ? 5.748 -0.871 -23.444 1.00 97.25 330 LEU A O 1
ATOM 2561 N N . ASP A 1 331 ? 5.155 -1.889 -21.547 1.00 96.69 331 ASP A N 1
ATOM 2562 C CA . ASP A 1 331 ? 4.445 -0.754 -20.955 1.00 96.69 331 ASP A CA 1
ATOM 2563 C C . ASP A 1 331 ? 5.320 0.025 -19.955 1.00 96.69 331 ASP A C 1
ATOM 2565 O O . ASP A 1 331 ? 4.900 1.077 -19.470 1.00 96.69 331 ASP A O 1
ATOM 2569 N N . PHE A 1 332 ? 6.520 -0.465 -19.630 1.00 98.00 332 PHE A N 1
ATOM 2570 C CA . PHE A 1 332 ? 7.385 0.073 -18.576 1.00 98.00 332 PHE A CA 1
ATOM 2571 C C . PHE A 1 332 ? 8.850 0.046 -19.010 1.00 98.00 332 PHE A C 1
ATOM 2573 O O . PHE A 1 332 ? 9.248 -0.802 -19.805 1.00 98.00 332 PHE A O 1
ATOM 2580 N N . THR A 1 333 ? 9.654 0.969 -18.480 1.00 97.94 333 THR A N 1
ATOM 2581 C CA . THR A 1 333 ? 11.097 0.988 -18.748 1.00 97.94 333 THR A CA 1
ATOM 2582 C C . THR A 1 333 ? 11.835 0.051 -17.802 1.00 97.94 333 THR A C 1
ATOM 2584 O O . THR A 1 333 ? 11.465 -0.069 -16.630 1.00 97.94 333 THR A O 1
ATOM 2587 N N . VAL A 1 334 ? 12.932 -0.544 -18.278 1.00 97.88 334 VAL A N 1
ATOM 2588 C CA . VAL A 1 334 ? 13.829 -1.363 -17.444 1.00 97.88 334 VAL A CA 1
ATOM 2589 C C . VAL A 1 334 ? 14.311 -0.570 -16.232 1.00 97.88 334 VAL A C 1
ATOM 2591 O O . VAL A 1 334 ? 14.228 -1.053 -15.106 1.00 97.88 334 VAL A O 1
ATOM 2594 N N . ARG A 1 335 ? 14.731 0.686 -16.438 1.00 96.62 335 ARG A N 1
ATOM 2595 C CA . ARG A 1 335 ? 15.220 1.551 -15.357 1.00 96.62 335 ARG A CA 1
ATOM 2596 C C . ARG A 1 335 ? 14.179 1.790 -14.257 1.00 96.62 335 ARG A C 1
ATOM 2598 O O . ARG A 1 335 ? 14.519 1.651 -13.088 1.00 96.62 335 ARG A O 1
ATOM 2605 N N . ASP A 1 336 ? 12.931 2.138 -14.595 1.00 96.44 336 ASP A N 1
ATOM 2606 C CA . ASP A 1 336 ? 11.906 2.411 -13.567 1.00 96.44 336 ASP A CA 1
ATOM 2607 C C . ASP A 1 336 ? 11.560 1.135 -12.787 1.00 96.44 336 ASP A C 1
ATOM 2609 O O . ASP A 1 336 ? 11.382 1.189 -11.572 1.00 96.44 336 ASP A O 1
ATOM 2613 N N . VAL A 1 337 ? 11.534 -0.018 -13.465 1.00 97.00 337 VAL A N 1
ATOM 2614 C CA . VAL A 1 337 ? 11.342 -1.331 -12.834 1.00 97.00 337 VAL A CA 1
ATOM 2615 C C . VAL A 1 337 ? 12.494 -1.666 -11.884 1.00 97.00 337 VAL A C 1
ATOM 2617 O O . VAL A 1 337 ? 12.257 -2.037 -10.731 1.00 97.00 337 VAL A O 1
ATOM 2620 N N . TYR A 1 338 ? 13.732 -1.498 -12.345 1.00 96.12 338 TYR A N 1
ATOM 2621 C CA . TYR A 1 338 ? 14.931 -1.791 -11.572 1.00 96.12 338 TYR A CA 1
ATOM 2622 C C . TYR A 1 338 ? 15.005 -0.934 -10.307 1.00 96.12 338 TYR A C 1
ATOM 2624 O O . TYR A 1 338 ? 15.003 -1.462 -9.196 1.00 96.12 338 TYR A O 1
ATOM 2632 N N . GLU A 1 339 ? 14.978 0.392 -10.464 1.00 94.25 339 GLU A N 1
ATOM 2633 C CA . GLU A 1 339 ? 15.140 1.346 -9.363 1.00 94.25 339 GLU A CA 1
ATOM 2634 C C . GLU A 1 339 ? 14.029 1.237 -8.319 1.00 94.25 339 GLU A C 1
ATOM 2636 O O . GLU A 1 339 ? 14.268 1.434 -7.127 1.00 94.25 339 GLU A O 1
ATOM 2641 N N . ARG A 1 340 ? 12.794 0.958 -8.754 1.00 93.38 340 ARG A N 1
ATOM 2642 C CA . ARG A 1 340 ? 11.649 0.938 -7.844 1.00 93.38 340 ARG A CA 1
ATOM 2643 C C . ARG A 1 340 ? 11.395 -0.415 -7.227 1.00 93.38 340 ARG A C 1
ATOM 2645 O O . ARG A 1 340 ? 10.805 -0.419 -6.154 1.00 93.38 340 ARG A O 1
ATOM 2652 N N . VAL A 1 341 ? 11.749 -1.521 -7.876 1.00 94.44 341 VAL A N 1
ATOM 2653 C CA . VAL A 1 341 ? 11.398 -2.867 -7.404 1.00 94.44 341 VAL A CA 1
ATOM 2654 C C . VAL A 1 341 ? 12.639 -3.726 -7.221 1.00 94.44 341 VAL A C 1
ATOM 2656 O O . VAL A 1 341 ? 12.909 -4.142 -6.098 1.00 94.44 341 VAL A O 1
ATOM 2659 N N . LEU A 1 342 ? 13.400 -3.962 -8.292 1.00 92.69 342 LEU A N 1
ATOM 2660 C CA . LEU A 1 342 ? 14.433 -5.004 -8.313 1.00 92.69 342 LEU A CA 1
ATOM 2661 C C . LEU A 1 342 ? 15.591 -4.733 -7.347 1.00 92.69 342 LEU A C 1
ATOM 2663 O O . LEU A 1 342 ? 16.089 -5.667 -6.735 1.00 92.69 342 LEU A O 1
ATOM 2667 N N . VAL A 1 343 ? 15.978 -3.469 -7.146 1.00 87.81 343 VAL A N 1
ATOM 2668 C CA . VAL A 1 343 ? 17.082 -3.090 -6.237 1.00 87.81 343 VAL A CA 1
ATOM 2669 C C . VAL A 1 343 ? 16.866 -3.568 -4.797 1.00 87.81 343 VAL A C 1
ATOM 2671 O O . VAL A 1 343 ? 17.831 -3.805 -4.075 1.00 87.81 343 VAL A O 1
ATOM 2674 N N . GLU A 1 344 ? 15.614 -3.689 -4.360 1.00 82.06 344 GLU A N 1
ATOM 2675 C CA . GLU A 1 344 ? 15.291 -4.147 -3.005 1.00 82.06 344 GLU A CA 1
ATOM 2676 C C . GLU A 1 344 ? 14.992 -5.644 -2.912 1.00 82.06 344 GLU A C 1
ATOM 2678 O O . GLU A 1 344 ? 14.787 -6.161 -1.811 1.00 82.06 344 GLU A O 1
ATOM 2683 N N . GLU A 1 345 ? 14.976 -6.342 -4.043 1.00 83.06 345 GLU A N 1
ATOM 2684 C CA . GLU A 1 345 ? 14.853 -7.789 -4.087 1.00 83.06 345 GLU A CA 1
ATOM 2685 C C . GLU A 1 345 ? 16.240 -8.433 -4.063 1.00 83.06 345 GLU A C 1
ATOM 2687 O O . GLU A 1 345 ? 17.196 -7.945 -4.662 1.00 83.06 345 GLU A O 1
ATOM 2692 N N . GLU A 1 346 ? 16.364 -9.559 -3.361 1.00 71.38 346 GLU A N 1
ATOM 2693 C CA . GLU A 1 346 ? 17.604 -10.328 -3.416 1.00 71.38 346 GLU A CA 1
ATOM 2694 C C . GLU A 1 346 ? 17.789 -10.887 -4.837 1.00 71.38 346 GLU A C 1
ATOM 2696 O O . GLU A 1 346 ? 16.813 -11.407 -5.402 1.00 71.38 346 GLU A O 1
ATOM 2701 N N . PRO A 1 347 ? 19.008 -10.844 -5.406 1.00 61.84 347 PRO A N 1
ATOM 2702 C CA . PRO A 1 347 ? 19.287 -11.458 -6.699 1.00 61.84 347 PRO A CA 1
ATOM 2703 C C . PRO A 1 347 ? 18.889 -12.938 -6.700 1.00 61.84 347 PRO A C 1
ATOM 2705 O O . PRO A 1 347 ? 18.855 -13.594 -5.650 1.00 61.84 347 PRO A O 1
ATOM 2708 N N . ALA A 1 348 ? 18.555 -13.475 -7.871 1.00 55.62 348 ALA A N 1
ATOM 2709 C CA . ALA A 1 348 ? 18.382 -14.906 -8.047 1.00 55.62 348 ALA A CA 1
ATOM 2710 C C . ALA A 1 348 ? 19.656 -15.626 -7.562 1.00 55.62 348 ALA A C 1
ATOM 2712 O O . ALA A 1 348 ? 20.764 -15.124 -7.774 1.00 55.62 348 ALA A O 1
ATOM 2713 N N . PRO A 1 349 ? 19.537 -16.771 -6.865 1.00 51.28 349 PRO A N 1
ATOM 2714 C CA . PRO A 1 349 ? 20.716 -17.555 -6.539 1.00 51.28 349 PRO A CA 1
ATOM 2715 C C . PRO A 1 349 ? 21.408 -17.921 -7.852 1.00 51.28 349 PRO A C 1
ATOM 2717 O O . PRO A 1 349 ? 20.759 -18.496 -8.724 1.00 51.28 349 PRO A O 1
ATOM 2720 N N . GLU A 1 350 ? 22.693 -17.575 -7.989 1.00 41.44 350 GLU A N 1
ATOM 2721 C CA . GLU A 1 350 ? 23.494 -17.942 -9.158 1.00 41.44 350 GLU A CA 1
ATOM 2722 C C . GLU A 1 350 ? 23.241 -19.419 -9.480 1.00 41.44 350 GLU A C 1
ATOM 2724 O O . GLU A 1 350 ? 23.421 -20.294 -8.619 1.00 41.44 350 GLU A O 1
ATOM 2729 N N . ALA A 1 351 ? 22.769 -19.700 -10.701 1.00 35.88 351 ALA A N 1
ATOM 2730 C CA . ALA A 1 351 ? 22.697 -21.060 -11.203 1.00 35.88 351 ALA A CA 1
ATOM 2731 C C . ALA A 1 351 ? 24.098 -21.640 -11.036 1.00 35.88 351 ALA A C 1
ATOM 2733 O O . ALA A 1 351 ? 25.034 -21.149 -11.662 1.00 35.88 351 ALA A O 1
ATOM 2734 N N . LYS A 1 352 ? 24.252 -22.611 -10.124 1.00 31.11 352 LYS A N 1
ATOM 2735 C CA . LYS A 1 352 ? 25.544 -23.204 -9.775 1.00 31.11 352 LYS A CA 1
ATOM 2736 C C . LYS A 1 352 ? 26.273 -23.584 -11.059 1.00 31.11 352 LYS A C 1
ATOM 2738 O O . LYS A 1 352 ? 26.014 -24.640 -11.635 1.00 31.11 352 LYS A O 1
ATOM 2743 N N . THR A 1 353 ? 27.212 -22.749 -11.481 1.00 27.31 353 THR A N 1
ATOM 2744 C CA . THR A 1 353 ? 28.245 -23.138 -12.419 1.00 27.31 353 THR A CA 1
ATOM 2745 C C . THR A 1 353 ? 29.039 -24.206 -11.692 1.00 27.31 353 THR A C 1
ATOM 2747 O O . THR A 1 353 ? 29.701 -23.974 -10.680 1.00 27.31 353 THR A O 1
ATOM 2750 N N . ALA A 1 354 ? 28.860 -25.442 -12.142 1.00 35.00 354 ALA A N 1
ATOM 2751 C CA . ALA A 1 354 ? 29.602 -26.579 -11.652 1.00 35.00 354 ALA A CA 1
ATOM 2752 C C . ALA A 1 354 ? 31.086 -26.353 -11.950 1.00 35.00 354 ALA A C 1
ATOM 2754 O O . ALA A 1 354 ? 31.520 -26.634 -13.059 1.00 35.00 354 ALA A O 1
ATOM 2755 N N . THR A 1 355 ? 31.838 -25.794 -11.000 1.00 33.50 355 THR A N 1
ATOM 2756 C CA . THR A 1 355 ? 33.237 -26.113 -10.657 1.00 33.50 355 THR A CA 1
ATOM 2757 C C . THR A 1 355 ? 33.803 -25.042 -9.727 1.00 33.50 355 THR A C 1
ATOM 2759 O O . THR A 1 355 ? 34.041 -23.917 -10.140 1.00 33.50 355 THR A O 1
ATOM 2762 N N . GLN A 1 356 ? 34.065 -25.420 -8.476 1.00 29.75 356 GLN A N 1
ATOM 2763 C CA . GLN A 1 356 ? 35.387 -25.342 -7.842 1.00 29.75 356 GLN A CA 1
ATOM 2764 C C . GLN A 1 356 ? 35.236 -25.744 -6.374 1.00 29.75 356 GLN A C 1
ATOM 2766 O O . GLN A 1 356 ? 34.899 -24.945 -5.502 1.00 29.75 356 GLN A O 1
ATOM 2771 N N . GLU A 1 357 ? 35.504 -27.023 -6.109 1.00 37.16 357 GLU A N 1
ATOM 2772 C CA . GLU A 1 357 ? 35.998 -27.447 -4.805 1.00 37.16 357 GLU A CA 1
ATOM 2773 C C . GLU A 1 357 ? 37.206 -26.572 -4.464 1.00 37.16 357 GLU A C 1
ATOM 2775 O O . GLU A 1 357 ? 38.229 -26.611 -5.146 1.00 37.16 357 GLU A O 1
ATOM 2780 N N . THR A 1 358 ? 37.097 -25.766 -3.415 1.00 30.67 358 THR A N 1
ATOM 2781 C CA . THR A 1 358 ? 38.269 -25.173 -2.781 1.00 30.67 358 THR A CA 1
ATOM 2782 C C . THR A 1 358 ? 38.231 -25.509 -1.304 1.00 30.67 358 THR A C 1
ATOM 2784 O O . THR A 1 358 ? 37.302 -25.189 -0.565 1.00 30.67 358 THR A O 1
ATOM 2787 N N . ALA A 1 359 ? 39.249 -26.276 -0.928 1.00 30.36 359 ALA A N 1
ATOM 2788 C CA . ALA A 1 359 ? 39.482 -26.826 0.384 1.00 30.36 359 ALA A CA 1
ATOM 2789 C C . ALA A 1 359 ? 39.535 -25.724 1.449 1.00 30.36 359 ALA A C 1
ATOM 2791 O O . ALA A 1 359 ? 40.328 -24.786 1.363 1.00 30.36 359 ALA A O 1
ATOM 2792 N N . PHE A 1 360 ? 38.732 -25.890 2.497 1.00 28.02 360 PHE A N 1
ATOM 2793 C CA . PHE A 1 360 ? 38.938 -25.204 3.763 1.00 28.02 360 PHE A CA 1
ATOM 2794 C C . PHE A 1 360 ? 40.192 -25.796 4.421 1.00 28.02 360 PHE A C 1
ATOM 2796 O O . PHE A 1 360 ? 40.141 -26.860 5.033 1.00 28.02 360 PHE A O 1
ATOM 2803 N N . GLN A 1 361 ? 41.335 -25.127 4.262 1.00 32.41 361 GLN A N 1
ATOM 2804 C CA . GLN A 1 361 ? 42.458 -25.286 5.183 1.00 32.41 361 GLN A CA 1
ATOM 2805 C C . GLN A 1 361 ? 42.270 -24.311 6.346 1.00 32.41 361 GLN A C 1
ATOM 2807 O O . GLN A 1 361 ? 42.204 -23.095 6.157 1.00 32.41 361 GLN A O 1
ATOM 2812 N N . GLU A 1 362 ? 42.173 -24.880 7.544 1.00 31.42 362 GLU A N 1
ATOM 2813 C CA . GLU A 1 362 ? 42.163 -24.191 8.830 1.00 31.42 362 GLU A CA 1
ATOM 2814 C C . GLU A 1 362 ? 43.343 -23.209 8.925 1.00 31.42 362 GLU A C 1
ATOM 2816 O O . GLU A 1 362 ? 44.500 -23.580 8.719 1.00 31.42 362 GLU A O 1
ATOM 2821 N N . ARG A 1 363 ? 43.062 -21.941 9.244 1.00 29.86 363 ARG A N 1
ATOM 2822 C CA . ARG A 1 363 ? 44.084 -20.973 9.661 1.00 29.86 363 ARG A CA 1
ATOM 2823 C C . ARG A 1 363 ? 43.885 -20.639 11.135 1.00 29.86 363 ARG A C 1
ATOM 2825 O O . ARG A 1 363 ? 42.824 -20.165 11.533 1.00 29.86 363 ARG A O 1
ATOM 2832 N N . GLU A 1 364 ? 44.933 -20.892 11.912 1.00 33.00 364 GLU A N 1
ATOM 2833 C CA . GLU A 1 364 ? 45.091 -20.510 13.317 1.00 33.00 364 GLU A CA 1
ATOM 2834 C C . GLU A 1 364 ? 44.938 -18.988 13.538 1.00 33.00 364 GLU A C 1
ATOM 2836 O O . GLU A 1 364 ? 45.226 -18.193 12.635 1.00 33.00 364 GLU A O 1
ATOM 2841 N N . PRO A 1 365 ? 44.522 -18.539 14.740 1.00 32.91 365 PRO A N 1
ATOM 2842 C CA . PRO A 1 365 ? 44.270 -17.127 15.002 1.00 32.91 365 PRO A CA 1
ATOM 2843 C C . PRO A 1 365 ? 45.578 -16.327 15.131 1.00 32.91 365 PRO A C 1
ATOM 2845 O O . PRO A 1 365 ? 46.392 -16.555 16.028 1.00 32.91 365 PRO A O 1
ATOM 2848 N N . MET A 1 366 ? 45.756 -15.330 14.257 1.00 33.66 366 MET A N 1
ATOM 2849 C CA . MET A 1 366 ? 46.841 -14.349 14.355 1.00 33.66 366 MET A CA 1
ATOM 2850 C C . MET A 1 366 ? 46.647 -13.405 15.552 1.00 33.66 366 MET A C 1
ATOM 2852 O O . MET A 1 366 ? 45.578 -12.832 15.761 1.00 33.66 366 MET A O 1
ATOM 2856 N N . ARG A 1 367 ? 47.730 -13.225 16.317 1.00 32.28 367 ARG A N 1
ATOM 2857 C CA . ARG A 1 367 ? 47.868 -12.286 17.442 1.00 32.28 367 ARG A CA 1
ATOM 2858 C C . ARG A 1 367 ? 47.789 -10.824 16.983 1.00 32.28 367 ARG A C 1
ATOM 2860 O O . ARG A 1 367 ? 48.349 -10.459 15.954 1.00 32.28 367 ARG A O 1
ATOM 2867 N N . ALA A 1 368 ? 47.161 -9.987 17.808 1.00 30.58 368 ALA A N 1
ATOM 2868 C CA . ALA A 1 368 ? 47.068 -8.538 17.628 1.00 30.58 368 ALA A CA 1
ATOM 2869 C C . ALA A 1 368 ? 48.426 -7.829 17.822 1.00 30.58 368 ALA A C 1
ATOM 2871 O O . ALA A 1 368 ? 49.140 -8.168 18.772 1.00 30.58 368 ALA A O 1
ATOM 2872 N N . PRO A 1 369 ? 48.770 -6.807 17.014 1.00 34.50 369 PRO A N 1
ATOM 2873 C CA . PRO A 1 369 ? 49.862 -5.902 17.327 1.00 34.50 369 PRO A CA 1
ATOM 2874 C C . PRO A 1 369 ? 49.372 -4.626 18.034 1.00 34.50 369 PRO A C 1
ATOM 2876 O O . PRO A 1 369 ? 48.304 -4.079 17.765 1.00 34.50 369 PRO A O 1
ATOM 2879 N N . SER A 1 370 ? 50.206 -4.186 18.968 1.00 31.53 370 SER A N 1
ATOM 2880 C CA . SER A 1 370 ? 50.088 -3.054 19.886 1.00 31.53 370 SER A CA 1
ATOM 2881 C C . SER A 1 370 ? 50.270 -1.675 19.231 1.00 31.53 370 SER A C 1
ATOM 2883 O O . SER A 1 370 ? 51.126 -1.497 18.367 1.00 31.53 370 S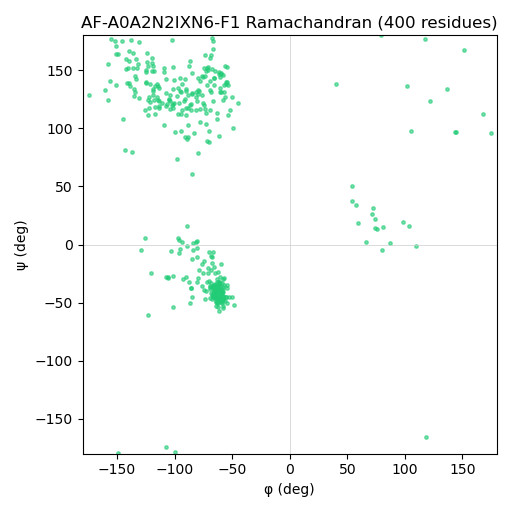ER A O 1
ATOM 2885 N N . PHE A 1 371 ? 49.521 -0.686 19.731 1.00 29.52 371 PHE A N 1
ATOM 2886 C CA . PHE A 1 371 ? 49.631 0.748 19.423 1.00 29.52 371 PHE A CA 1
ATOM 2887 C C . PHE A 1 371 ? 50.884 1.417 20.017 1.00 29.52 371 PHE A C 1
ATOM 2889 O O . PHE A 1 371 ? 51.288 1.081 21.131 1.00 29.52 371 PHE A O 1
ATOM 2896 N N . PRO A 1 372 ? 51.370 2.491 19.367 1.00 31.86 372 PRO A N 1
ATOM 2897 C CA . PRO A 1 372 ? 51.912 3.652 20.076 1.00 31.86 372 PRO A CA 1
ATOM 2898 C C . PRO A 1 372 ? 51.231 4.984 19.673 1.00 31.86 372 PRO A C 1
ATOM 2900 O O . PRO A 1 372 ? 50.955 5.237 18.503 1.00 31.86 372 PRO A O 1
ATOM 2903 N N . GLN A 1 373 ? 50.991 5.854 20.660 1.00 33.00 373 GLN A N 1
ATOM 2904 C CA . GLN A 1 373 ? 50.667 7.293 20.534 1.00 33.00 373 GLN A CA 1
ATOM 2905 C C . GLN A 1 373 ? 51.943 8.154 20.787 1.00 33.00 373 GLN A C 1
ATOM 2907 O O . GLN A 1 373 ? 52.950 7.589 21.212 1.00 33.00 373 GLN A O 1
ATOM 2912 N N . PRO A 1 374 ? 51.912 9.509 20.762 1.00 41.44 374 PRO A N 1
ATOM 2913 C CA . PRO A 1 374 ? 51.471 10.419 19.694 1.00 41.44 374 PRO A CA 1
ATOM 2914 C C . PRO A 1 374 ? 52.483 11.581 19.456 1.00 41.44 374 PRO A C 1
ATOM 2916 O O . PRO A 1 374 ? 53.250 11.953 20.339 1.00 41.44 374 PRO A O 1
ATOM 2919 N N . TRP A 1 375 ? 52.434 12.228 18.291 1.00 31.00 375 TRP A N 1
ATOM 2920 C CA . TRP A 1 375 ? 53.003 13.565 18.009 1.00 31.00 375 TRP A CA 1
ATOM 2921 C C . TRP A 1 375 ? 51.889 14.298 17.224 1.00 31.00 375 TRP A C 1
ATOM 2923 O O . TRP A 1 375 ? 51.320 13.691 16.327 1.00 31.00 375 TRP A O 1
ATOM 2933 N N . GLY A 1 376 ? 51.381 15.500 17.509 1.00 26.22 376 GLY A N 1
ATOM 2934 C CA . GLY A 1 376 ? 51.967 16.716 18.063 1.00 26.22 376 GLY A CA 1
ATOM 2935 C C . GLY A 1 376 ? 52.144 17.736 16.924 1.00 26.22 376 GLY A C 1
ATOM 2936 O O . GLY A 1 376 ? 53.136 17.637 16.216 1.00 26.22 376 GLY A O 1
ATOM 2937 N N . GLY A 1 377 ? 51.219 18.698 16.743 1.00 26.95 377 GLY A N 1
ATOM 2938 C CA . GLY A 1 377 ? 51.486 19.907 15.932 1.00 26.95 377 GLY A CA 1
ATOM 2939 C C . GLY A 1 377 ? 50.348 20.507 15.083 1.00 26.95 377 GLY A C 1
ATOM 2940 O O . GLY A 1 377 ? 50.139 20.093 13.955 1.00 26.95 377 GLY A O 1
ATOM 2941 N N . SER A 1 378 ? 49.690 21.529 15.650 1.00 26.69 378 SER A N 1
ATOM 2942 C CA . SER A 1 378 ? 49.364 22.876 15.111 1.00 26.69 378 SER A CA 1
ATOM 2943 C C . SER A 1 378 ? 48.906 23.152 13.660 1.00 26.69 378 SER A C 1
ATOM 2945 O O . SER A 1 378 ? 49.586 22.812 12.698 1.00 26.69 378 SER A O 1
ATOM 2947 N N . GLY A 1 379 ? 47.904 24.044 13.569 1.00 27.41 379 GLY A N 1
ATOM 2948 C CA . GLY A 1 379 ? 47.540 24.894 12.416 1.00 27.41 379 GLY A CA 1
ATOM 2949 C C . GLY A 1 379 ? 46.096 24.613 11.991 1.00 27.41 379 GLY A C 1
ATOM 2950 O O . GLY A 1 379 ? 45.750 23.461 11.795 1.00 27.41 379 GLY A O 1
ATOM 2951 N N . GLY A 1 380 ? 45.144 25.538 11.917 1.00 25.44 380 GLY A N 1
ATOM 2952 C CA . GLY A 1 380 ? 45.146 26.938 11.486 1.00 25.44 380 GLY A CA 1
ATOM 2953 C C . GLY A 1 380 ? 43.879 27.075 10.619 1.00 25.44 380 GLY A C 1
ATOM 2954 O O . GLY A 1 380 ? 43.574 26.148 9.878 1.00 25.44 380 GLY A O 1
ATOM 2955 N N . GLY A 1 381 ? 43.077 28.123 10.822 1.00 24.52 381 GLY A N 1
ATOM 2956 C CA . GLY A 1 381 ? 41.683 28.207 10.363 1.00 24.52 381 GLY A CA 1
ATOM 2957 C C . GLY A 1 381 ? 41.460 28.249 8.847 1.00 24.52 381 GLY A C 1
ATOM 2958 O O . GLY A 1 381 ? 42.392 28.435 8.080 1.00 24.52 381 GLY A O 1
ATOM 2959 N N . ASP A 1 382 ? 40.198 28.078 8.438 1.00 27.62 382 ASP A N 1
ATOM 2960 C CA . ASP A 1 382 ? 39.453 29.133 7.737 1.00 27.62 382 ASP A CA 1
ATOM 2961 C C . ASP A 1 382 ? 37.986 28.732 7.499 1.00 27.62 382 ASP A C 1
ATOM 2963 O O . ASP A 1 382 ? 37.658 27.661 6.989 1.00 27.62 382 ASP A O 1
ATOM 2967 N N . LEU A 1 383 ? 37.092 29.635 7.908 1.00 27.16 383 LEU A N 1
ATOM 2968 C CA . LEU A 1 383 ? 35.668 29.651 7.590 1.00 27.16 383 LEU A CA 1
ATOM 2969 C C . LEU A 1 383 ? 35.506 30.281 6.204 1.00 27.16 383 LEU A C 1
ATOM 2971 O O . LEU A 1 383 ? 35.777 31.468 6.037 1.00 27.16 383 LEU A O 1
ATOM 2975 N N . ILE A 1 384 ? 35.023 29.514 5.226 1.00 29.19 384 ILE A N 1
ATOM 2976 C CA . ILE A 1 384 ? 34.654 30.047 3.910 1.00 29.19 384 ILE A CA 1
ATOM 2977 C C . ILE A 1 384 ? 33.130 30.130 3.829 1.00 29.19 384 ILE A C 1
ATOM 2979 O O . ILE A 1 384 ? 32.418 29.131 3.931 1.00 29.19 384 ILE A O 1
ATOM 2983 N N . GLY A 1 385 ? 32.648 31.367 3.696 1.00 24.81 385 GLY A N 1
ATOM 2984 C CA . GLY A 1 385 ? 31.243 31.721 3.564 1.00 24.81 385 GLY A CA 1
ATOM 2985 C C . GLY A 1 385 ? 30.636 31.320 2.219 1.00 24.81 385 GLY A C 1
ATOM 2986 O O . GLY A 1 385 ? 31.296 31.296 1.183 1.00 24.81 385 GLY A O 1
ATOM 2987 N N . VAL A 1 386 ? 29.335 31.045 2.258 1.00 28.62 386 VAL A N 1
ATOM 2988 C CA . VAL A 1 386 ? 28.477 30.805 1.094 1.00 28.62 386 VAL A CA 1
ATOM 2989 C C . VAL A 1 386 ? 27.922 32.150 0.607 1.00 28.62 386 VAL A C 1
ATOM 2991 O O . VAL A 1 386 ? 27.346 32.875 1.423 1.00 28.62 386 VAL A O 1
ATOM 2994 N N . PRO A 1 387 ? 28.027 32.514 -0.685 1.00 29.56 387 PRO A N 1
ATOM 2995 C CA . PRO A 1 387 ? 27.300 33.657 -1.210 1.00 29.56 387 PRO A CA 1
ATOM 2996 C C . PRO A 1 387 ? 25.841 33.285 -1.500 1.00 29.56 387 PRO A C 1
ATOM 2998 O O . PRO A 1 387 ? 25.532 32.271 -2.126 1.00 29.56 387 PRO A O 1
ATOM 3001 N N . ALA A 1 388 ? 24.942 34.151 -1.039 1.00 33.78 388 ALA A N 1
ATOM 3002 C CA . ALA A 1 388 ? 23.514 34.111 -1.297 1.00 33.78 388 ALA A CA 1
ATOM 3003 C C . ALA A 1 388 ? 23.175 34.695 -2.681 1.00 33.78 388 ALA A C 1
ATOM 3005 O O . ALA A 1 388 ? 23.538 35.824 -2.997 1.00 33.78 388 ALA A O 1
ATOM 3006 N N . SER A 1 389 ? 22.398 33.953 -3.466 1.00 31.09 389 SER A N 1
ATOM 3007 C CA . SER A 1 389 ? 21.520 34.439 -4.544 1.00 31.09 389 SER A CA 1
ATOM 3008 C C . SER A 1 389 ? 20.476 33.329 -4.722 1.00 31.09 389 SER A C 1
ATOM 3010 O O . SER A 1 389 ? 20.844 32.163 -4.728 1.00 31.09 389 SER A O 1
ATOM 3012 N N . GLY A 1 390 ? 19.163 33.515 -4.637 1.00 30.48 390 GLY A N 1
ATOM 3013 C CA . GLY A 1 390 ? 18.260 34.505 -5.215 1.00 30.48 390 GLY A CA 1
ATOM 3014 C C . GLY A 1 390 ? 16.999 33.683 -5.517 1.00 30.48 390 GLY A C 1
ATOM 3015 O O . GLY A 1 390 ? 17.000 32.902 -6.458 1.00 30.48 390 GLY A O 1
ATOM 3016 N N . GLY A 1 391 ? 16.008 33.708 -4.619 1.00 29.05 391 GLY A N 1
ATOM 3017 C CA . GLY A 1 391 ? 14.904 32.741 -4.618 1.00 29.05 391 GLY A CA 1
ATOM 3018 C C . GLY A 1 391 ? 13.670 33.238 -5.369 1.00 29.05 391 GLY A C 1
ATOM 3019 O O . GLY A 1 391 ? 12.986 34.140 -4.884 1.00 29.05 391 GLY A O 1
ATOM 3020 N N . ASP A 1 392 ? 13.365 32.607 -6.502 1.00 32.78 392 ASP A N 1
ATOM 3021 C CA . ASP A 1 392 ? 12.044 32.644 -7.133 1.00 32.78 392 ASP A CA 1
ATOM 3022 C C . ASP A 1 392 ? 11.094 31.657 -6.433 1.00 32.78 392 ASP A C 1
ATOM 3024 O O . ASP A 1 392 ? 11.493 30.578 -5.991 1.00 32.78 392 ASP A O 1
ATOM 3028 N N . ALA A 1 393 ? 9.819 32.035 -6.297 1.00 39.59 393 ALA A N 1
ATOM 3029 C CA . ALA A 1 393 ? 8.804 31.197 -5.661 1.00 39.59 393 ALA A CA 1
ATOM 3030 C C . ALA A 1 393 ? 8.121 30.295 -6.701 1.00 39.59 393 ALA A C 1
ATOM 3032 O O . ALA A 1 393 ? 7.359 30.773 -7.544 1.00 39.59 393 ALA A O 1
ATOM 3033 N N . LEU A 1 394 ? 8.381 28.990 -6.607 1.00 37.38 394 LEU A N 1
ATOM 3034 C CA . LEU A 1 394 ? 7.794 27.954 -7.454 1.00 37.38 394 LEU A CA 1
ATOM 3035 C C . LEU A 1 394 ? 6.4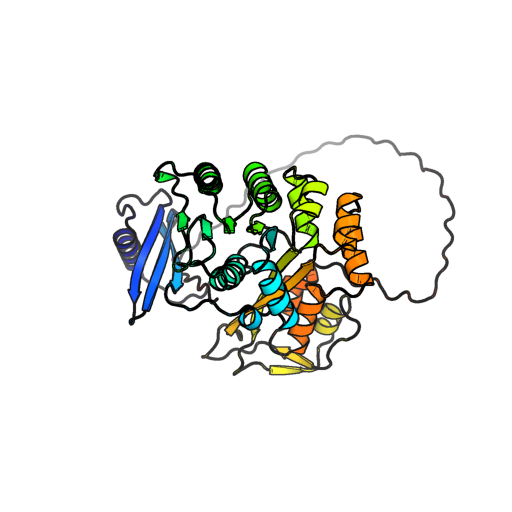30 27.509 -6.913 1.00 37.38 394 LEU A C 1
ATOM 3037 O O . LEU A 1 394 ? 6.296 27.165 -5.738 1.00 37.38 394 LEU A O 1
ATOM 3041 N N . ILE A 1 395 ? 5.417 27.475 -7.780 1.00 35.75 395 ILE A N 1
ATOM 3042 C CA . ILE A 1 395 ? 4.139 26.814 -7.497 1.00 35.75 395 ILE A CA 1
ATOM 3043 C C . ILE A 1 395 ? 4.226 25.402 -8.075 1.00 35.75 395 ILE A C 1
ATOM 3045 O O . ILE A 1 395 ? 4.030 25.195 -9.271 1.00 35.75 395 ILE A O 1
ATOM 3049 N N . GLY A 1 396 ? 4.545 24.430 -7.222 1.00 32.31 396 GLY A N 1
ATOM 3050 C CA . GLY A 1 396 ? 4.529 23.018 -7.583 1.00 32.31 396 GLY A CA 1
ATOM 3051 C C . GLY A 1 396 ? 3.166 22.392 -7.301 1.00 32.31 396 GLY A C 1
ATOM 3052 O O . GLY A 1 396 ? 2.746 22.310 -6.149 1.00 32.31 396 GLY A O 1
ATOM 3053 N N . VAL A 1 397 ? 2.487 21.908 -8.341 1.00 32.97 397 VAL A N 1
ATOM 3054 C CA . VAL A 1 397 ? 1.325 21.023 -8.186 1.00 32.97 397 VAL A CA 1
ATOM 3055 C C . VAL A 1 397 ? 1.844 19.588 -8.126 1.00 32.97 397 VAL A C 1
ATOM 3057 O O . VAL A 1 397 ? 2.467 19.102 -9.069 1.00 32.97 397 VAL A O 1
ATOM 3060 N N . ALA A 1 398 ? 1.628 18.908 -7.001 1.00 30.44 398 ALA A N 1
ATOM 3061 C CA . ALA A 1 398 ? 1.845 17.471 -6.901 1.00 30.44 398 ALA A CA 1
ATOM 3062 C C . ALA A 1 398 ? 0.549 16.768 -7.324 1.00 30.44 398 ALA A C 1
ATOM 3064 O O . ALA A 1 398 ? -0.351 16.566 -6.508 1.00 30.44 398 ALA A O 1
ATOM 3065 N N . GLU A 1 399 ? 0.433 16.422 -8.606 1.00 31.31 399 GLU A N 1
ATOM 3066 C CA . GLU A 1 399 ? -0.642 15.543 -9.061 1.00 31.31 399 GLU A CA 1
ATOM 3067 C C . GLU A 1 399 ? -0.400 14.127 -8.527 1.00 31.31 399 GLU A C 1
ATOM 3069 O O . GLU A 1 399 ? 0.567 13.453 -8.885 1.00 31.31 399 GLU A O 1
ATOM 3074 N N . ALA A 1 400 ? -1.303 13.650 -7.672 1.00 30.50 400 ALA A N 1
ATOM 3075 C CA . ALA A 1 400 ? -1.450 12.227 -7.418 1.00 30.50 400 ALA A CA 1
ATOM 3076 C C . ALA A 1 400 ? -2.260 11.627 -8.577 1.00 30.50 400 ALA A C 1
ATOM 3078 O O . ALA A 1 400 ? -3.460 11.408 -8.460 1.00 30.50 400 ALA A O 1
ATOM 3079 N N . SER A 1 401 ? -1.622 11.393 -9.725 1.00 34.00 401 SER A N 1
ATOM 3080 C CA . SER A 1 401 ? -2.255 10.705 -10.857 1.00 34.00 401 SER A CA 1
ATOM 3081 C C . SER A 1 401 ? -2.406 9.222 -10.494 1.00 34.00 401 SER A C 1
ATOM 3083 O O . SER A 1 401 ? -1.454 8.448 -10.635 1.00 34.00 401 SER A O 1
ATOM 3085 N N . HIS A 1 402 ? -3.520 8.848 -9.865 1.00 37.94 402 HIS A N 1
ATOM 3086 C CA . HIS A 1 402 ? -3.827 7.459 -9.512 1.00 37.94 402 HIS A CA 1
ATOM 3087 C C . HIS A 1 402 ? -4.112 6.593 -10.733 1.00 37.94 402 HIS A C 1
ATOM 3089 O O . HIS A 1 402 ? -4.756 7.049 -11.707 1.00 37.94 402 HIS A O 1
#